Protein AF-A0A8H3DAM3-F1 (afdb_monomer_lite)

Organism: NCBI:txid456999

Radius of gyration: 29.68 Å; chains: 1; bounding box: 65×58×96 Å

pLDDT: mean 76.08, std 23.78, range [23.67, 98.62]

Structure (mmCIF, N/CA/C/O backbone):
data_AF-A0A8H3DAM3-F1
#
_entry.id   AF-A0A8H3DAM3-F1
#
loop_
_atom_site.group_PDB
_atom_site.id
_atom_site.type_symbol
_atom_site.label_atom_id
_atom_site.label_alt_id
_atom_site.label_comp_id
_atom_site.label_asym_id
_atom_site.label_entity_id
_atom_site.label_seq_id
_atom_site.pdbx_PDB_ins_code
_atom_site.Cartn_x
_atom_site.Cartn_y
_atom_site.Cartn_z
_atom_site.occupancy
_atom_site.B_iso_or_equiv
_atom_site.auth_seq_id
_atom_site.auth_comp_id
_atom_site.auth_asym_id
_atom_site.auth_atom_id
_atom_site.pdbx_PDB_model_num
ATOM 1 N N . MET A 1 1 ? -28.964 3.432 -34.031 1.00 30.61 1 MET A N 1
ATOM 2 C CA . MET A 1 1 ? -28.139 4.509 -34.616 1.00 30.61 1 MET A CA 1
ATOM 3 C C . MET A 1 1 ? -26.680 4.147 -34.397 1.00 30.61 1 MET A C 1
ATOM 5 O O . MET A 1 1 ? -26.175 4.277 -33.292 1.00 30.61 1 MET A O 1
ATOM 9 N N . THR A 1 2 ? -26.053 3.556 -35.408 1.00 24.34 2 THR A N 1
ATOM 10 C CA . THR A 1 2 ? -24.646 3.135 -35.416 1.00 24.34 2 THR A CA 1
ATOM 11 C C . THR A 1 2 ? -23.786 4.299 -35.895 1.00 24.34 2 THR A C 1
ATOM 13 O O . THR A 1 2 ? -23.887 4.688 -37.055 1.00 24.34 2 THR A O 1
ATOM 16 N N . TYR A 1 3 ? -22.959 4.861 -35.015 1.00 24.84 3 TYR A N 1
ATOM 17 C CA . TYR A 1 3 ? -21.917 5.807 -35.412 1.00 24.84 3 TYR A CA 1
ATOM 18 C C . TYR A 1 3 ? -20.716 5.031 -35.977 1.00 24.84 3 TYR A C 1
ATOM 20 O O . TYR A 1 3 ? -20.215 4.133 -35.295 1.00 24.84 3 TYR A O 1
ATOM 28 N N . PRO A 1 4 ? -20.231 5.337 -37.191 1.00 28.31 4 PRO A N 1
ATOM 29 C CA . PRO A 1 4 ? -18.981 4.783 -37.686 1.00 28.31 4 PRO A CA 1
ATOM 30 C C . PRO A 1 4 ? -17.797 5.496 -37.015 1.00 28.31 4 PRO A C 1
ATOM 32 O O . PRO A 1 4 ? -17.678 6.718 -37.071 1.00 28.31 4 PRO A O 1
ATOM 35 N N . LEU A 1 5 ? -16.892 4.726 -36.405 1.00 28.72 5 LEU A N 1
ATOM 36 C CA . LEU A 1 5 ? -15.555 5.188 -36.023 1.00 28.72 5 LEU A CA 1
ATOM 37 C C . LEU A 1 5 ? -14.713 5.349 -37.299 1.00 28.72 5 LEU A C 1
ATOM 39 O O . LEU A 1 5 ? -13.942 4.470 -37.675 1.00 28.72 5 LEU A O 1
ATOM 43 N N . GLN A 1 6 ? -14.892 6.466 -38.000 1.00 26.92 6 GLN A N 1
ATOM 44 C CA . GLN A 1 6 ? -13.980 6.903 -39.052 1.00 26.92 6 GLN A CA 1
ATOM 45 C C . GLN A 1 6 ? -12.809 7.635 -38.390 1.00 26.92 6 GLN A C 1
ATOM 47 O O . GLN A 1 6 ? -12.919 8.796 -38.012 1.00 26.92 6 GLN A O 1
ATOM 52 N N . ASN A 1 7 ? -11.685 6.937 -38.225 1.00 33.59 7 ASN A N 1
ATOM 53 C CA . ASN A 1 7 ? -10.411 7.565 -37.891 1.00 33.59 7 ASN A CA 1
ATOM 54 C C . ASN A 1 7 ? -9.733 8.015 -39.207 1.00 33.59 7 ASN A C 1
ATOM 56 O O . ASN A 1 7 ? -9.394 7.152 -40.023 1.00 33.59 7 ASN A O 1
ATOM 60 N N . PRO A 1 8 ? -9.516 9.323 -39.452 1.00 27.72 8 PRO A N 1
ATOM 61 C CA . PRO A 1 8 ? -9.019 9.825 -40.739 1.00 27.72 8 PRO A CA 1
ATOM 62 C C . PRO A 1 8 ? -7.595 9.373 -41.111 1.00 27.72 8 PRO A C 1
ATOM 64 O O . PRO A 1 8 ? -7.182 9.554 -42.257 1.00 27.72 8 PRO A O 1
ATOM 67 N N . ARG A 1 9 ? -6.838 8.755 -40.190 1.00 38.03 9 ARG A N 1
ATOM 68 C CA . ARG A 1 9 ? -5.484 8.229 -40.462 1.00 38.03 9 ARG A CA 1
ATOM 69 C C . ARG A 1 9 ? -5.444 6.801 -41.024 1.00 38.03 9 ARG A C 1
ATOM 71 O O . ARG A 1 9 ? -4.395 6.389 -41.504 1.00 38.03 9 ARG A O 1
ATOM 78 N N . ALA A 1 10 ? -6.559 6.064 -41.024 1.00 32.34 10 ALA A N 1
ATOM 79 C CA . ALA A 1 10 ? -6.625 4.711 -41.600 1.00 32.34 10 ALA A CA 1
ATOM 80 C C . ALA A 1 10 ? -6.854 4.700 -43.128 1.00 32.34 10 ALA A C 1
ATOM 82 O O . ALA A 1 10 ? -6.723 3.663 -43.775 1.00 32.34 10 ALA A O 1
ATOM 83 N N . SER A 1 11 ? -7.198 5.847 -43.719 1.00 28.98 11 SER A N 1
ATOM 84 C CA . SER A 1 11 ? -7.715 5.951 -45.092 1.00 28.98 11 SER A CA 1
ATOM 85 C C . SER A 1 11 ? -6.672 6.204 -46.192 1.00 28.98 11 SER A C 1
ATOM 87 O O . SER A 1 11 ? -7.057 6.341 -47.348 1.00 28.98 11 SER A O 1
ATOM 89 N N . SER A 1 12 ? -5.368 6.246 -45.899 1.00 30.91 12 SER A N 1
ATOM 90 C CA . SER A 1 12 ? -4.342 6.631 -46.891 1.00 30.91 12 SER A CA 1
ATOM 91 C C . SER A 1 12 ? -3.363 5.526 -47.322 1.00 30.91 12 SER A C 1
ATOM 93 O O . SER A 1 12 ? -2.372 5.831 -47.980 1.00 30.91 12 SER A O 1
ATOM 95 N N . ILE A 1 13 ? -3.616 4.244 -47.017 1.00 35.56 13 ILE A N 1
ATOM 96 C CA . ILE A 1 13 ? -2.661 3.142 -47.310 1.00 35.56 13 ILE A CA 1
ATOM 97 C C . ILE A 1 13 ? -3.298 1.977 -48.099 1.00 35.56 13 ILE A C 1
ATOM 99 O O . ILE A 1 13 ? -2.767 0.872 -48.141 1.00 35.56 13 ILE A O 1
ATOM 103 N N . PHE A 1 14 ? -4.427 2.190 -48.776 1.00 31.73 14 PHE A N 1
ATOM 104 C CA . PHE A 1 14 ? -5.031 1.156 -49.628 1.00 31.73 14 PHE A CA 1
ATOM 105 C C . PHE A 1 14 ? -4.869 1.490 -51.111 1.00 31.73 14 PHE A C 1
ATOM 107 O O . PHE A 1 14 ? -5.815 1.861 -51.797 1.00 31.73 14 PHE A O 1
ATOM 114 N N . GLY A 1 15 ? -3.639 1.330 -51.602 1.00 25.48 15 GLY A N 1
ATOM 115 C CA . GLY A 1 15 ? -3.379 1.085 -53.017 1.00 25.48 15 GLY A CA 1
ATOM 116 C C . GLY A 1 15 ? -3.400 -0.420 -53.264 1.00 25.48 15 GLY A C 1
ATOM 117 O O . GLY A 1 15 ? -2.481 -1.126 -52.856 1.00 25.48 15 GLY A O 1
ATOM 118 N N . ALA A 1 16 ? -4.465 -0.918 -53.889 1.00 33.28 16 ALA A N 1
ATOM 119 C CA . ALA A 1 16 ? -4.549 -2.300 -54.340 1.00 33.28 16 ALA A CA 1
ATOM 120 C C . ALA A 1 16 ? -3.563 -2.521 -55.496 1.00 33.28 16 ALA A C 1
ATOM 122 O O . ALA A 1 16 ? -3.750 -1.970 -56.578 1.00 33.28 16 ALA A O 1
ATOM 123 N N . GLN A 1 17 ? -2.530 -3.337 -55.281 1.00 28.03 17 GLN A N 1
ATOM 124 C CA . GLN A 1 17 ? -1.801 -3.975 -56.373 1.00 28.03 17 GLN A CA 1
ATOM 125 C C . GLN A 1 17 ? -1.661 -5.470 -56.098 1.00 28.03 17 GLN A C 1
ATOM 127 O O . GLN A 1 17 ? -1.230 -5.909 -55.032 1.00 28.03 17 GLN A O 1
ATOM 132 N N . SER A 1 18 ? -2.138 -6.216 -57.085 1.00 28.50 18 SER A N 1
ATOM 133 C CA . SER A 1 18 ? -2.292 -7.657 -57.150 1.00 28.50 18 SER A CA 1
ATOM 134 C C . SER A 1 18 ? -0.961 -8.389 -56.996 1.00 28.50 18 SER A C 1
ATOM 136 O O . SER A 1 18 ? 0.051 -7.997 -57.569 1.00 28.50 18 SER A O 1
ATOM 138 N N . ALA A 1 19 ? -0.987 -9.480 -56.234 1.00 29.92 19 ALA A N 1
ATOM 139 C CA . ALA A 1 19 ? 0.110 -10.424 -56.137 1.00 29.92 19 ALA A CA 1
ATOM 140 C C . ALA A 1 19 ? 0.086 -11.376 -57.341 1.00 29.92 19 ALA A C 1
ATOM 142 O O . ALA A 1 19 ? -0.858 -12.150 -57.495 1.00 29.92 19 ALA A O 1
ATOM 143 N N . SER A 1 20 ? 1.142 -11.360 -58.147 1.00 29.22 20 SER A N 1
ATOM 144 C CA . SER A 1 20 ? 1.513 -12.477 -59.012 1.00 29.22 20 SER A CA 1
ATOM 145 C C . SER A 1 20 ? 3.035 -12.542 -59.132 1.00 29.22 20 SER A C 1
ATOM 147 O O . SER A 1 20 ? 3.692 -11.521 -59.305 1.00 29.22 20 SER A O 1
ATOM 149 N N . ASP A 1 21 ? 3.539 -13.771 -59.030 1.00 29.92 21 ASP A N 1
ATOM 150 C CA . ASP A 1 21 ? 4.886 -14.245 -59.367 1.00 29.92 21 ASP A CA 1
ATOM 151 C C . ASP A 1 21 ? 6.010 -14.079 -58.336 1.00 29.92 21 ASP A C 1
ATOM 153 O O . ASP A 1 21 ? 6.732 -13.089 -58.307 1.00 29.92 21 ASP A O 1
ATOM 157 N N . LEU A 1 22 ? 6.250 -15.158 -57.578 1.00 28.88 22 LEU A N 1
ATOM 158 C CA . LEU A 1 22 ? 7.585 -15.519 -57.091 1.00 28.88 22 LEU A CA 1
ATOM 159 C C . LEU A 1 22 ? 7.782 -17.042 -57.196 1.00 28.88 22 LEU A C 1
ATOM 161 O O . LEU A 1 22 ? 7.302 -17.818 -56.370 1.00 28.88 22 LEU A O 1
ATOM 165 N N . GLN A 1 23 ? 8.503 -17.450 -58.242 1.00 28.48 23 GLN A N 1
ATOM 166 C CA . GLN A 1 23 ? 9.110 -18.773 -58.392 1.00 28.48 23 GLN A CA 1
ATOM 167 C C . GLN A 1 23 ? 10.303 -18.936 -57.438 1.00 28.48 23 GLN A C 1
ATOM 169 O O . GLN A 1 23 ? 11.095 -18.019 -57.227 1.00 28.48 23 GLN A O 1
ATOM 174 N N . SER A 1 24 ? 10.423 -20.133 -56.871 1.00 32.75 24 SER A N 1
ATOM 175 C CA . SER A 1 24 ? 11.527 -20.583 -56.017 1.00 32.75 24 SER A CA 1
ATOM 176 C C . SER A 1 24 ? 12.762 -20.967 -56.845 1.00 32.75 24 SER A C 1
ATOM 178 O O . SER A 1 24 ? 12.599 -21.465 -57.960 1.00 32.75 24 SER A O 1
ATOM 180 N N . PRO A 1 25 ? 13.973 -20.910 -56.261 1.00 31.31 25 PRO A N 1
ATOM 181 C CA . PRO A 1 25 ? 15.007 -21.868 -56.639 1.00 31.31 25 PRO A CA 1
ATOM 182 C C . PRO A 1 25 ? 15.569 -22.679 -55.461 1.00 31.31 25 PRO A C 1
ATOM 184 O O . PRO A 1 25 ? 15.689 -22.217 -54.327 1.00 31.31 25 PRO A O 1
ATOM 187 N N . SER A 1 26 ? 15.895 -23.926 -55.806 1.00 28.86 26 SER A N 1
ATOM 188 C CA . SER A 1 26 ? 16.397 -25.026 -54.984 1.00 28.86 26 SER A CA 1
ATOM 189 C C . SER A 1 26 ? 17.808 -24.848 -54.412 1.00 28.86 26 SER A C 1
ATOM 191 O O . SER A 1 26 ? 18.705 -24.319 -55.056 1.00 28.86 26 SER A O 1
ATOM 193 N N . ALA A 1 27 ? 17.945 -25.430 -53.217 1.00 31.53 27 ALA A N 1
ATOM 194 C CA . ALA A 1 27 ? 19.072 -26.089 -52.547 1.00 31.53 27 ALA A CA 1
ATOM 195 C C . ALA A 1 27 ? 20.507 -26.030 -53.119 1.00 31.53 27 ALA A C 1
ATOM 197 O O . ALA A 1 27 ? 20.772 -26.448 -54.243 1.00 31.53 27 ALA A O 1
ATOM 198 N N . ALA A 1 28 ? 21.457 -25.783 -52.206 1.00 29.19 28 ALA A N 1
ATOM 199 C CA . ALA A 1 28 ? 22.739 -26.488 -52.157 1.00 29.19 28 ALA A CA 1
ATOM 200 C C . ALA A 1 28 ? 23.191 -26.697 -50.696 1.00 29.19 28 ALA A C 1
ATOM 202 O O . ALA A 1 28 ? 23.035 -25.835 -49.835 1.00 29.19 28 ALA A O 1
ATOM 203 N N . THR A 1 29 ? 23.701 -27.897 -50.445 1.00 32.00 29 THR A N 1
ATOM 204 C CA . THR A 1 29 ? 24.011 -28.530 -49.160 1.00 32.00 29 THR A CA 1
ATOM 205 C C . THR A 1 29 ? 25.417 -28.181 -48.670 1.00 32.00 29 THR A C 1
ATOM 207 O O . THR A 1 29 ? 26.357 -28.317 -49.443 1.00 32.00 29 THR A O 1
ATOM 210 N N . THR A 1 30 ? 25.596 -27.917 -47.371 1.00 29.70 30 THR A N 1
ATOM 211 C CA . THR A 1 30 ? 26.826 -28.296 -46.644 1.00 29.70 30 THR A CA 1
ATOM 212 C C . THR A 1 30 ? 26.553 -28.450 -45.150 1.00 29.70 30 THR A C 1
ATOM 214 O O . THR A 1 30 ? 25.919 -27.628 -44.498 1.00 29.70 30 THR A O 1
ATOM 217 N N . SER A 1 31 ? 26.999 -29.586 -44.629 1.00 31.80 31 SER A N 1
ATOM 218 C CA . SER A 1 31 ? 26.744 -30.107 -43.294 1.00 31.80 31 SER A CA 1
ATOM 219 C C . SER A 1 31 ? 27.696 -29.554 -42.233 1.00 31.80 31 SER A C 1
ATOM 221 O O . SER A 1 31 ? 28.910 -29.649 -42.395 1.00 31.80 31 SER A O 1
ATOM 223 N N . SER A 1 32 ? 27.158 -29.183 -41.073 1.00 29.11 32 SER A N 1
ATOM 224 C CA . SER A 1 32 ? 27.850 -29.289 -39.784 1.00 29.11 32 SER A CA 1
ATOM 225 C C . SER A 1 32 ? 26.855 -29.813 -38.742 1.00 29.11 32 SER A C 1
ATOM 227 O O . SER A 1 32 ? 25.960 -29.119 -38.266 1.00 29.11 32 SER A O 1
ATOM 229 N N . ARG A 1 33 ? 26.953 -31.117 -38.456 1.00 27.78 33 ARG A N 1
ATOM 230 C CA . ARG A 1 33 ? 26.153 -31.796 -37.430 1.00 27.78 33 ARG A CA 1
ATOM 231 C C . ARG A 1 33 ? 26.648 -31.362 -36.051 1.00 27.78 33 ARG A C 1
ATOM 233 O O . ARG A 1 33 ? 27.793 -31.639 -35.712 1.00 27.78 33 ARG A O 1
ATOM 240 N N . PHE A 1 34 ? 25.765 -30.780 -35.246 1.00 28.38 34 PHE A N 1
ATOM 241 C CA . PHE A 1 34 ? 25.914 -30.729 -33.793 1.00 28.38 34 PHE A CA 1
ATOM 242 C C . PHE A 1 34 ? 24.874 -31.660 -33.167 1.00 28.38 34 PHE A C 1
ATOM 244 O O . PHE A 1 34 ? 23.678 -31.561 -33.442 1.00 28.38 34 PHE A O 1
ATOM 251 N N . SER A 1 35 ? 25.359 -32.616 -32.380 1.00 31.11 35 SER A N 1
ATOM 252 C CA . SER A 1 35 ? 24.572 -33.643 -31.701 1.00 31.11 35 SER A CA 1
ATOM 253 C C . SER A 1 35 ? 23.636 -33.021 -30.664 1.00 31.11 35 SER A C 1
ATOM 255 O O . SER A 1 35 ? 24.092 -32.323 -29.761 1.00 31.11 35 SER A O 1
ATOM 257 N N . VAL A 1 36 ? 22.336 -33.308 -30.763 1.00 32.34 36 VAL A N 1
ATOM 258 C CA . VAL A 1 36 ? 21.332 -32.938 -29.755 1.00 32.34 36 VAL A CA 1
ATOM 259 C C . VAL A 1 36 ? 20.930 -34.199 -28.991 1.00 32.34 36 VAL A C 1
ATOM 261 O O . VAL A 1 36 ? 20.607 -35.223 -29.593 1.00 32.34 36 VAL A O 1
ATOM 264 N N . ALA A 1 37 ? 20.996 -34.123 -27.662 1.00 30.31 37 ALA A N 1
ATOM 265 C CA . ALA A 1 37 ? 20.597 -35.175 -26.730 1.00 30.31 37 ALA A CA 1
ATOM 266 C C . ALA A 1 37 ? 19.121 -35.599 -26.928 1.00 30.31 37 ALA A C 1
ATOM 268 O O . ALA A 1 37 ? 18.302 -34.788 -27.373 1.00 30.31 37 ALA A O 1
ATOM 269 N N . PRO A 1 38 ? 18.748 -36.848 -26.587 1.00 34.91 38 PRO A N 1
ATOM 270 C CA . PRO A 1 38 ? 17.409 -37.358 -26.851 1.00 34.91 38 PRO A CA 1
ATOM 271 C C . PRO A 1 38 ? 16.383 -36.657 -25.955 1.00 34.91 38 PRO A C 1
ATOM 273 O O . PRO A 1 38 ? 16.401 -36.790 -24.734 1.00 34.91 38 PRO A O 1
ATOM 276 N N . THR A 1 39 ? 15.460 -35.920 -26.570 1.00 34.69 39 THR A N 1
ATOM 277 C CA . THR A 1 39 ? 14.253 -35.418 -25.907 1.00 34.69 39 THR A CA 1
ATOM 278 C C . THR A 1 39 ? 13.227 -36.543 -25.879 1.00 34.69 39 THR A C 1
ATOM 280 O O . THR A 1 39 ? 12.579 -36.862 -26.876 1.00 34.69 39 THR A O 1
ATOM 283 N N . THR A 1 40 ? 13.091 -37.188 -24.728 1.00 37.47 40 THR A N 1
ATOM 284 C CA . THR A 1 40 ? 12.048 -38.179 -24.480 1.00 37.47 40 THR A CA 1
ATOM 285 C C . THR A 1 40 ? 10.679 -37.485 -24.433 1.00 37.47 40 THR A C 1
ATOM 287 O O . THR A 1 40 ? 10.496 -36.502 -23.719 1.00 37.47 40 THR A O 1
ATOM 290 N N . SER A 1 41 ? 9.710 -38.055 -25.163 1.00 38.94 41 SER A N 1
ATOM 291 C CA . SER A 1 41 ? 8.262 -37.753 -25.204 1.00 38.94 41 SER A CA 1
ATOM 292 C C . SER A 1 41 ? 7.739 -36.642 -26.141 1.00 38.94 41 SER A C 1
ATOM 294 O O . SER A 1 41 ? 6.939 -35.798 -25.748 1.00 38.94 41 SER A O 1
ATOM 296 N N . GLN A 1 42 ? 8.040 -36.720 -27.443 1.00 40.44 42 GLN A N 1
ATOM 297 C CA . GLN A 1 42 ? 7.086 -36.225 -28.448 1.00 40.44 42 GLN A CA 1
ATOM 298 C C . GLN A 1 42 ? 5.957 -37.255 -28.618 1.00 40.44 42 GLN A C 1
ATOM 300 O O . GLN A 1 42 ? 6.143 -38.307 -29.231 1.00 40.44 42 GLN A O 1
ATOM 305 N N . GLN A 1 43 ? 4.773 -36.969 -28.068 1.00 40.38 43 GLN A N 1
ATOM 306 C CA . GLN A 1 43 ? 3.550 -37.637 -28.515 1.00 40.38 43 GLN A CA 1
ATOM 307 C C . GLN A 1 43 ? 3.391 -37.362 -30.014 1.00 40.38 43 GLN A C 1
ATOM 309 O O . GLN A 1 43 ? 3.315 -36.206 -30.429 1.00 40.38 43 GLN A O 1
ATOM 314 N N . ARG A 1 44 ? 3.371 -38.429 -30.823 1.00 40.53 44 ARG A N 1
ATOM 315 C CA . ARG A 1 44 ? 3.095 -38.360 -32.261 1.00 40.53 44 ARG A CA 1
ATOM 316 C C . ARG A 1 44 ? 1.768 -37.627 -32.471 1.00 40.53 44 ARG A C 1
ATOM 318 O O . ARG A 1 44 ? 0.710 -38.173 -32.171 1.00 40.53 44 ARG A O 1
ATOM 325 N N . ILE A 1 45 ? 1.828 -36.401 -32.987 1.00 48.22 45 ILE A N 1
ATOM 326 C CA . ILE A 1 45 ? 0.665 -35.748 -33.587 1.00 48.22 45 ILE A CA 1
ATOM 327 C C . ILE A 1 45 ? 0.313 -36.602 -34.806 1.00 48.22 45 ILE A C 1
ATOM 329 O O . ILE A 1 45 ? 1.164 -36.816 -35.669 1.00 48.22 45 ILE A O 1
ATOM 333 N N . GLY A 1 46 ? -0.900 -37.158 -34.831 1.00 45.03 46 GLY A N 1
ATOM 334 C CA . GLY A 1 46 ? -1.381 -37.952 -35.958 1.00 45.03 46 GLY A CA 1
ATOM 335 C C . GLY A 1 46 ? -1.202 -37.180 -37.265 1.00 45.03 46 GLY A C 1
ATOM 336 O O . GLY A 1 46 ? -1.522 -35.991 -37.335 1.00 45.03 46 GLY A O 1
ATOM 337 N N . ALA A 1 47 ? -0.647 -37.848 -38.276 1.00 48.66 47 ALA A N 1
ATOM 338 C CA . ALA A 1 47 ? -0.500 -37.307 -39.619 1.00 48.66 47 ALA A CA 1
ATOM 339 C C . ALA A 1 47 ? -1.895 -36.935 -40.155 1.00 48.66 47 ALA A C 1
ATOM 341 O O . ALA A 1 47 ? -2.670 -37.814 -40.515 1.00 48.66 47 ALA A O 1
ATOM 342 N N . GLY A 1 48 ? -2.241 -35.645 -40.115 1.00 54.12 48 GLY A N 1
ATOM 343 C CA . GLY A 1 48 ? -3.541 -35.142 -40.568 1.00 54.12 48 GLY A CA 1
ATOM 344 C C . GLY A 1 48 ? -4.045 -33.870 -39.880 1.00 54.12 48 GLY A C 1
ATOM 345 O O . GLY A 1 48 ? -4.881 -33.187 -40.454 1.00 54.12 48 GLY A O 1
ATOM 346 N N . ALA A 1 49 ? -3.541 -33.505 -38.695 1.00 58.16 49 ALA A N 1
ATOM 347 C CA . ALA A 1 49 ? -3.987 -32.283 -38.015 1.00 58.16 49 ALA A CA 1
ATOM 348 C C . ALA A 1 49 ? -3.272 -31.037 -38.571 1.00 58.16 49 ALA A C 1
ATOM 350 O O . ALA A 1 49 ? -2.065 -30.853 -38.375 1.00 58.16 49 ALA A O 1
ATOM 351 N N . THR A 1 50 ? -4.019 -30.170 -39.252 1.00 68.56 50 THR A N 1
ATOM 352 C CA . THR A 1 50 ? -3.529 -28.878 -39.745 1.00 68.56 50 THR A CA 1
ATOM 353 C C . THR A 1 50 ? -3.378 -27.879 -38.592 1.00 68.56 50 THR A C 1
ATOM 355 O O . THR A 1 50 ? -3.831 -28.107 -37.468 1.00 68.56 50 THR A O 1
ATOM 358 N N . ILE A 1 51 ? -2.725 -26.735 -38.833 1.00 63.72 51 ILE A N 1
ATOM 359 C CA . ILE A 1 51 ? -2.633 -25.666 -37.822 1.00 63.72 51 ILE A CA 1
ATOM 360 C C . ILE A 1 51 ? -4.016 -25.117 -37.426 1.00 63.72 51 ILE A C 1
ATOM 362 O O . ILE A 1 51 ? -4.175 -24.647 -36.302 1.00 63.72 51 ILE A O 1
ATOM 366 N N . TYR A 1 52 ? -5.011 -25.233 -38.311 1.00 65.81 52 TYR A N 1
ATOM 367 C CA . TYR A 1 52 ? -6.383 -24.778 -38.083 1.00 65.81 52 TYR A CA 1
ATOM 368 C C . TYR A 1 52 ? -7.150 -25.656 -37.088 1.00 65.81 52 TYR A C 1
ATOM 370 O O . TYR A 1 52 ? -8.054 -25.167 -36.419 1.00 65.81 52 TYR A O 1
ATOM 378 N N . ASP A 1 53 ? -6.735 -26.912 -36.912 1.00 67.19 53 ASP A N 1
ATOM 379 C CA . ASP A 1 53 ? -7.345 -27.847 -35.957 1.00 67.19 53 ASP A CA 1
ATOM 380 C C . ASP A 1 53 ? -6.834 -27.632 -34.516 1.00 67.19 53 ASP A C 1
ATOM 382 O O . ASP A 1 53 ? -7.253 -28.306 -33.570 1.00 67.19 53 ASP A O 1
ATOM 386 N N . ARG A 1 54 ? -5.895 -26.694 -34.318 1.00 67.06 54 ARG A N 1
ATOM 387 C CA . ARG A 1 54 ? -5.279 -26.410 -33.017 1.00 67.06 54 ARG A CA 1
ATOM 388 C C . ARG A 1 54 ? -6.090 -25.378 -32.237 1.00 67.06 54 ARG A C 1
ATOM 390 O O . ARG A 1 54 ? -6.434 -24.310 -32.731 1.00 67.06 54 ARG A O 1
ATOM 397 N N . SER A 1 55 ? -6.324 -25.656 -30.954 1.00 67.81 55 SER A N 1
ATOM 398 C CA . SER A 1 55 ? -6.992 -24.707 -30.057 1.00 67.81 55 SER A CA 1
ATOM 399 C C . SER A 1 55 ? -6.159 -23.436 -29.849 1.00 67.81 55 SER A C 1
ATOM 401 O O . SER A 1 55 ? -5.046 -23.503 -29.325 1.00 67.81 55 SER A O 1
ATOM 403 N N . LEU A 1 56 ? -6.750 -22.269 -30.127 1.00 65.62 56 LEU A N 1
ATOM 404 C CA . LEU A 1 56 ? -6.168 -20.939 -29.864 1.00 65.62 56 LEU A CA 1
ATOM 405 C C . LEU A 1 56 ? -5.817 -20.693 -28.378 1.00 65.62 56 LEU A C 1
ATOM 407 O O . LEU A 1 56 ? -5.015 -19.805 -28.058 1.00 65.62 56 LEU A O 1
ATOM 411 N N . ASN A 1 57 ? -6.381 -21.504 -27.473 1.00 65.00 57 ASN A N 1
ATOM 412 C CA . ASN A 1 57 ? -6.197 -21.422 -26.023 1.00 65.00 57 ASN A CA 1
ATOM 413 C C . ASN A 1 57 ? -5.046 -22.304 -25.493 1.00 65.00 57 ASN A C 1
ATOM 415 O O . ASN A 1 57 ? -4.649 -22.150 -24.339 1.00 65.00 57 ASN A O 1
ATOM 419 N N . LYS A 1 58 ? -4.477 -23.212 -26.305 1.00 57.59 58 LYS A N 1
ATOM 420 C CA . LYS A 1 58 ? -3.360 -24.094 -25.908 1.00 57.59 58 LYS A CA 1
ATOM 421 C C . LYS A 1 58 ? -2.079 -23.739 -26.671 1.00 57.59 58 LYS A C 1
ATOM 423 O O . LYS A 1 58 ? -1.760 -24.356 -27.677 1.00 57.59 58 LYS A O 1
ATOM 428 N N . ALA A 1 59 ? -1.305 -22.787 -26.147 1.00 57.81 59 ALA A N 1
ATOM 429 C CA . ALA A 1 59 ? -0.011 -22.389 -26.725 1.00 57.81 59 ALA A CA 1
ATOM 430 C C . ALA A 1 59 ? 1.175 -23.294 -26.317 1.00 57.81 59 ALA A C 1
ATOM 432 O O . ALA A 1 59 ? 2.245 -23.226 -26.911 1.00 57.81 59 ALA A O 1
ATOM 433 N N . ARG A 1 60 ? 1.002 -24.157 -25.305 1.00 51.94 60 ARG A N 1
ATOM 434 C CA . ARG A 1 60 ? 2.106 -24.848 -24.604 1.00 51.94 60 ARG A CA 1
ATOM 435 C C . ARG A 1 60 ? 2.805 -25.971 -25.392 1.00 51.94 60 ARG A C 1
ATOM 437 O O . ARG A 1 60 ? 3.700 -26.600 -24.852 1.00 51.94 60 ARG A O 1
ATOM 444 N N . LEU A 1 61 ? 2.361 -26.271 -26.613 1.00 52.94 61 LEU A N 1
ATOM 445 C CA . LEU A 1 61 ? 2.861 -27.392 -27.427 1.00 52.94 61 LEU A CA 1
ATOM 446 C C . LEU A 1 61 ? 3.545 -26.942 -28.731 1.00 52.94 61 LEU A C 1
ATOM 448 O O . LEU A 1 61 ? 3.877 -27.784 -29.560 1.00 52.94 61 LEU A O 1
ATOM 452 N N . SER A 1 62 ? 3.743 -25.638 -28.944 1.00 58.53 62 SER A N 1
ATOM 453 C CA . SER A 1 62 ? 4.327 -25.104 -30.183 1.00 58.53 62 SER A CA 1
ATOM 454 C C . SER A 1 62 ? 5.295 -23.953 -29.911 1.00 58.53 62 SER A C 1
ATOM 456 O O . SER A 1 62 ? 5.118 -22.847 -30.421 1.00 58.53 62 SER A O 1
ATOM 458 N N . GLU A 1 63 ? 6.293 -24.197 -29.067 1.00 69.19 63 GLU A N 1
ATOM 459 C CA . GLU A 1 63 ? 7.407 -23.265 -28.886 1.00 69.19 63 GLU A CA 1
ATOM 460 C C . GLU A 1 63 ? 8.349 -23.361 -30.096 1.00 69.19 63 GLU A C 1
ATOM 462 O O . GLU A 1 63 ? 8.691 -24.453 -30.553 1.00 69.19 63 GLU A O 1
ATOM 467 N N . VAL A 1 64 ? 8.732 -22.209 -30.646 1.00 79.50 64 VAL A N 1
ATOM 468 C CA . VAL A 1 64 ? 9.688 -22.096 -31.755 1.00 79.50 64 VAL A CA 1
ATOM 469 C C . VAL A 1 64 ? 11.025 -21.634 -31.178 1.00 79.50 64 VAL A C 1
ATOM 471 O O . VAL A 1 64 ? 11.053 -20.831 -30.248 1.00 79.50 64 VAL A O 1
ATOM 474 N N . SER A 1 65 ? 12.139 -22.136 -31.719 1.00 84.69 65 SER A N 1
ATOM 475 C CA . SER A 1 65 ? 13.477 -21.724 -31.277 1.00 84.69 65 SER A CA 1
ATOM 476 C C . SER A 1 65 ? 13.670 -20.209 -31.410 1.00 84.69 65 SER A C 1
ATOM 478 O O . SER A 1 65 ? 13.379 -19.632 -32.459 1.00 84.69 65 SER A O 1
ATOM 480 N N . ALA A 1 66 ? 14.242 -19.581 -30.379 1.00 80.56 66 ALA A N 1
ATOM 481 C CA . ALA A 1 66 ? 14.601 -18.162 -30.396 1.00 80.56 66 ALA A CA 1
ATOM 482 C C . ALA A 1 66 ? 15.528 -17.808 -31.574 1.00 80.56 66 ALA A C 1
ATOM 484 O O . ALA A 1 66 ? 15.400 -16.736 -32.162 1.00 80.56 66 ALA A O 1
ATOM 485 N N . SER A 1 67 ? 16.406 -18.732 -31.980 1.00 85.50 67 SER A N 1
ATOM 486 C CA . SER A 1 67 ? 17.283 -18.547 -33.141 1.00 85.50 67 SER A CA 1
ATOM 487 C C . SER A 1 67 ? 16.500 -18.423 -34.449 1.00 85.50 67 SER A C 1
ATOM 489 O O . SER A 1 67 ? 16.882 -17.639 -35.310 1.00 85.50 67 SER A O 1
ATOM 491 N N . ALA A 1 68 ? 15.389 -19.152 -34.602 1.00 88.25 68 ALA A N 1
ATOM 492 C CA . ALA A 1 68 ? 14.563 -19.059 -35.806 1.00 88.25 68 ALA A CA 1
ATOM 493 C C . ALA A 1 68 ? 13.921 -17.669 -35.929 1.00 88.25 68 ALA A C 1
ATOM 495 O O . ALA A 1 68 ? 13.906 -17.090 -37.013 1.00 88.25 68 ALA A O 1
ATOM 496 N N . PHE A 1 69 ? 13.461 -17.104 -34.807 1.00 86.75 69 PHE A N 1
ATOM 497 C CA . PHE A 1 69 ? 12.991 -15.722 -34.769 1.00 86.75 69 PHE A CA 1
ATOM 498 C C . PHE A 1 69 ? 14.122 -14.727 -35.058 1.00 86.75 69 PHE A C 1
ATOM 500 O O . PHE A 1 69 ? 13.924 -13.821 -35.859 1.00 86.75 69 PHE A O 1
ATOM 507 N N . ALA A 1 70 ? 15.308 -14.910 -34.470 1.00 87.19 70 ALA A N 1
ATOM 508 C CA . ALA A 1 70 ? 16.449 -14.020 -34.690 1.00 87.19 70 ALA A CA 1
ATOM 509 C C . ALA A 1 70 ? 16.882 -13.968 -36.167 1.00 87.19 70 ALA A C 1
ATOM 511 O O . ALA A 1 70 ? 17.073 -12.879 -36.705 1.00 87.19 70 ALA A O 1
ATOM 512 N N . PHE A 1 71 ? 16.973 -15.119 -36.845 1.00 88.94 71 PHE A N 1
ATOM 513 C CA . PHE A 1 71 ? 17.288 -15.168 -38.277 1.00 88.94 71 PHE A CA 1
ATOM 514 C C . PHE A 1 71 ? 16.201 -14.514 -39.130 1.00 88.94 71 PHE A C 1
ATOM 516 O O . PHE A 1 71 ? 16.513 -13.711 -40.007 1.00 88.94 71 PHE A O 1
ATOM 523 N N . LEU A 1 72 ? 14.927 -14.806 -38.845 1.00 91.12 72 LEU A N 1
ATOM 524 C CA . LEU A 1 72 ? 13.810 -14.183 -39.551 1.00 91.12 72 LEU A CA 1
ATOM 525 C C . LEU A 1 72 ? 13.815 -12.661 -39.371 1.00 91.12 72 LEU A C 1
ATOM 527 O O . LEU A 1 72 ? 13.660 -11.921 -40.337 1.00 91.12 72 LEU A O 1
ATOM 531 N N . PHE A 1 73 ? 13.999 -12.190 -38.140 1.00 90.62 73 PHE A N 1
ATOM 532 C CA . PHE A 1 73 ? 14.000 -10.767 -37.839 1.00 90.62 73 PHE A CA 1
ATOM 533 C C . PHE A 1 73 ? 15.201 -10.051 -38.463 1.00 90.62 73 PHE A C 1
ATOM 535 O O . PHE A 1 73 ? 15.031 -8.978 -39.036 1.00 90.62 73 PHE A O 1
ATOM 542 N N . SER A 1 74 ? 16.389 -10.663 -38.434 1.00 88.94 74 SER A N 1
ATOM 543 C CA . SER A 1 74 ? 17.568 -10.137 -39.128 1.00 88.94 74 SER A CA 1
ATOM 544 C C . SER A 1 74 ? 17.305 -9.946 -40.625 1.00 88.94 74 SER A C 1
ATOM 546 O O . SER A 1 74 ? 17.596 -8.877 -41.163 1.00 88.94 74 SER A O 1
ATOM 548 N N . GLU A 1 75 ? 16.680 -10.926 -41.285 1.00 91.44 75 GLU A N 1
ATOM 549 C CA . GLU A 1 75 ? 16.332 -10.810 -42.705 1.00 91.44 75 GLU A CA 1
ATOM 550 C C . GLU A 1 75 ? 15.242 -9.757 -42.948 1.00 91.44 75 GLU A C 1
ATOM 552 O O . GLU A 1 75 ? 15.330 -9.004 -43.913 1.00 91.44 75 GLU A O 1
ATOM 557 N N . ILE A 1 76 ? 14.251 -9.621 -42.057 1.00 91.75 76 ILE A N 1
ATOM 558 C CA . ILE A 1 76 ? 13.248 -8.543 -42.135 1.00 91.75 76 ILE A CA 1
ATOM 559 C C . ILE A 1 76 ? 13.925 -7.168 -42.090 1.00 91.75 76 ILE A C 1
ATOM 561 O O . ILE A 1 76 ? 13.583 -6.292 -42.891 1.00 91.75 76 ILE A O 1
ATOM 565 N N . VAL A 1 77 ? 14.887 -6.969 -41.185 1.00 89.62 77 VAL A N 1
ATOM 566 C CA . VAL A 1 77 ? 15.635 -5.709 -41.072 1.00 89.62 77 VAL A CA 1
ATOM 567 C C . VAL A 1 77 ? 16.422 -5.444 -42.357 1.00 89.62 77 VAL A C 1
ATOM 569 O O . VAL A 1 77 ? 16.249 -4.382 -42.954 1.00 89.62 77 VAL A O 1
ATOM 572 N N . GLN A 1 78 ? 17.198 -6.416 -42.847 1.00 88.62 78 GLN A N 1
ATOM 573 C CA . GLN A 1 78 ? 17.979 -6.285 -44.087 1.00 88.62 78 GLN A CA 1
ATOM 574 C C . GLN A 1 78 ? 17.094 -6.043 -45.321 1.00 88.62 78 GLN A C 1
ATOM 576 O O . GLN A 1 78 ? 17.380 -5.178 -46.154 1.00 88.62 78 GLN A O 1
ATOM 581 N N . TYR A 1 79 ? 15.986 -6.777 -45.441 1.00 92.62 79 TYR A N 1
ATOM 582 C CA . TYR A 1 79 ? 15.004 -6.620 -46.512 1.00 92.62 79 TYR A CA 1
ATOM 583 C C . TYR A 1 79 ? 14.402 -5.212 -46.524 1.00 92.62 79 TYR A C 1
ATOM 585 O O . TYR A 1 79 ? 14.201 -4.627 -47.596 1.00 92.62 79 TYR A O 1
ATOM 593 N N . THR A 1 80 ? 14.104 -4.677 -45.339 1.00 90.94 80 THR A N 1
ATOM 594 C CA . THR A 1 80 ? 13.502 -3.352 -45.174 1.00 90.94 80 THR A CA 1
ATOM 595 C C . THR A 1 80 ? 14.520 -2.254 -45.455 1.00 90.94 80 THR A C 1
ATOM 597 O O . THR A 1 80 ? 14.204 -1.329 -46.198 1.00 90.94 80 THR A O 1
ATOM 600 N N . GLN A 1 81 ? 15.749 -2.396 -44.951 1.00 88.62 81 GLN A N 1
ATOM 601 C CA . GLN A 1 81 ? 16.862 -1.467 -45.167 1.00 88.62 81 GLN A CA 1
ATOM 602 C C . GLN A 1 81 ? 17.140 -1.243 -46.662 1.00 88.62 81 GLN A C 1
ATOM 604 O O . GLN A 1 81 ? 17.294 -0.107 -47.094 1.00 88.62 81 GLN A O 1
ATOM 609 N N . LYS A 1 82 ? 17.100 -2.302 -47.485 1.00 90.81 82 LYS A N 1
ATOM 610 C CA . LYS A 1 82 ? 17.286 -2.216 -48.950 1.00 90.81 82 LYS A CA 1
ATOM 611 C C . LYS A 1 82 ? 16.196 -1.416 -49.688 1.00 90.81 82 LYS A C 1
ATOM 613 O O . LYS A 1 82 ? 16.325 -1.186 -50.885 1.00 90.81 82 LYS A O 1
ATOM 618 N N . ARG A 1 83 ? 15.092 -1.053 -49.022 1.00 92.38 83 ARG A N 1
ATOM 619 C CA . ARG A 1 83 ? 13.890 -0.436 -49.623 1.00 92.38 83 ARG A CA 1
ATOM 620 C C . ARG A 1 83 ? 13.522 0.911 -49.003 1.00 92.38 83 ARG A C 1
ATOM 622 O O . ARG A 1 83 ? 12.401 1.390 -49.193 1.00 92.38 83 ARG A O 1
ATOM 629 N N . VAL A 1 84 ? 14.432 1.496 -48.235 1.00 91.69 84 VAL A N 1
ATOM 630 C CA . VAL A 1 84 ? 14.245 2.784 -47.568 1.00 91.69 84 VAL A CA 1
ATOM 631 C C . VAL A 1 84 ? 15.460 3.670 -47.771 1.00 91.69 84 VAL A C 1
ATOM 633 O O . VAL A 1 84 ? 16.575 3.188 -47.935 1.00 91.69 84 VAL A O 1
ATOM 636 N N . SER A 1 85 ? 15.218 4.976 -47.766 1.00 85.94 85 SER A N 1
ATOM 637 C CA . SER A 1 85 ? 16.225 6.013 -47.991 1.00 85.94 85 SER A CA 1
ATOM 638 C C . SER A 1 85 ? 17.025 6.377 -46.740 1.00 85.94 85 SER A C 1
ATOM 640 O O . SER A 1 85 ? 18.118 6.920 -46.866 1.00 85.94 85 SER A O 1
ATOM 642 N N . GLY A 1 86 ? 16.510 6.096 -45.538 1.00 86.62 86 GLY A N 1
ATOM 643 C CA . GLY A 1 86 ? 17.174 6.478 -44.293 1.00 86.62 86 GLY A CA 1
ATOM 644 C C . GLY A 1 86 ? 16.650 5.765 -43.047 1.00 86.62 86 GLY A C 1
ATOM 645 O O . GLY A 1 86 ? 15.670 5.019 -43.095 1.00 86.62 86 GLY A O 1
ATOM 646 N N . ILE A 1 87 ? 17.317 6.026 -41.917 1.00 87.69 87 ILE A N 1
ATOM 647 C CA . ILE A 1 87 ? 17.053 5.393 -40.613 1.00 87.69 87 ILE A CA 1
ATOM 648 C C . ILE A 1 87 ? 15.607 5.629 -40.159 1.00 87.69 87 ILE A C 1
ATOM 650 O O . ILE A 1 87 ? 14.923 4.679 -39.795 1.00 87.69 87 ILE A O 1
ATOM 654 N N . GLY A 1 88 ? 15.095 6.859 -40.266 1.00 88.00 88 GLY A N 1
ATOM 655 C CA . GLY A 1 88 ? 13.713 7.159 -39.871 1.00 88.00 88 GLY A CA 1
ATOM 656 C C . GLY A 1 88 ? 12.660 6.396 -40.690 1.00 88.00 88 GLY A C 1
ATOM 657 O O . GLY A 1 88 ? 11.659 5.931 -40.143 1.00 88.00 88 GLY A O 1
ATOM 658 N N . ASP A 1 89 ? 12.895 6.198 -41.991 1.00 89.38 89 ASP A N 1
ATOM 659 C CA . ASP A 1 89 ? 12.009 5.399 -42.848 1.00 89.38 89 ASP A CA 1
ATOM 660 C C . ASP A 1 89 ? 12.083 3.905 -42.499 1.00 89.38 89 ASP A C 1
ATOM 662 O O . ASP A 1 89 ? 11.064 3.206 -42.531 1.00 89.38 89 ASP A O 1
ATOM 666 N N . LEU A 1 90 ? 13.277 3.415 -42.143 1.00 90.75 90 LEU A N 1
ATOM 667 C CA . LEU A 1 90 ? 13.490 2.053 -41.655 1.00 90.75 90 LEU A CA 1
ATOM 668 C C . LEU A 1 90 ? 12.709 1.811 -40.359 1.00 90.75 90 LEU A C 1
ATOM 670 O O . LEU A 1 90 ? 11.914 0.873 -40.292 1.00 90.75 90 LEU A O 1
ATOM 674 N N . GLU A 1 91 ? 12.877 2.681 -39.362 1.00 92.31 91 GLU A N 1
ATOM 675 C CA . GLU A 1 91 ? 12.171 2.606 -38.081 1.00 92.31 91 GLU A CA 1
ATOM 676 C C . GLU A 1 91 ? 10.658 2.673 -38.268 1.00 92.31 91 GLU A C 1
ATOM 678 O O . GLU A 1 91 ? 9.936 1.846 -37.717 1.00 92.31 91 GLU A O 1
ATOM 683 N N . ARG A 1 92 ? 10.163 3.582 -39.117 1.00 91.31 92 ARG A N 1
ATOM 684 C CA . ARG A 1 92 ? 8.732 3.676 -39.435 1.00 91.31 92 ARG A CA 1
ATOM 685 C C . ARG A 1 92 ? 8.189 2.380 -40.044 1.00 91.31 92 ARG A C 1
ATOM 687 O O . ARG A 1 92 ? 7.096 1.938 -39.676 1.00 91.31 92 ARG A O 1
ATOM 694 N N . ARG A 1 93 ? 8.920 1.747 -40.971 1.00 94.56 93 ARG A N 1
ATOM 695 C CA . ARG A 1 93 ? 8.498 0.466 -41.568 1.00 94.56 93 ARG A CA 1
ATOM 696 C C . ARG A 1 93 ? 8.531 -0.678 -40.556 1.00 94.56 93 ARG A C 1
ATOM 698 O O . ARG A 1 93 ? 7.581 -1.460 -40.519 1.00 94.56 93 ARG A O 1
ATOM 705 N N . LEU A 1 94 ? 9.564 -0.757 -39.715 1.00 94.31 94 LEU A N 1
ATOM 706 C CA . LEU A 1 94 ? 9.632 -1.734 -38.622 1.00 94.31 94 LEU A CA 1
ATOM 707 C C . LEU A 1 94 ? 8.495 -1.518 -37.613 1.00 94.31 94 LEU A C 1
ATOM 709 O O . LEU A 1 94 ? 7.824 -2.478 -37.242 1.00 94.31 94 LEU A O 1
ATOM 713 N N . GLY A 1 95 ? 8.204 -0.269 -37.251 1.00 96.00 95 GLY A N 1
ATOM 714 C CA . GLY A 1 95 ? 7.062 0.100 -36.416 1.00 96.00 95 GLY A CA 1
ATOM 715 C C . GLY A 1 95 ? 5.729 -0.316 -37.032 1.00 96.00 95 GLY A C 1
ATOM 716 O O . GLY A 1 95 ? 4.897 -0.897 -36.347 1.00 96.00 95 GLY A O 1
ATOM 717 N N . THR A 1 96 ? 5.551 -0.156 -38.346 1.00 95.62 96 THR A N 1
ATOM 718 C CA . THR A 1 96 ? 4.338 -0.614 -39.053 1.00 95.62 96 THR A CA 1
ATOM 719 C C . THR A 1 96 ? 4.162 -2.137 -38.972 1.00 95.62 96 THR A C 1
ATOM 721 O O . THR A 1 96 ? 3.050 -2.635 -38.790 1.00 95.62 96 THR A O 1
ATOM 724 N N . LEU A 1 97 ? 5.252 -2.904 -39.089 1.00 96.44 97 LEU A N 1
ATOM 725 C CA . LEU A 1 97 ? 5.217 -4.357 -38.888 1.00 96.44 97 LEU A CA 1
ATOM 726 C C . LEU A 1 97 ? 4.874 -4.706 -37.435 1.00 96.44 97 LEU A C 1
ATOM 728 O O . LEU A 1 97 ? 4.017 -5.559 -37.198 1.00 96.44 97 LEU A O 1
ATOM 732 N N . GLY A 1 98 ? 5.490 -4.005 -36.483 1.00 96.81 98 GLY A N 1
ATOM 733 C CA . GLY A 1 98 ? 5.189 -4.102 -35.060 1.00 96.81 98 GLY A CA 1
ATOM 734 C C . GLY A 1 98 ? 3.722 -3.840 -34.745 1.00 96.81 98 GLY A C 1
ATOM 735 O O . GLY A 1 98 ? 3.099 -4.623 -34.036 1.00 96.81 98 GLY A O 1
ATOM 736 N N . TYR A 1 99 ? 3.138 -2.809 -35.351 1.00 97.81 99 TYR A N 1
ATOM 737 C CA . TYR A 1 99 ? 1.737 -2.444 -35.173 1.00 97.81 99 TYR A CA 1
ATOM 738 C C . TYR A 1 99 ? 0.804 -3.598 -35.549 1.00 97.81 99 TYR A C 1
ATOM 740 O O . TYR A 1 99 ? -0.049 -4.008 -34.764 1.00 97.81 99 TYR A O 1
ATOM 748 N N . ARG A 1 100 ? 1.033 -4.220 -36.713 1.00 96.88 100 ARG A N 1
ATOM 749 C CA . ARG A 1 100 ? 0.251 -5.386 -37.165 1.00 96.88 100 ARG A CA 1
ATOM 750 C C . ARG A 1 100 ? 0.364 -6.571 -36.205 1.00 96.88 100 ARG A C 1
ATOM 752 O O . ARG A 1 100 ? -0.618 -7.287 -36.009 1.00 96.88 100 ARG A O 1
ATOM 759 N N . ILE A 1 101 ? 1.546 -6.788 -35.624 1.00 96.06 101 ILE A N 1
ATOM 760 C CA . ILE A 1 101 ? 1.763 -7.820 -34.603 1.00 96.06 101 ILE A CA 1
ATOM 761 C C . ILE A 1 101 ? 0.974 -7.462 -33.338 1.00 96.06 101 ILE A C 1
ATOM 763 O O . ILE A 1 101 ? 0.218 -8.296 -32.843 1.00 96.06 101 ILE A O 1
ATOM 767 N N . GLY A 1 102 ? 1.093 -6.225 -32.853 1.00 96.94 102 GLY A N 1
ATOM 768 C CA . GLY A 1 102 ? 0.420 -5.743 -31.647 1.00 96.94 102 GLY A CA 1
ATOM 769 C C . GLY A 1 102 ? -1.102 -5.854 -31.715 1.00 96.94 102 GLY A C 1
ATOM 770 O O . GLY A 1 102 ? -1.709 -6.331 -30.757 1.00 96.94 102 GLY A O 1
ATOM 771 N N . THR A 1 103 ? -1.717 -5.551 -32.865 1.00 96.31 103 THR A N 1
ATOM 772 C CA . THR A 1 103 ? -3.163 -5.750 -33.073 1.00 96.31 103 THR A CA 1
ATOM 773 C C . THR A 1 103 ? -3.572 -7.204 -32.818 1.00 96.31 103 THR A C 1
ATOM 775 O O . THR A 1 103 ? -4.512 -7.467 -32.070 1.00 96.31 103 THR A O 1
ATOM 778 N N . ARG A 1 104 ? -2.834 -8.172 -33.380 1.00 94.88 104 ARG A N 1
ATOM 779 C CA . ARG A 1 104 ? -3.128 -9.606 -33.201 1.00 94.88 104 ARG A CA 1
ATOM 780 C C . ARG A 1 104 ? -2.819 -10.099 -31.794 1.00 94.88 104 ARG A C 1
ATOM 782 O O . ARG A 1 104 ? -3.533 -10.960 -31.281 1.00 94.88 104 ARG A O 1
ATOM 789 N N . VAL A 1 105 ? -1.779 -9.561 -31.159 1.00 93.50 105 VAL A N 1
ATOM 790 C CA . VAL A 1 105 ? -1.456 -9.863 -29.760 1.00 93.50 105 VAL A CA 1
ATOM 791 C C . VAL A 1 105 ? -2.607 -9.433 -28.852 1.00 93.50 105 VAL A C 1
ATOM 793 O O . VAL A 1 105 ? -3.070 -10.252 -28.057 1.00 93.50 105 VAL A O 1
ATOM 796 N N . LEU A 1 106 ? -3.117 -8.207 -29.008 1.00 94.00 106 LEU A N 1
ATOM 797 C CA . LEU A 1 106 ? -4.244 -7.707 -28.221 1.00 94.00 106 LEU A CA 1
ATOM 798 C C . LEU A 1 106 ? -5.500 -8.567 -28.414 1.00 94.00 106 LEU A C 1
ATOM 800 O O . LEU A 1 106 ? -6.072 -9.023 -27.426 1.00 94.00 106 LEU A O 1
ATOM 804 N N . GLU A 1 107 ? -5.893 -8.842 -29.661 1.00 91.06 107 GLU A N 1
ATOM 805 C CA . GLU A 1 107 ? -7.060 -9.682 -29.976 1.00 91.06 107 GLU A CA 1
ATOM 806 C C . GLU A 1 107 ? -6.975 -11.059 -29.301 1.00 91.06 107 GLU A C 1
ATOM 808 O O . GLU A 1 107 ? -7.911 -11.491 -28.624 1.00 91.06 107 GLU A O 1
ATOM 813 N N . LEU A 1 108 ? -5.833 -11.743 -29.436 1.00 87.94 108 LEU A N 1
ATOM 814 C CA . LEU A 1 108 ? -5.627 -13.067 -28.848 1.00 87.94 108 LEU A CA 1
ATOM 815 C C . LEU A 1 108 ? -5.612 -13.027 -27.319 1.00 87.94 108 LEU A C 1
ATOM 817 O O . LEU A 1 108 ? -6.088 -13.965 -26.676 1.00 87.94 108 LEU A O 1
ATOM 821 N N . MET A 1 109 ? -5.040 -11.980 -26.725 1.00 86.75 109 MET A N 1
ATOM 822 C CA . MET A 1 109 ? -5.000 -11.820 -25.273 1.00 86.75 109 MET A CA 1
ATOM 823 C C . MET A 1 109 ? -6.391 -11.573 -24.698 1.00 86.75 109 MET A C 1
ATOM 825 O O . MET A 1 109 ? -6.755 -12.238 -23.728 1.00 86.75 109 MET A O 1
ATOM 829 N N . VAL A 1 110 ? -7.176 -10.688 -25.320 1.00 86.44 110 VAL A N 1
ATOM 830 C CA . VAL A 1 110 ? -8.569 -10.437 -24.934 1.00 86.44 110 VAL A CA 1
ATOM 831 C C . VAL A 1 110 ? -9.369 -11.728 -25.056 1.00 86.44 110 VAL A C 1
ATOM 833 O O . VAL A 1 110 ? -9.912 -12.180 -24.054 1.00 86.44 110 VAL A O 1
ATOM 836 N N . TRP A 1 111 ? -9.323 -12.405 -26.209 1.00 85.31 111 TRP A N 1
ATOM 837 C CA . TRP A 1 111 ? -10.024 -13.676 -26.437 1.00 85.31 111 TRP A CA 1
ATOM 838 C C . TRP A 1 111 ? -9.701 -14.746 -25.383 1.00 85.31 111 TRP A C 1
ATOM 840 O O . TRP A 1 111 ? -10.587 -15.392 -24.819 1.00 85.31 111 TRP A O 1
ATOM 850 N N . ARG A 1 112 ? -8.412 -14.927 -25.065 1.00 82.75 112 ARG A N 1
ATOM 851 C CA . ARG A 1 112 ? -7.971 -15.875 -24.029 1.00 82.75 112 ARG A CA 1
ATOM 852 C C . ARG A 1 112 ? -8.421 -15.457 -22.631 1.00 82.75 112 ARG A C 1
ATOM 854 O O . ARG A 1 112 ? -8.603 -16.329 -21.780 1.00 82.75 112 ARG A O 1
ATOM 861 N N . ALA A 1 113 ? -8.571 -14.161 -22.367 1.00 79.31 113 ALA A N 1
ATOM 862 C CA . ALA A 1 113 ? -9.114 -13.668 -21.110 1.00 79.31 113 ALA A CA 1
ATOM 863 C C . ALA A 1 113 ? -10.621 -13.952 -21.007 1.00 79.31 113 ALA A C 1
ATOM 865 O O . ALA A 1 113 ? -11.053 -14.462 -19.972 1.00 79.31 113 ALA A O 1
ATOM 866 N N . GLU A 1 114 ? -11.398 -13.732 -22.075 1.00 79.00 114 GLU A N 1
ATOM 867 C CA . GLU A 1 114 ? -12.840 -14.040 -22.102 1.00 79.00 114 GLU A CA 1
ATOM 868 C C . GLU A 1 114 ? -13.100 -15.541 -21.918 1.00 79.00 114 GLU A C 1
ATOM 870 O O . GLU A 1 114 ? -13.961 -15.944 -21.140 1.00 79.00 114 GLU A O 1
ATOM 875 N N . GLY A 1 115 ? -12.295 -16.396 -22.559 1.00 70.88 115 GLY A N 1
ATOM 876 C CA . GLY A 1 115 ? -12.415 -17.851 -22.420 1.00 70.88 115 GLY A CA 1
ATOM 877 C C . GLY A 1 115 ? -12.089 -18.385 -21.017 1.00 70.88 115 GLY A C 1
ATOM 878 O O . GLY A 1 115 ? -12.480 -19.503 -20.680 1.00 70.88 115 GLY A O 1
ATOM 879 N N . ASN A 1 116 ? -11.381 -17.607 -20.190 1.00 68.69 116 ASN A N 1
ATOM 880 C CA . ASN A 1 116 ? -10.946 -18.006 -18.849 1.00 68.69 116 ASN A CA 1
ATOM 881 C C . ASN A 1 116 ? -11.723 -17.316 -17.711 1.00 68.69 116 ASN A C 1
ATOM 883 O O . ASN A 1 116 ? -11.634 -17.770 -16.567 1.00 68.69 116 ASN A O 1
ATOM 887 N N . ALA A 1 117 ? -12.471 -16.242 -17.989 1.00 70.44 117 ALA A N 1
ATOM 888 C CA . ALA A 1 117 ? -13.169 -15.441 -16.985 1.00 70.44 117 ALA A CA 1
ATOM 889 C C . ALA A 1 117 ? -14.587 -15.064 -17.438 1.00 70.44 117 ALA A C 1
ATOM 891 O O . ALA A 1 117 ? -14.788 -14.588 -18.545 1.00 70.44 117 ALA A O 1
ATOM 892 N N . LYS A 1 118 ? -15.575 -15.198 -16.539 1.00 64.62 118 LYS A N 1
ATOM 893 C CA . LYS A 1 118 ? -16.986 -14.851 -16.820 1.00 64.62 118 LYS A CA 1
ATOM 894 C C . LYS A 1 118 ? -17.225 -13.353 -17.089 1.00 64.62 118 LYS A C 1
ATOM 896 O O . LYS A 1 118 ? -18.268 -13.008 -17.625 1.00 64.62 118 LYS A O 1
ATOM 901 N N . ALA A 1 119 ? -16.290 -12.488 -16.691 1.00 67.75 119 ALA A N 1
ATOM 902 C CA . ALA A 1 119 ? -16.321 -11.043 -16.914 1.00 67.75 119 ALA A CA 1
ATOM 903 C C . ALA A 1 119 ? -14.879 -10.539 -17.139 1.00 67.75 119 ALA A C 1
ATOM 905 O O . ALA A 1 119 ? -14.203 -10.164 -16.177 1.00 67.75 119 ALA A O 1
ATOM 906 N N . PRO A 1 120 ? -14.350 -10.615 -18.372 1.00 70.69 120 PRO A N 1
ATOM 907 C CA . PRO A 1 120 ? -13.003 -10.147 -18.680 1.00 70.69 120 PRO A CA 1
ATOM 908 C C . PRO A 1 120 ? -12.907 -8.636 -18.428 1.00 70.69 120 PRO A C 1
ATOM 910 O O . PRO A 1 120 ? -13.691 -7.842 -18.946 1.00 70.69 120 PRO A O 1
ATOM 913 N N . LYS A 1 121 ? -11.950 -8.232 -17.589 1.00 73.81 121 LYS A N 1
ATOM 914 C CA . LYS A 1 121 ? -11.733 -6.825 -17.246 1.00 73.81 121 LYS A CA 1
ATOM 915 C C . LYS A 1 121 ? -11.060 -6.116 -18.422 1.00 73.81 121 LYS A C 1
ATOM 917 O O . LYS A 1 121 ? -9.945 -6.471 -18.794 1.00 73.81 121 LYS A O 1
ATOM 922 N N . ARG A 1 122 ? -11.717 -5.092 -18.971 1.00 82.50 122 ARG A N 1
ATOM 923 C CA . ARG A 1 122 ? -11.118 -4.171 -19.946 1.00 82.50 122 ARG A CA 1
ATOM 924 C C . ARG A 1 122 ? -10.533 -2.971 -19.216 1.00 82.50 122 ARG A C 1
ATOM 926 O O . ARG A 1 122 ? -11.238 -2.319 -18.447 1.00 82.50 122 ARG A O 1
ATOM 933 N N . GLU A 1 123 ? -9.265 -2.671 -19.466 1.00 86.62 123 GLU A N 1
ATOM 934 C CA . GLU A 1 123 ? -8.629 -1.502 -18.864 1.00 86.62 123 GLU A CA 1
ATOM 935 C C . GLU A 1 123 ? -9.156 -0.214 -19.507 1.00 86.62 123 GLU A C 1
ATOM 937 O O . GLU A 1 123 ? -9.125 -0.053 -20.723 1.00 86.62 123 GLU A O 1
ATOM 942 N N . ILE A 1 124 ? -9.674 0.686 -18.667 1.00 88.44 124 ILE A N 1
ATOM 943 C CA . ILE A 1 124 ? -10.247 1.985 -19.066 1.00 88.44 124 ILE A CA 1
ATOM 944 C C . ILE A 1 124 ? -9.428 3.175 -18.554 1.00 88.44 124 ILE A C 1
ATOM 946 O O . ILE A 1 124 ? -9.727 4.315 -18.894 1.00 88.44 124 ILE A O 1
ATOM 950 N N . ARG A 1 125 ? -8.405 2.908 -17.733 1.00 91.31 125 ARG A N 1
ATOM 951 C CA . ARG A 1 125 ? -7.459 3.898 -17.210 1.00 91.31 125 ARG A CA 1
ATOM 952 C C . ARG A 1 125 ? -6.075 3.652 -17.792 1.00 91.31 125 ARG A C 1
ATOM 954 O O . ARG A 1 125 ? -5.670 2.495 -17.927 1.00 91.31 125 ARG A O 1
ATOM 961 N N . PHE A 1 126 ? -5.344 4.727 -18.072 1.00 89.88 126 PHE A N 1
ATOM 962 C CA . PHE A 1 126 ? -4.051 4.638 -18.749 1.00 89.88 126 PHE A CA 1
ATOM 963 C C . PHE A 1 126 ? -3.004 3.860 -17.943 1.00 89.88 126 PHE A C 1
ATOM 965 O O . PHE A 1 126 ? -2.389 2.945 -18.476 1.00 89.88 126 PHE A O 1
ATOM 972 N N . LEU A 1 127 ? -2.823 4.155 -16.649 1.00 87.44 127 LEU A N 1
ATOM 973 C CA . LEU A 1 127 ? -1.788 3.492 -15.839 1.00 87.44 127 LEU A CA 1
ATOM 974 C C . LEU A 1 127 ? -1.983 1.962 -15.732 1.00 87.44 127 LEU A C 1
ATOM 976 O O . LEU A 1 127 ? -1.014 1.230 -15.943 1.00 87.44 127 LEU A O 1
ATOM 980 N N . PRO A 1 128 ? -3.198 1.434 -15.469 1.00 90.25 128 PRO A N 1
ATOM 981 C CA . PRO A 1 128 ? -3.459 -0.002 -15.569 1.00 90.25 128 PRO A CA 1
ATOM 982 C C . PRO A 1 128 ? -3.196 -0.592 -16.959 1.00 90.25 128 PRO A C 1
ATOM 984 O O . PRO A 1 128 ? -2.627 -1.680 -17.047 1.00 90.25 128 PRO A O 1
ATOM 987 N N . ALA A 1 129 ? -3.560 0.114 -18.036 1.00 91.12 129 ALA A N 1
ATOM 988 C CA . ALA A 1 129 ? -3.276 -0.327 -19.402 1.00 91.12 129 ALA A CA 1
ATOM 989 C C . ALA A 1 129 ? -1.762 -0.393 -19.673 1.00 91.12 129 ALA A C 1
ATOM 991 O O . ALA A 1 129 ? -1.264 -1.401 -20.174 1.00 91.12 129 ALA A O 1
ATOM 992 N N . LEU A 1 130 ? -1.010 0.627 -19.252 1.00 93.00 130 LEU A N 1
ATOM 993 C CA . LEU A 1 130 ? 0.447 0.672 -19.354 1.00 93.00 130 LEU A CA 1
ATOM 994 C C . LEU A 1 130 ? 1.106 -0.469 -18.562 1.00 93.00 130 LEU A C 1
ATOM 996 O O . LEU A 1 130 ? 2.014 -1.136 -19.058 1.00 93.00 130 LEU A O 1
ATOM 1000 N N . MET A 1 131 ? 0.597 -0.766 -17.363 1.00 87.81 131 MET A N 1
ATOM 1001 C CA . MET A 1 131 ? 1.068 -1.894 -16.556 1.00 87.81 131 MET A CA 1
ATOM 1002 C C . MET A 1 131 ? 0.740 -3.252 -17.199 1.00 87.81 131 MET A C 1
ATOM 1004 O O . MET A 1 131 ? 1.546 -4.187 -17.133 1.00 87.81 131 MET A O 1
ATOM 1008 N N . ALA A 1 132 ? -0.416 -3.381 -17.858 1.00 90.81 132 ALA A N 1
ATOM 1009 C CA . ALA A 1 132 ? -0.771 -4.576 -18.621 1.00 90.81 132 ALA A CA 1
ATOM 1010 C C . ALA A 1 132 ? 0.167 -4.780 -19.822 1.00 90.81 132 ALA A C 1
ATOM 1012 O O . ALA A 1 132 ? 0.568 -5.914 -20.094 1.00 90.81 132 ALA A O 1
ATOM 1013 N N . ILE A 1 133 ? 0.591 -3.701 -20.486 1.00 95.00 133 ILE A N 1
ATOM 1014 C CA . ILE A 1 133 ? 1.588 -3.759 -21.561 1.00 95.00 133 ILE A CA 1
ATOM 1015 C C . ILE A 1 133 ? 2.941 -4.235 -21.021 1.00 95.00 133 ILE A C 1
ATOM 1017 O O . ILE A 1 133 ? 3.494 -5.217 -21.515 1.00 95.00 133 ILE A O 1
ATOM 1021 N N . HIS A 1 134 ? 3.435 -3.598 -19.959 1.00 92.56 134 HIS A N 1
ATOM 1022 C CA . HIS A 1 134 ? 4.707 -3.940 -19.318 1.00 92.56 134 HIS A CA 1
ATOM 1023 C C . HIS A 1 134 ? 4.786 -5.401 -18.850 1.00 92.56 134 HIS A C 1
ATOM 1025 O O . HIS A 1 134 ? 5.832 -6.041 -18.947 1.00 92.56 134 HIS A O 1
ATOM 1031 N N . SER A 1 135 ? 3.691 -5.946 -18.318 1.00 86.56 135 SER A N 1
ATOM 1032 C CA . SER A 1 135 ? 3.697 -7.275 -17.698 1.00 86.56 135 SER A CA 1
ATOM 1033 C C . SER A 1 135 ? 3.177 -8.378 -18.618 1.00 86.56 135 SER A C 1
ATOM 1035 O O . SER A 1 135 ? 3.835 -9.404 -18.793 1.00 86.56 135 SER A O 1
ATOM 1037 N N . GLN A 1 136 ? 1.991 -8.198 -19.196 1.00 90.50 136 GLN A N 1
ATOM 1038 C CA . GLN A 1 136 ? 1.274 -9.257 -19.902 1.00 90.50 136 GLN A CA 1
ATOM 1039 C C . GLN A 1 136 ? 1.649 -9.290 -21.380 1.00 90.50 136 GLN A C 1
ATOM 1041 O O . GLN A 1 136 ? 2.004 -10.353 -21.887 1.00 90.50 136 GLN A O 1
ATOM 1046 N N . VAL A 1 137 ? 1.617 -8.134 -22.053 1.00 93.25 137 VAL A N 1
ATOM 1047 C CA . VAL A 1 137 ? 1.990 -8.034 -23.475 1.00 93.25 137 VAL A CA 1
ATOM 1048 C C . VAL A 1 137 ? 3.473 -8.338 -23.639 1.00 93.25 137 VAL A C 1
ATOM 1050 O O . VAL A 1 137 ? 3.833 -9.163 -24.474 1.00 93.25 137 VAL A O 1
ATOM 1053 N N . TRP A 1 138 ? 4.328 -7.766 -22.785 1.00 93.44 138 TRP A N 1
ATOM 1054 C CA . TRP A 1 138 ? 5.767 -8.036 -22.827 1.00 93.44 138 TRP A CA 1
ATOM 1055 C C . TRP A 1 138 ? 6.073 -9.521 -22.665 1.00 93.44 138 TRP A C 1
ATOM 1057 O O . TRP A 1 138 ? 6.803 -10.097 -23.466 1.00 93.44 138 TRP A O 1
ATOM 1067 N N . LYS A 1 139 ? 5.430 -10.189 -21.701 1.00 88.31 139 LYS A N 1
ATOM 1068 C CA . LYS A 1 139 ? 5.600 -11.631 -21.507 1.00 88.31 139 LYS A CA 1
ATOM 1069 C C . LYS A 1 139 ? 5.071 -12.447 -22.685 1.00 88.31 139 LYS A C 1
ATOM 1071 O O . LYS A 1 139 ? 5.680 -13.456 -23.028 1.00 88.31 139 LYS A O 1
ATOM 1076 N N . ALA A 1 140 ? 3.963 -12.033 -23.298 1.00 88.00 140 ALA A N 1
ATOM 1077 C CA . ALA A 1 140 ? 3.408 -12.705 -24.470 1.00 88.00 140 ALA A CA 1
ATOM 1078 C C . ALA A 1 140 ? 4.332 -12.600 -25.695 1.00 88.00 140 ALA A C 1
ATOM 1080 O O . ALA A 1 140 ? 4.451 -13.569 -26.441 1.00 88.00 140 ALA A O 1
ATOM 1081 N N . CYS A 1 141 ? 4.997 -11.458 -25.878 1.00 89.81 141 CYS A N 1
ATOM 1082 C CA . CYS A 1 141 ? 5.890 -11.210 -27.010 1.00 89.81 141 CYS A CA 1
ATOM 1083 C C . CYS A 1 141 ? 7.322 -11.716 -26.777 1.00 89.81 141 CYS A C 1
ATOM 1085 O O . CYS A 1 141 ? 7.955 -12.217 -27.702 1.00 89.81 141 CYS A O 1
ATOM 1087 N N . PHE A 1 142 ? 7.838 -11.586 -25.553 1.00 87.75 142 PHE A N 1
ATOM 1088 C CA . PHE A 1 142 ? 9.269 -11.701 -25.247 1.00 87.75 142 PHE A CA 1
ATOM 1089 C C . PHE A 1 142 ? 9.592 -12.706 -24.134 1.00 87.75 142 PHE A C 1
ATOM 1091 O O . PHE A 1 142 ? 10.756 -12.891 -23.785 1.00 87.75 142 PHE A O 1
ATOM 1098 N N . GLY A 1 143 ? 8.584 -13.352 -23.542 1.00 85.44 143 GLY A N 1
ATOM 1099 C CA . GLY A 1 143 ? 8.763 -14.373 -22.503 1.00 85.44 143 GLY A CA 1
ATOM 1100 C C . GLY A 1 143 ? 9.107 -13.836 -21.107 1.00 85.44 143 GLY A C 1
ATOM 1101 O O . GLY A 1 143 ? 9.084 -14.605 -20.145 1.00 85.44 143 GLY A O 1
ATOM 1102 N N . LYS A 1 144 ? 9.355 -12.528 -20.964 1.00 85.62 144 LYS A N 1
ATOM 1103 C CA . LYS A 1 144 ? 9.614 -11.828 -19.694 1.00 85.62 144 LYS A CA 1
ATOM 1104 C C . LYS A 1 144 ? 8.781 -10.539 -19.594 1.00 85.62 144 LYS A C 1
ATOM 1106 O O . LYS A 1 144 ? 8.427 -9.991 -20.637 1.00 85.62 144 LYS A O 1
ATOM 1111 N N . PRO A 1 145 ? 8.449 -10.051 -18.383 1.00 88.94 145 PRO A N 1
ATOM 1112 C CA . PRO A 1 145 ? 8.002 -8.667 -18.226 1.00 88.94 145 PRO A CA 1
ATOM 1113 C C . PRO A 1 145 ? 9.115 -7.694 -18.653 1.00 88.94 145 PRO A C 1
ATOM 1115 O O . PRO A 1 145 ? 10.287 -8.081 -18.705 1.00 88.94 145 PRO A O 1
ATOM 1118 N N . ALA A 1 146 ? 8.749 -6.449 -18.948 1.00 87.06 146 ALA A N 1
ATOM 1119 C CA . ALA A 1 146 ? 9.724 -5.370 -19.084 1.00 87.06 146 ALA A CA 1
ATOM 1120 C C . ALA A 1 146 ? 10.443 -5.107 -17.744 1.00 87.06 146 ALA A C 1
ATOM 1122 O O . ALA A 1 146 ? 10.033 -5.598 -16.689 1.00 87.06 146 ALA A O 1
ATOM 1123 N N . ASP A 1 147 ? 11.556 -4.378 -17.803 1.00 88.44 147 ASP A N 1
ATOM 1124 C CA . ASP A 1 147 ? 12.411 -4.124 -16.643 1.00 88.44 147 ASP A CA 1
ATOM 1125 C C . ASP A 1 147 ? 11.903 -2.958 -15.779 1.00 88.44 147 ASP A C 1
ATOM 1127 O O . ASP A 1 147 ? 12.200 -2.900 -14.585 1.00 88.44 147 ASP A O 1
ATOM 1131 N N . GLY A 1 148 ? 11.129 -2.036 -16.359 1.00 80.12 148 GLY A N 1
ATOM 1132 C CA . GLY A 1 148 ? 10.526 -0.937 -15.610 1.00 80.12 148 GLY A CA 1
ATOM 1133 C C . GLY A 1 148 ? 9.609 -0.034 -16.429 1.00 80.12 148 GLY A C 1
ATOM 1134 O O . GLY A 1 148 ? 9.507 -0.153 -17.651 1.00 80.12 148 GLY A O 1
ATOM 1135 N N . ILE A 1 149 ? 8.947 0.885 -15.724 1.00 85.00 149 ILE A N 1
ATOM 1136 C CA . ILE A 1 149 ? 8.151 1.981 -16.284 1.00 85.00 149 ILE A CA 1
ATOM 1137 C C . ILE A 1 149 ? 8.567 3.270 -15.573 1.00 85.00 149 ILE A C 1
ATOM 1139 O O . ILE A 1 149 ? 8.640 3.294 -14.346 1.00 85.00 149 ILE A O 1
ATOM 1143 N N . GLU A 1 150 ? 8.773 4.346 -16.323 1.00 77.94 150 GLU A N 1
ATOM 1144 C CA . GLU A 1 150 ? 9.057 5.684 -15.801 1.00 77.94 150 GLU A CA 1
ATOM 1145 C C . GLU A 1 150 ? 8.089 6.711 -16.407 1.00 77.94 150 GLU A C 1
ATOM 1147 O O . GLU A 1 150 ? 7.676 6.588 -17.560 1.00 77.94 150 GLU A O 1
ATOM 1152 N N . LYS A 1 151 ? 7.709 7.733 -15.634 1.00 84.50 151 LYS A N 1
ATOM 1153 C CA . LYS A 1 151 ? 7.013 8.924 -16.147 1.00 84.50 151 LYS A CA 1
ATOM 1154 C C . LYS A 1 151 ? 8.048 10.027 -16.351 1.00 84.50 151 LYS A C 1
ATOM 1156 O O . LYS A 1 151 ? 8.913 10.204 -15.494 1.00 84.50 151 LYS A O 1
ATOM 1161 N N . SER A 1 152 ? 7.952 10.771 -17.450 1.00 74.19 152 SER A N 1
ATOM 1162 C CA . SER A 1 152 ? 8.804 11.941 -17.664 1.00 74.19 152 SER A CA 1
ATOM 1163 C C . SER A 1 152 ? 8.561 12.998 -16.580 1.00 74.19 152 SER A C 1
ATOM 1165 O O . SER A 1 152 ? 7.428 13.246 -16.163 1.00 74.19 152 SER A O 1
ATOM 1167 N N . VAL A 1 153 ? 9.647 13.613 -16.107 1.00 68.00 153 VAL A N 1
ATOM 1168 C CA . VAL A 1 153 ? 9.605 14.701 -15.114 1.00 68.00 153 VAL A CA 1
ATOM 1169 C C . VAL A 1 153 ? 9.314 16.044 -15.789 1.00 68.00 153 VAL A C 1
ATOM 1171 O O . VAL A 1 153 ? 8.750 16.939 -15.169 1.00 68.00 153 VAL A O 1
ATOM 1174 N N . GLU A 1 154 ? 9.679 16.178 -17.064 1.00 71.88 154 GLU A N 1
ATOM 1175 C CA . GLU A 1 154 ? 9.550 17.426 -17.821 1.00 71.88 154 GLU A CA 1
ATOM 1176 C C . GLU A 1 154 ? 8.192 17.554 -18.514 1.00 71.88 154 GLU A C 1
ATOM 1178 O O . GLU A 1 154 ? 7.727 18.663 -18.767 1.00 71.88 154 GLU A O 1
ATOM 1183 N N . LYS A 1 155 ? 7.565 16.422 -18.851 1.00 75.00 155 LYS A N 1
ATOM 1184 C CA . LYS A 1 155 ? 6.388 16.377 -19.719 1.00 75.00 155 LYS A CA 1
ATOM 1185 C C . LYS A 1 155 ? 5.363 15.370 -19.226 1.00 75.00 155 LYS A C 1
ATOM 1187 O O . LYS A 1 155 ? 5.641 14.181 -19.094 1.00 75.00 155 LYS A O 1
ATOM 1192 N N . GLU A 1 156 ? 4.152 15.844 -18.958 1.00 81.69 156 GLU A N 1
ATOM 1193 C CA . GLU A 1 156 ? 3.095 15.015 -18.373 1.00 81.69 156 GLU A CA 1
ATOM 1194 C C . GLU A 1 156 ? 2.501 13.987 -19.347 1.00 81.69 156 GLU A C 1
ATOM 1196 O O . GLU A 1 156 ? 1.950 12.977 -18.897 1.00 81.69 156 GLU A O 1
ATOM 1201 N N . ASP A 1 157 ? 2.636 14.230 -20.654 1.00 90.06 157 ASP A N 1
ATOM 1202 C CA . ASP A 1 157 ? 2.214 13.358 -21.753 1.00 90.06 157 ASP A CA 1
ATOM 1203 C C . ASP A 1 157 ? 3.213 12.232 -22.060 1.00 90.06 157 ASP A C 1
ATOM 1205 O O . ASP A 1 157 ? 2.909 11.367 -22.879 1.00 90.06 157 ASP A O 1
ATOM 1209 N N . GLU A 1 158 ? 4.383 12.202 -21.414 1.00 89.88 158 GLU A N 1
ATOM 1210 C CA . GLU A 1 158 ? 5.457 11.263 -21.745 1.00 89.88 158 GLU A CA 1
ATOM 1211 C C . GLU A 1 158 ? 5.688 10.193 -20.660 1.00 89.88 158 GLU A C 1
ATOM 1213 O O . GLU A 1 158 ? 5.912 10.475 -19.480 1.00 89.88 158 GLU A O 1
ATOM 1218 N N . TYR A 1 159 ? 5.685 8.932 -21.094 1.00 92.00 159 TYR A N 1
ATOM 1219 C CA . TYR A 1 159 ? 5.972 7.739 -20.296 1.00 92.00 159 TYR A CA 1
ATOM 1220 C C . TYR A 1 159 ? 7.003 6.869 -21.011 1.00 92.00 159 TYR A C 1
ATOM 1222 O O . TYR A 1 159 ? 7.141 6.927 -22.227 1.00 92.00 159 TYR A O 1
ATOM 1230 N N . MET A 1 160 ? 7.734 6.044 -20.273 1.00 90.88 160 MET A N 1
ATOM 1231 C CA . MET A 1 160 ? 8.813 5.216 -20.802 1.00 90.88 160 MET A CA 1
ATOM 1232 C C . MET A 1 160 ? 8.693 3.797 -20.262 1.00 90.88 160 MET A C 1
ATOM 1234 O O . MET A 1 160 ? 8.555 3.609 -19.058 1.00 90.88 160 MET A O 1
ATOM 1238 N N . ILE A 1 161 ? 8.776 2.797 -21.138 1.00 92.19 161 ILE A N 1
ATOM 1239 C CA . ILE A 1 161 ? 9.006 1.401 -20.742 1.00 92.19 161 ILE A CA 1
ATOM 1240 C C . ILE A 1 161 ? 10.493 1.101 -20.928 1.00 92.19 161 ILE A C 1
ATOM 1242 O O . ILE A 1 161 ? 11.060 1.396 -21.980 1.00 92.19 161 ILE A O 1
ATOM 1246 N N . ILE A 1 162 ? 11.120 0.511 -19.914 1.00 90.44 162 ILE A N 1
ATOM 1247 C CA . ILE A 1 162 ? 12.542 0.166 -19.914 1.00 90.44 162 ILE A CA 1
ATOM 1248 C C . ILE A 1 162 ? 12.693 -1.314 -20.253 1.00 90.44 162 ILE A C 1
ATOM 1250 O O . ILE A 1 162 ? 12.097 -2.165 -19.592 1.00 90.44 162 ILE A O 1
ATOM 1254 N N . ASP A 1 163 ? 13.532 -1.621 -21.240 1.00 90.75 163 ASP A N 1
ATOM 1255 C CA . ASP A 1 163 ? 14.035 -2.972 -21.488 1.00 90.75 163 ASP A CA 1
ATOM 1256 C C . ASP A 1 163 ? 15.564 -2.931 -21.497 1.00 90.75 163 ASP A C 1
ATOM 1258 O O . ASP A 1 163 ? 16.197 -2.318 -22.357 1.00 90.75 163 ASP A O 1
ATOM 1262 N N . ASN A 1 164 ? 16.165 -3.539 -20.482 1.00 90.81 164 ASN A N 1
ATOM 1263 C CA . ASN A 1 164 ? 17.604 -3.493 -20.248 1.00 90.81 164 ASN A CA 1
ATOM 1264 C C . ASN A 1 164 ? 18.382 -4.369 -21.237 1.00 90.81 164 ASN A C 1
ATOM 1266 O O . ASN A 1 164 ? 19.564 -4.124 -21.481 1.00 90.81 164 ASN A O 1
ATOM 1270 N N . ASP A 1 165 ? 17.723 -5.389 -21.787 1.00 87.75 165 ASP A N 1
ATOM 1271 C CA . ASP A 1 165 ? 18.314 -6.348 -22.716 1.00 87.75 165 ASP A CA 1
ATOM 1272 C C . ASP A 1 165 ? 17.205 -6.945 -23.606 1.00 87.75 165 ASP A C 1
ATOM 1274 O O . ASP A 1 165 ? 16.671 -8.026 -23.299 1.00 87.75 165 ASP A O 1
ATOM 1278 N N . PRO A 1 166 ? 16.795 -6.211 -24.663 1.00 87.50 166 PRO A N 1
ATOM 1279 C CA . PRO A 1 166 ? 15.665 -6.585 -25.501 1.00 87.50 166 PRO A CA 1
ATOM 1280 C C . PRO A 1 166 ? 15.964 -7.865 -26.299 1.00 87.50 166 PRO A C 1
ATOM 1282 O O . PRO A 1 166 ? 16.887 -7.886 -27.120 1.00 87.50 166 PRO A O 1
ATOM 1285 N N . PRO A 1 167 ? 15.157 -8.939 -26.164 1.00 84.31 167 PRO A N 1
ATOM 1286 C CA . PRO A 1 167 ? 15.432 -10.211 -26.842 1.00 84.31 167 PRO A CA 1
ATOM 1287 C C . PRO A 1 167 ? 15.462 -10.114 -28.371 1.00 84.31 167 PRO A C 1
ATOM 1289 O O . PRO A 1 167 ? 16.140 -10.899 -29.030 1.00 84.31 167 PRO A O 1
ATOM 1292 N N . ILE A 1 168 ? 14.733 -9.145 -28.930 1.00 83.81 168 ILE A N 1
ATOM 1293 C CA . ILE A 1 168 ? 14.654 -8.902 -30.371 1.00 83.81 168 ILE A CA 1
ATOM 1294 C C . ILE A 1 168 ? 15.938 -8.299 -30.951 1.00 83.81 168 ILE A C 1
ATOM 1296 O O . ILE A 1 168 ? 16.260 -8.555 -32.110 1.00 83.81 168 ILE A O 1
ATOM 1300 N N . THR A 1 169 ? 16.687 -7.532 -30.154 1.00 84.06 169 THR A N 1
ATOM 1301 C CA . THR A 1 169 ? 17.927 -6.882 -30.595 1.00 84.06 169 THR A CA 1
ATOM 1302 C C . THR A 1 169 ? 19.190 -7.558 -30.071 1.00 84.06 169 THR A C 1
ATOM 1304 O O . THR A 1 169 ? 20.273 -7.293 -30.580 1.00 84.06 169 THR A O 1
ATOM 1307 N N . ARG A 1 170 ? 19.079 -8.497 -29.124 1.00 81.94 170 ARG A N 1
ATOM 1308 C CA . ARG A 1 170 ? 20.233 -9.192 -28.532 1.00 81.94 170 ARG A CA 1
ATOM 1309 C C . ARG A 1 170 ? 21.154 -9.880 -29.552 1.00 81.94 170 ARG A C 1
ATOM 1311 O O . ARG A 1 170 ? 22.360 -9.936 -29.343 1.00 81.94 170 ARG A O 1
ATOM 1318 N N . TYR A 1 171 ? 20.598 -10.423 -30.637 1.00 76.62 171 TYR A N 1
ATOM 1319 C CA . TYR A 1 171 ? 21.353 -11.191 -31.643 1.00 76.62 171 TYR A CA 1
ATOM 1320 C C . TYR A 1 171 ? 21.503 -10.476 -32.988 1.00 76.62 171 TYR A C 1
ATOM 1322 O O . TYR A 1 171 ? 21.951 -11.089 -33.956 1.00 76.62 171 TYR A O 1
ATOM 1330 N N . ILE A 1 172 ? 21.119 -9.202 -33.069 1.00 74.00 172 ILE A N 1
ATOM 1331 C CA . ILE A 1 172 ? 21.317 -8.402 -34.277 1.00 74.00 172 ILE A CA 1
ATOM 1332 C C . ILE A 1 172 ? 22.477 -7.437 -34.040 1.00 74.00 172 ILE A C 1
ATOM 1334 O O . ILE A 1 172 ? 22.590 -6.819 -32.985 1.00 74.00 172 ILE A O 1
ATOM 1338 N N . SER A 1 173 ? 23.350 -7.304 -35.030 1.00 70.31 173 SER A N 1
ATOM 1339 C CA . SER A 1 173 ? 24.426 -6.316 -35.013 1.00 70.31 173 SER A CA 1
ATOM 1340 C C . SER A 1 173 ? 24.072 -5.207 -35.987 1.00 70.31 173 SER A C 1
ATOM 1342 O O . SER A 1 173 ? 23.870 -5.464 -37.173 1.00 70.31 173 SER A O 1
ATOM 1344 N N . VAL A 1 174 ? 23.967 -3.984 -35.479 1.00 69.00 174 VAL A N 1
ATOM 1345 C CA . VAL A 1 174 ? 23.723 -2.806 -36.308 1.00 69.00 174 VAL A CA 1
ATOM 1346 C C . VAL A 1 174 ? 25.074 -2.300 -36.839 1.00 69.00 174 VAL A C 1
ATOM 1348 O O . VAL A 1 174 ? 26.016 -2.176 -36.050 1.00 69.00 174 VAL A O 1
ATOM 1351 N N . PRO A 1 175 ? 25.214 -2.054 -38.154 1.00 68.06 175 PRO A N 1
ATOM 1352 C CA . PRO A 1 175 ? 26.413 -1.448 -38.729 1.00 68.06 175 PRO A CA 1
ATOM 1353 C C . PRO A 1 175 ? 26.762 -0.100 -38.077 1.00 68.06 175 PRO A C 1
ATOM 1355 O O . PRO A 1 175 ? 25.878 0.634 -37.641 1.00 68.06 175 PRO A O 1
ATOM 1358 N N . LYS A 1 176 ? 28.058 0.238 -38.006 1.00 68.31 176 LYS A N 1
ATOM 1359 C CA . LYS A 1 176 ? 28.541 1.451 -37.310 1.00 68.31 176 LYS A CA 1
ATOM 1360 C C . LYS A 1 176 ? 28.033 2.760 -37.927 1.00 68.31 176 LYS A C 1
ATOM 1362 O O . LYS A 1 176 ? 27.960 3.761 -37.232 1.00 68.31 176 LYS A O 1
ATOM 1367 N N . ASP A 1 177 ? 27.699 2.747 -39.211 1.00 72.31 177 ASP A N 1
ATOM 1368 C CA . ASP A 1 177 ? 27.097 3.849 -39.967 1.00 72.31 177 ASP A CA 1
ATOM 1369 C C . ASP A 1 177 ? 25.607 4.076 -39.644 1.00 72.31 177 ASP A C 1
ATOM 1371 O O . ASP A 1 177 ? 25.012 5.037 -40.125 1.00 72.31 177 ASP A O 1
ATOM 1375 N N . MET A 1 178 ? 25.006 3.214 -38.816 1.00 71.44 178 MET A N 1
ATOM 1376 C CA . MET A 1 178 ? 23.605 3.277 -38.391 1.00 71.44 178 MET A CA 1
ATOM 1377 C C . MET A 1 178 ? 23.458 3.188 -36.867 1.00 71.44 178 MET A C 1
ATOM 1379 O O . MET A 1 178 ? 22.496 2.616 -36.364 1.00 71.44 178 MET A O 1
ATOM 1383 N N . ASP A 1 179 ? 24.401 3.750 -36.116 1.00 68.56 179 ASP A N 1
ATOM 1384 C CA . ASP A 1 179 ? 24.422 3.721 -34.646 1.00 68.56 179 ASP A CA 1
ATOM 1385 C C . ASP A 1 179 ? 23.158 4.303 -33.978 1.00 68.56 179 ASP A C 1
ATOM 1387 O O . ASP A 1 179 ? 22.767 3.857 -32.899 1.00 68.56 179 ASP A O 1
ATOM 1391 N N . GLN A 1 180 ? 22.489 5.253 -34.637 1.00 71.06 180 GLN A N 1
ATOM 1392 C CA . GLN A 1 180 ? 21.236 5.863 -34.183 1.00 71.06 180 GLN A CA 1
ATOM 1393 C C . GLN A 1 180 ? 19.990 4.991 -34.406 1.00 71.06 180 GLN A C 1
ATOM 1395 O O . GLN A 1 180 ? 18.940 5.298 -33.846 1.00 71.06 180 GLN A O 1
ATOM 1400 N N . LEU A 1 181 ? 20.076 3.921 -35.206 1.00 78.00 181 LEU A N 1
ATOM 1401 C CA . LEU A 1 181 ? 18.936 3.056 -35.512 1.00 78.00 181 LEU A CA 1
ATOM 1402 C C . LEU A 1 181 ? 18.506 2.251 -34.283 1.00 78.00 181 LEU A C 1
ATOM 1404 O O . LEU A 1 181 ? 19.268 1.441 -33.749 1.00 78.00 181 LEU A O 1
ATOM 1408 N N . SER A 1 182 ? 17.230 2.356 -33.916 1.00 84.94 182 SER A N 1
ATOM 1409 C CA . SER A 1 182 ? 16.608 1.435 -32.973 1.00 84.94 182 SER A CA 1
ATOM 1410 C C . SER A 1 182 ? 15.752 0.395 -33.695 1.00 84.94 182 SER A C 1
ATOM 1412 O O . SER A 1 182 ? 14.597 0.624 -34.051 1.00 84.94 182 SER A O 1
ATOM 1414 N N . CYS A 1 183 ? 16.268 -0.828 -33.836 1.00 87.81 183 CYS A N 1
ATOM 1415 C CA . CYS A 1 183 ? 15.471 -1.964 -34.327 1.00 87.81 183 CYS A CA 1
ATOM 1416 C C . CYS A 1 183 ? 14.300 -2.324 -33.391 1.00 87.81 183 CYS A C 1
ATOM 1418 O O . CYS A 1 183 ? 13.339 -2.974 -33.810 1.00 87.81 183 CYS A O 1
ATOM 1420 N N . SER A 1 184 ? 14.338 -1.846 -32.143 1.00 93.19 184 SER A N 1
ATOM 1421 C CA . SER A 1 184 ? 13.214 -1.894 -31.206 1.00 93.19 184 SER A CA 1
ATOM 1422 C C . SER A 1 184 ? 12.036 -1.006 -31.630 1.00 93.19 184 SER A C 1
ATOM 1424 O O . SER A 1 184 ? 10.998 -1.039 -30.974 1.00 93.19 184 SER A O 1
ATOM 1426 N N . ALA A 1 185 ? 12.127 -0.284 -32.754 1.00 94.44 185 ALA A N 1
ATOM 1427 C CA . ALA A 1 185 ? 10.979 0.326 -33.420 1.00 94.44 185 ALA A CA 1
ATOM 1428 C C . ALA A 1 185 ? 9.857 -0.693 -33.703 1.00 94.44 185 ALA A C 1
ATOM 1430 O O . ALA A 1 185 ? 8.682 -0.348 -33.605 1.00 94.44 185 ALA A O 1
ATOM 1431 N N . LEU A 1 186 ? 10.189 -1.970 -33.958 1.00 95.25 186 LEU A N 1
ATOM 1432 C CA . LEU A 1 186 ? 9.177 -3.031 -34.034 1.00 95.25 186 LEU A CA 1
ATOM 1433 C C . LEU A 1 186 ? 8.422 -3.188 -32.699 1.00 95.25 186 LEU A C 1
ATOM 1435 O O . LEU A 1 186 ? 7.196 -3.272 -32.683 1.00 95.25 186 LEU A O 1
ATOM 1439 N N . THR A 1 187 ? 9.132 -3.185 -31.570 1.00 96.44 187 THR A N 1
ATOM 1440 C CA . THR A 1 187 ? 8.522 -3.233 -30.232 1.00 96.44 187 THR A CA 1
ATOM 1441 C C . THR A 1 187 ? 7.684 -1.988 -29.949 1.00 96.44 187 THR A C 1
ATOM 1443 O O . THR A 1 187 ? 6.573 -2.118 -29.437 1.00 96.44 187 THR A O 1
ATOM 1446 N N . ALA A 1 188 ? 8.165 -0.800 -30.327 1.00 97.38 188 ALA A N 1
ATOM 1447 C CA . ALA A 1 188 ? 7.396 0.440 -30.217 1.00 97.38 188 ALA A CA 1
ATOM 1448 C C . ALA A 1 188 ? 6.058 0.338 -30.969 1.00 97.38 188 ALA A C 1
ATOM 1450 O O . ALA A 1 188 ? 5.015 0.629 -30.392 1.00 97.38 188 ALA A O 1
ATOM 1451 N N . GLY A 1 189 ? 6.068 -0.198 -32.194 1.00 97.88 189 GLY A N 1
ATOM 1452 C CA . GLY A 1 189 ? 4.848 -0.441 -32.965 1.00 97.88 189 GLY A CA 1
ATOM 1453 C C . GLY A 1 189 ? 3.874 -1.415 -32.293 1.00 97.88 189 GLY A C 1
ATOM 1454 O O . GLY A 1 189 ? 2.668 -1.187 -32.317 1.00 97.88 189 GLY A O 1
ATOM 1455 N N . ILE A 1 190 ? 4.373 -2.481 -31.651 1.00 98.25 190 ILE A N 1
ATOM 1456 C CA . ILE A 1 190 ? 3.526 -3.411 -30.877 1.00 98.25 190 ILE A CA 1
ATOM 1457 C C . ILE A 1 190 ? 2.808 -2.662 -29.750 1.00 98.25 190 ILE A C 1
ATOM 1459 O O . ILE A 1 190 ? 1.603 -2.831 -29.570 1.00 98.25 190 ILE A O 1
ATOM 1463 N N . VAL A 1 191 ? 3.546 -1.845 -28.996 1.00 98.31 191 VAL A N 1
ATOM 1464 C CA . VAL A 1 191 ? 3.006 -1.052 -27.884 1.00 98.31 191 VAL A CA 1
ATOM 1465 C C . VAL A 1 191 ? 1.980 -0.037 -28.385 1.00 98.31 191 VAL A C 1
ATOM 1467 O O . VAL A 1 191 ? 0.901 0.054 -27.805 1.00 98.31 191 VAL A O 1
ATOM 1470 N N . GLU A 1 192 ? 2.282 0.663 -29.480 1.00 98.38 192 GLU A N 1
ATOM 1471 C CA . GLU A 1 192 ? 1.385 1.629 -30.123 1.00 98.38 192 GLU A CA 1
ATOM 1472 C C . GLU A 1 192 ? 0.043 0.991 -30.497 1.00 98.38 192 GLU A C 1
ATOM 1474 O O . GLU A 1 192 ? -1.006 1.470 -30.077 1.00 98.38 192 GLU A O 1
ATOM 1479 N N . ALA A 1 193 ? 0.064 -0.159 -31.177 1.00 98.19 193 ALA A N 1
ATOM 1480 C CA . ALA A 1 193 ? -1.160 -0.863 -31.562 1.00 98.19 193 ALA A CA 1
ATOM 1481 C C . ALA A 1 193 ? -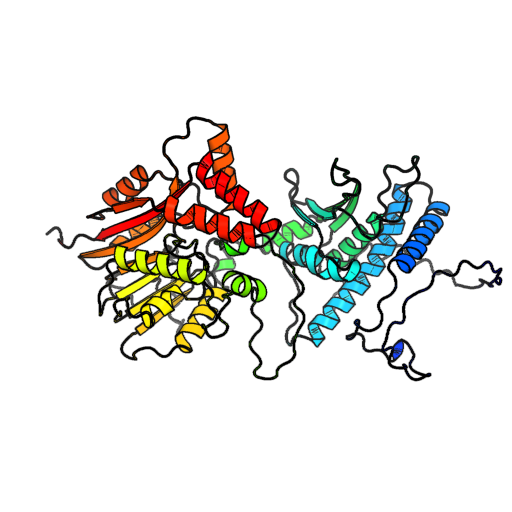2.003 -1.324 -30.369 1.00 98.19 193 ALA A C 1
ATOM 1483 O O . ALA A 1 193 ? -3.234 -1.325 -30.438 1.00 98.19 193 ALA A O 1
ATOM 1484 N N . VAL A 1 194 ? -1.359 -1.746 -29.277 1.00 97.88 194 VAL A N 1
ATOM 1485 C CA . VAL A 1 194 ? -2.082 -2.158 -28.069 1.00 97.88 194 VAL A CA 1
ATOM 1486 C C . VAL A 1 194 ? -2.724 -0.951 -27.390 1.00 97.88 194 VAL A C 1
ATOM 1488 O O . VAL A 1 194 ? -3.888 -1.030 -27.000 1.00 97.88 194 VAL A O 1
ATOM 1491 N N . LEU A 1 195 ? -1.994 0.157 -27.258 1.00 97.62 195 LEU A N 1
ATOM 1492 C CA . LEU A 1 195 ? -2.516 1.396 -26.686 1.00 97.62 195 LEU A CA 1
ATOM 1493 C C . LEU A 1 195 ? -3.699 1.925 -27.502 1.00 97.62 195 LEU A C 1
ATOM 1495 O O . LEU A 1 195 ? -4.762 2.173 -26.930 1.00 97.62 195 LEU A O 1
ATOM 1499 N N . ASP A 1 196 ? -3.567 1.979 -28.826 1.00 96.25 196 ASP A N 1
ATOM 1500 C CA . ASP A 1 196 ? -4.649 2.342 -29.744 1.00 96.25 196 ASP A CA 1
ATOM 1501 C C . ASP A 1 196 ? -5.873 1.436 -29.575 1.00 96.25 196 ASP A C 1
ATOM 1503 O O . ASP A 1 196 ? -6.995 1.922 -29.415 1.00 96.25 196 ASP A O 1
ATOM 1507 N N . GLY A 1 197 ? -5.674 0.114 -29.558 1.00 95.00 197 GLY A N 1
ATOM 1508 C CA . GLY A 1 197 ? -6.760 -0.857 -29.416 1.00 95.00 197 GLY A CA 1
ATOM 1509 C C . GLY A 1 197 ? -7.466 -0.804 -28.056 1.00 95.00 197 GLY A C 1
ATOM 1510 O O . GLY A 1 197 ? -8.642 -1.152 -27.951 1.00 95.00 197 GLY A O 1
ATOM 1511 N N . LEU A 1 198 ? -6.777 -0.323 -27.019 1.00 94.25 198 LEU A N 1
ATOM 1512 C CA . LEU A 1 198 ? -7.350 -0.036 -25.702 1.00 94.25 198 LEU A CA 1
ATOM 1513 C C . LEU A 1 198 ? -7.948 1.381 -25.603 1.00 94.25 198 LEU A C 1
ATOM 1515 O O . LEU A 1 198 ? -8.526 1.738 -24.577 1.00 94.25 198 LEU A O 1
ATOM 1519 N N . GLY A 1 199 ? -7.854 2.183 -26.666 1.00 95.25 199 GLY A N 1
ATOM 1520 C CA . GLY A 1 199 ? -8.388 3.539 -26.731 1.00 95.25 199 GLY A CA 1
ATOM 1521 C C . GLY A 1 199 ? -7.511 4.583 -26.042 1.00 95.25 199 GLY A C 1
ATOM 1522 O O . GLY A 1 199 ? -8.047 5.561 -25.524 1.00 95.25 199 GLY A O 1
ATOM 1523 N N . PHE A 1 200 ? -6.196 4.388 -25.991 1.00 96.88 200 PHE A N 1
ATOM 1524 C CA . PHE A 1 200 ? -5.202 5.347 -25.499 1.00 96.88 200 PHE A CA 1
ATOM 1525 C C . PHE A 1 200 ? -4.280 5.772 -26.651 1.00 96.88 200 PHE A C 1
ATOM 1527 O O . PHE A 1 200 ? -3.124 5.359 -26.658 1.00 96.88 200 PHE A O 1
ATOM 1534 N N . PRO A 1 201 ? -4.762 6.554 -27.636 1.00 95.75 201 PRO A N 1
ATOM 1535 C CA . PRO A 1 201 ? -3.927 6.970 -28.755 1.00 95.75 201 PRO A CA 1
ATOM 1536 C C . PRO A 1 201 ? -2.641 7.644 -28.271 1.00 95.75 201 PRO A C 1
ATOM 1538 O O . PRO A 1 201 ? -2.660 8.521 -27.400 1.00 95.75 201 PRO A O 1
ATOM 1541 N N . ALA A 1 202 ? -1.516 7.180 -28.804 1.00 96.25 202 ALA A N 1
ATOM 1542 C CA . ALA A 1 202 ? -0.191 7.628 -28.413 1.00 96.25 202 ALA A CA 1
ATOM 1543 C C . ALA A 1 202 ? 0.786 7.458 -29.573 1.00 96.25 202 ALA A C 1
ATOM 1545 O O . ALA A 1 202 ? 0.667 6.535 -30.372 1.00 96.25 202 ALA A O 1
ATOM 1546 N N . ARG A 1 203 ? 1.807 8.309 -29.627 1.00 96.25 203 ARG A N 1
ATOM 1547 C CA . ARG A 1 203 ? 2.968 8.106 -30.492 1.00 96.25 203 ARG A CA 1
ATOM 1548 C C . ARG A 1 203 ? 4.042 7.364 -29.714 1.00 96.25 203 ARG A C 1
ATOM 1550 O O . ARG A 1 203 ? 4.479 7.861 -28.674 1.00 96.25 203 ARG A O 1
ATOM 1557 N N . VAL A 1 204 ? 4.503 6.228 -30.231 1.00 98.00 204 VAL A N 1
ATOM 1558 C CA . VAL A 1 204 ? 5.494 5.399 -29.539 1.00 98.00 204 VAL A CA 1
ATOM 1559 C C . VAL A 1 204 ? 6.783 5.299 -30.350 1.00 98.00 204 VAL A C 1
ATOM 1561 O O . VAL A 1 204 ? 6.768 4.995 -31.539 1.00 98.00 204 VAL A O 1
ATOM 1564 N N . THR A 1 205 ? 7.923 5.554 -29.713 1.00 94.94 205 THR A N 1
ATOM 1565 C CA . THR A 1 205 ? 9.254 5.483 -30.336 1.00 94.94 205 THR A CA 1
ATOM 1566 C C . THR A 1 205 ? 10.216 4.674 -29.476 1.00 94.94 205 THR A C 1
ATOM 1568 O O . THR A 1 205 ? 10.005 4.505 -28.277 1.00 94.94 205 THR A O 1
ATOM 1571 N N . ALA A 1 206 ? 11.275 4.141 -30.083 1.00 94.44 206 ALA A N 1
ATOM 1572 C CA . ALA A 1 206 ? 12.307 3.387 -29.381 1.00 94.44 206 ALA A CA 1
ATOM 1573 C C . ALA A 1 206 ? 13.634 4.153 -29.395 1.00 94.44 206 ALA A C 1
ATOM 1575 O O . ALA A 1 206 ? 14.032 4.680 -30.429 1.00 94.44 206 ALA A O 1
ATOM 1576 N N . HIS A 1 207 ? 14.322 4.192 -28.255 1.00 89.12 207 HIS A N 1
ATOM 1577 C CA . HIS A 1 207 ? 15.585 4.906 -28.086 1.00 89.12 207 HIS A CA 1
ATOM 1578 C C . HIS A 1 207 ? 16.607 4.023 -27.375 1.00 89.12 207 HIS A C 1
ATOM 1580 O O . HIS A 1 207 ? 16.358 3.534 -26.272 1.00 89.12 207 HIS A O 1
ATOM 1586 N N . SER A 1 208 ? 17.767 3.825 -27.994 1.00 87.44 208 SER A N 1
ATOM 1587 C CA . SER A 1 208 ? 18.887 3.106 -27.383 1.00 87.44 208 SER A CA 1
ATOM 1588 C C . SER A 1 208 ? 19.590 4.017 -26.373 1.00 87.44 208 SER A C 1
ATOM 1590 O O . SER A 1 208 ? 20.055 5.096 -26.732 1.00 87.44 208 SER A O 1
ATOM 1592 N N . VAL A 1 209 ? 19.667 3.593 -25.110 1.00 86.12 209 VAL A N 1
ATOM 1593 C CA . VAL A 1 209 ? 20.274 4.356 -24.004 1.00 86.12 209 VAL A CA 1
ATOM 1594 C C . VAL A 1 209 ? 21.274 3.461 -23.263 1.00 86.12 209 VAL A C 1
ATOM 1596 O O . VAL A 1 209 ? 20.998 3.009 -22.146 1.00 86.12 209 VAL A O 1
ATOM 1599 N N . PRO A 1 210 ? 22.423 3.144 -23.892 1.00 82.31 210 PRO A N 1
ATOM 1600 C CA . PRO A 1 210 ? 23.417 2.251 -23.312 1.00 82.31 210 PRO A CA 1
ATOM 1601 C C . PRO A 1 210 ? 23.980 2.821 -22.004 1.00 82.31 210 PRO A C 1
ATOM 1603 O O . PRO A 1 210 ? 24.289 4.006 -21.900 1.00 82.31 210 PRO A O 1
ATOM 1606 N N . MET A 1 211 ? 24.146 1.957 -21.003 1.00 79.50 211 MET A N 1
ATOM 1607 C CA . MET A 1 211 ? 24.831 2.269 -19.743 1.00 79.50 211 MET A CA 1
ATOM 1608 C C . MET A 1 211 ? 26.021 1.322 -19.541 1.00 79.50 211 MET A C 1
ATOM 1610 O O . MET A 1 211 ? 26.004 0.227 -20.104 1.00 79.50 211 MET A O 1
ATOM 1614 N N . PRO A 1 212 ? 27.022 1.666 -18.703 1.00 72.62 212 PRO A N 1
ATOM 1615 C CA . PRO A 1 212 ? 28.227 0.846 -18.520 1.00 72.62 212 PRO A CA 1
ATOM 1616 C C . PRO A 1 212 ? 27.959 -0.632 -18.193 1.00 72.62 212 PRO A C 1
ATOM 1618 O O . PRO A 1 212 ? 28.687 -1.503 -18.653 1.00 72.62 212 PRO A O 1
ATOM 1621 N N . ASN A 1 213 ? 26.880 -0.919 -17.456 1.00 82.38 213 ASN A N 1
ATOM 1622 C CA . ASN A 1 213 ? 26.479 -2.283 -17.090 1.00 82.38 213 ASN A CA 1
ATOM 1623 C C . ASN A 1 213 ? 25.358 -2.860 -17.976 1.00 82.38 213 ASN A C 1
ATOM 1625 O O . ASN A 1 213 ? 25.004 -4.023 -17.818 1.00 82.38 213 ASN A O 1
ATOM 1629 N N . LEU A 1 214 ? 24.770 -2.052 -18.864 1.00 83.75 214 LEU A N 1
ATOM 1630 C CA . LEU A 1 214 ? 23.607 -2.393 -19.689 1.00 83.75 214 LEU A CA 1
ATOM 1631 C C . LEU A 1 214 ? 23.786 -1.820 -21.108 1.00 83.75 214 LEU A C 1
ATOM 1633 O O . LEU A 1 214 ? 23.167 -0.809 -21.455 1.00 83.75 214 LEU A O 1
ATOM 1637 N N . PRO A 1 215 ? 24.647 -2.437 -21.938 1.00 83.12 215 PRO A N 1
ATOM 1638 C CA . PRO A 1 215 ? 25.010 -1.906 -23.255 1.00 83.12 215 PRO A CA 1
ATOM 1639 C C . PRO A 1 215 ? 23.861 -1.949 -24.273 1.00 83.12 215 PRO A C 1
ATOM 1641 O O . PRO A 1 215 ? 23.908 -1.245 -25.275 1.00 83.12 215 PRO A O 1
ATOM 1644 N N . HIS A 1 216 ? 22.825 -2.751 -24.019 1.00 84.06 216 HIS A N 1
ATOM 1645 C CA . HIS A 1 216 ? 21.674 -2.922 -24.912 1.00 84.06 216 HIS A CA 1
ATOM 1646 C C . HIS A 1 216 ? 20.393 -2.261 -24.389 1.00 84.06 216 HIS A C 1
ATOM 1648 O O . HIS A 1 216 ? 19.319 -2.462 -24.963 1.00 84.06 216 HIS A O 1
ATOM 1654 N N . ARG A 1 217 ? 20.487 -1.465 -23.314 1.00 87.94 217 ARG A N 1
ATOM 1655 C CA . ARG A 1 217 ? 19.320 -0.817 -22.711 1.00 87.94 217 ARG A CA 1
ATOM 1656 C C . ARG A 1 217 ? 18.592 0.043 -23.738 1.00 87.94 217 ARG A C 1
ATOM 1658 O O . ARG A 1 217 ? 19.183 0.899 -24.392 1.00 87.94 217 ARG A O 1
ATOM 1665 N N . THR A 1 218 ? 17.290 -0.183 -23.842 1.00 90.19 218 THR A N 1
ATOM 1666 C CA . THR A 1 218 ? 16.383 0.517 -24.745 1.00 90.19 218 THR A CA 1
ATOM 1667 C C . THR A 1 218 ? 15.199 1.071 -23.961 1.00 90.19 218 THR A C 1
ATOM 1669 O O . THR A 1 218 ? 14.653 0.405 -23.080 1.00 90.19 218 THR A O 1
ATOM 1672 N N . LEU A 1 219 ? 14.788 2.289 -24.301 1.00 93.19 219 LEU A N 1
ATOM 1673 C CA . LEU A 1 219 ? 13.581 2.931 -23.800 1.00 93.19 219 LEU A CA 1
ATOM 1674 C C . LEU A 1 219 ? 12.525 2.957 -24.900 1.00 93.19 219 LEU A C 1
ATOM 1676 O O . LEU A 1 219 ? 12.795 3.418 -26.008 1.00 93.19 219 LEU A O 1
ATOM 1680 N N . ILE A 1 220 ? 11.318 2.495 -24.590 1.00 97.06 220 ILE A N 1
ATOM 1681 C CA . ILE A 1 220 ? 10.141 2.712 -25.428 1.00 97.06 220 ILE A CA 1
ATOM 1682 C C . ILE A 1 220 ? 9.416 3.942 -24.889 1.00 97.06 220 ILE A C 1
ATOM 1684 O O . ILE A 1 220 ? 8.744 3.867 -23.861 1.00 97.06 220 ILE A O 1
ATOM 1688 N N . LEU A 1 221 ? 9.608 5.074 -25.561 1.00 95.81 221 LEU A N 1
ATOM 1689 C CA . LEU A 1 221 ? 8.991 6.352 -25.232 1.00 95.81 221 LEU A CA 1
ATOM 1690 C C . LEU A 1 221 ? 7.564 6.378 -25.777 1.00 95.81 221 LEU A C 1
ATOM 1692 O O . LEU A 1 221 ? 7.340 6.175 -26.965 1.00 95.81 221 LEU A O 1
ATOM 1696 N N . ILE A 1 222 ? 6.608 6.652 -24.903 1.00 97.88 222 ILE A N 1
ATOM 1697 C CA . ILE A 1 222 ? 5.181 6.747 -25.181 1.00 97.88 222 ILE A CA 1
ATOM 1698 C C . ILE A 1 222 ? 4.788 8.198 -24.955 1.00 97.88 222 ILE A C 1
ATOM 1700 O O . ILE A 1 222 ? 4.832 8.682 -23.825 1.00 97.88 222 ILE A O 1
ATOM 1704 N N . LYS A 1 223 ? 4.387 8.880 -26.023 1.00 96.69 223 LYS A N 1
ATOM 1705 C CA . LYS A 1 223 ? 3.847 10.234 -25.970 1.00 96.69 223 LYS A CA 1
ATOM 1706 C C . LYS A 1 223 ? 2.343 10.186 -26.210 1.00 96.69 223 LYS A C 1
ATOM 1708 O O . LYS A 1 223 ? 1.916 9.885 -27.322 1.00 96.69 223 LYS A O 1
ATOM 1713 N N . LEU A 1 224 ? 1.559 10.444 -25.174 1.00 95.31 224 LEU A N 1
ATOM 1714 C CA . LEU A 1 224 ? 0.101 10.401 -25.219 1.00 95.31 224 LEU A CA 1
ATOM 1715 C C . LEU A 1 224 ? -0.478 11.530 -26.070 1.00 95.31 224 LEU A C 1
ATOM 1717 O O . LEU A 1 224 ? 0.022 12.654 -26.054 1.00 95.31 224 LEU A O 1
ATOM 1721 N N . ASP A 1 225 ? -1.579 11.244 -26.762 1.00 96.06 225 ASP A N 1
ATOM 1722 C CA . ASP A 1 225 ? -2.389 12.302 -27.354 1.00 96.06 225 ASP A CA 1
ATOM 1723 C C . ASP A 1 225 ? -3.080 13.120 -26.254 1.00 96.06 225 ASP A C 1
ATOM 1725 O O . ASP A 1 225 ? -3.515 12.594 -25.226 1.00 96.06 225 ASP A O 1
ATOM 1729 N N . GLN A 1 226 ? -3.247 14.419 -26.507 1.00 93.44 226 GLN A N 1
ATOM 1730 C CA . GLN A 1 226 ? -3.881 15.352 -25.571 1.00 93.44 226 GLN A CA 1
ATOM 1731 C C . GLN A 1 226 ? -5.281 14.888 -25.129 1.00 93.44 226 GLN A C 1
ATOM 1733 O O . GLN A 1 226 ? -5.641 15.019 -23.962 1.00 93.44 226 GLN A O 1
ATOM 1738 N N . SER A 1 227 ? -6.038 14.260 -26.032 1.00 94.12 227 SER A N 1
ATOM 1739 C CA . SER A 1 227 ? -7.365 13.701 -25.745 1.00 94.12 227 SER A CA 1
ATOM 1740 C C . SER A 1 227 ? -7.341 12.615 -24.663 1.00 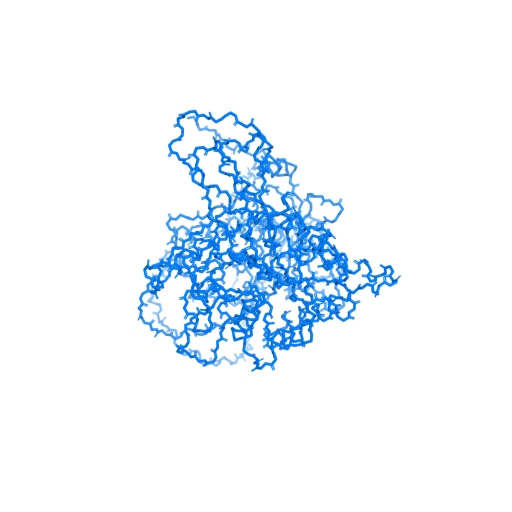94.12 227 SER A C 1
ATOM 1742 O O . SER A 1 227 ? -8.314 12.448 -23.925 1.00 94.12 227 SER A O 1
ATOM 1744 N N . VAL A 1 228 ? -6.233 11.879 -24.529 1.00 92.94 228 VAL A N 1
ATOM 1745 C CA . VAL A 1 228 ? -6.050 10.881 -23.469 1.00 92.94 228 VAL A CA 1
ATOM 1746 C C . VAL A 1 228 ? -5.857 11.564 -22.128 1.00 92.94 228 VAL A C 1
ATOM 1748 O O . VAL A 1 228 ? -6.463 11.129 -21.153 1.00 92.94 228 VAL A O 1
ATOM 1751 N N . LEU A 1 229 ? -5.057 12.632 -22.079 1.00 89.94 229 LEU A N 1
ATOM 1752 C CA . LEU A 1 229 ? -4.850 13.412 -20.860 1.00 89.94 229 LEU A CA 1
ATOM 1753 C C . LEU A 1 229 ? -6.150 14.063 -20.393 1.00 89.94 229 LEU A C 1
ATOM 1755 O O . LEU A 1 229 ? -6.519 13.920 -19.232 1.00 89.94 229 LEU A O 1
ATOM 1759 N N . GLU A 1 230 ? -6.878 14.699 -21.309 1.00 90.25 230 GLU A N 1
ATOM 1760 C CA . GLU A 1 230 ? -8.183 15.306 -21.037 1.00 90.25 230 GLU A CA 1
ATOM 1761 C C . GLU A 1 230 ? -9.194 14.273 -20.541 1.00 90.25 230 GLU A C 1
ATOM 1763 O O . GLU A 1 230 ? -9.901 14.512 -19.564 1.00 90.25 230 GLU A O 1
ATOM 1768 N N . ARG A 1 231 ? -9.241 13.089 -21.165 1.00 90.88 231 ARG A N 1
ATOM 1769 C CA . ARG A 1 231 ? -10.107 12.000 -20.706 1.00 90.88 231 ARG A CA 1
ATOM 1770 C C . ARG A 1 231 ? -9.677 11.479 -19.341 1.00 90.88 231 ARG A C 1
ATOM 1772 O O . ARG A 1 231 ? -10.533 11.225 -18.502 1.00 90.88 231 ARG A O 1
ATOM 1779 N N . GLU A 1 232 ? -8.383 11.278 -19.111 1.00 86.31 232 GLU A N 1
ATOM 1780 C CA . GLU A 1 232 ? -7.879 10.829 -17.812 1.00 86.31 232 GLU A CA 1
ATOM 1781 C C . GLU A 1 232 ? -8.211 11.838 -16.715 1.00 86.31 232 GLU A C 1
ATOM 1783 O O . GLU A 1 232 ? -8.605 11.399 -15.637 1.00 86.31 232 GLU A O 1
ATOM 1788 N N . GLU A 1 233 ? -8.118 13.141 -17.006 1.00 85.00 233 GLU A N 1
ATOM 1789 C CA . GLU A 1 233 ? -8.524 14.252 -16.139 1.00 85.00 233 GLU A CA 1
ATOM 1790 C C . GLU A 1 233 ? -10.036 14.267 -15.896 1.00 85.00 233 GLU A C 1
ATOM 1792 O O . GLU A 1 233 ? -10.468 14.332 -14.754 1.00 85.00 233 GLU A O 1
ATOM 1797 N N . ALA A 1 234 ? -10.858 14.117 -16.935 1.00 81.19 234 ALA A N 1
ATOM 1798 C CA . ALA A 1 234 ? -12.315 14.058 -16.804 1.00 81.19 234 ALA A CA 1
ATOM 1799 C C . ALA A 1 234 ? -12.789 12.811 -16.037 1.00 81.19 234 ALA A C 1
ATOM 1801 O O . ALA A 1 234 ? -13.803 12.839 -15.343 1.00 81.19 234 ALA A O 1
ATOM 1802 N N . LEU A 1 235 ? -12.046 11.708 -16.152 1.00 77.44 235 LEU A N 1
ATOM 1803 C CA . LEU A 1 235 ? -12.244 10.497 -15.360 1.00 77.44 235 LEU A CA 1
ATOM 1804 C C . LEU A 1 235 ? -11.610 10.608 -13.966 1.00 77.44 235 LEU A C 1
ATOM 1806 O O . LEU A 1 235 ? -11.803 9.702 -13.147 1.00 77.44 235 LEU A O 1
ATOM 1810 N N . LYS A 1 236 ? -10.833 11.660 -13.657 1.00 71.00 236 LYS A N 1
ATOM 1811 C CA . LYS A 1 236 ? -10.537 11.983 -12.257 1.00 71.00 236 LYS A CA 1
ATOM 1812 C C . LYS A 1 236 ? -11.851 12.446 -11.627 1.00 71.00 236 LYS A C 1
ATOM 1814 O O . LYS A 1 236 ? -12.593 13.205 -12.246 1.00 71.00 236 LYS A O 1
ATOM 1819 N N . PRO A 1 237 ? -12.180 11.997 -10.410 1.00 50.91 237 PRO A N 1
ATOM 1820 C CA . PRO A 1 237 ? -13.425 12.400 -9.773 1.00 50.91 237 PRO A CA 1
ATOM 1821 C C . PRO A 1 237 ? -13.451 13.925 -9.573 1.00 50.91 237 PRO A C 1
ATOM 1823 O O . PRO A 1 237 ? -12.767 14.448 -8.694 1.00 50.91 237 PRO A O 1
ATOM 1826 N N . THR A 1 238 ? -14.227 14.652 -10.382 1.00 39.59 238 THR A N 1
ATOM 1827 C CA . THR A 1 238 ? -14.495 16.082 -10.170 1.00 39.59 238 THR A CA 1
ATOM 1828 C C . THR A 1 238 ? -15.444 16.243 -8.983 1.00 39.59 238 THR A C 1
ATOM 1830 O O . THR A 1 238 ? -16.304 15.393 -8.743 1.00 39.59 238 THR A O 1
ATOM 1833 N N . ALA A 1 239 ? -15.307 17.338 -8.230 1.00 37.75 239 ALA A N 1
ATOM 1834 C CA . ALA A 1 239 ? -16.023 17.565 -6.970 1.00 37.75 239 ALA A CA 1
ATOM 1835 C C . ALA A 1 239 ? -17.563 17.446 -7.067 1.00 37.75 239 ALA A C 1
ATOM 1837 O O . ALA A 1 239 ? -18.196 17.099 -6.075 1.00 37.75 239 ALA A O 1
ATOM 1838 N N . GLN A 1 240 ? -18.161 17.669 -8.244 1.00 31.00 240 GLN A N 1
ATOM 1839 C CA . GLN A 1 240 ? -19.611 17.566 -8.474 1.00 31.00 240 GLN A CA 1
ATOM 1840 C C . GLN A 1 240 ? -20.101 16.139 -8.788 1.00 31.00 240 GLN A C 1
ATOM 1842 O O . GLN A 1 240 ? -21.234 15.795 -8.470 1.00 31.00 240 GLN A O 1
ATOM 1847 N N . SER A 1 241 ? -19.249 15.264 -9.327 1.00 29.41 241 SER A N 1
ATOM 1848 C CA . SER A 1 241 ? -19.602 13.870 -9.657 1.00 29.41 241 SER A CA 1
ATOM 1849 C C . SER A 1 241 ? -19.565 12.936 -8.437 1.00 29.41 241 SER A C 1
ATOM 1851 O O . SER A 1 241 ? -19.947 11.771 -8.531 1.00 29.41 241 SER A O 1
ATOM 1853 N N . ARG A 1 242 ? -19.127 13.451 -7.278 1.00 31.91 242 ARG A N 1
ATOM 1854 C CA . ARG A 1 242 ? -19.079 12.745 -5.984 1.00 31.91 242 ARG A CA 1
ATOM 1855 C C . ARG A 1 242 ? -20.457 12.456 -5.377 1.00 31.91 242 ARG A C 1
ATOM 1857 O O . ARG A 1 242 ? -20.530 11.711 -4.412 1.00 31.91 242 ARG A O 1
ATOM 1864 N N . GLN A 1 243 ? -21.536 13.031 -5.912 1.00 29.06 243 GLN A N 1
ATOM 1865 C CA . GLN A 1 243 ? -22.879 12.866 -5.343 1.00 29.06 243 GLN A CA 1
ATOM 1866 C C . GLN A 1 243 ? -23.657 11.649 -5.868 1.00 29.06 243 GLN A C 1
ATOM 1868 O O . GLN A 1 243 ? -24.677 11.311 -5.279 1.00 29.06 243 GLN A O 1
ATOM 1873 N N . ILE A 1 244 ? -23.213 10.977 -6.942 1.00 29.08 244 ILE A N 1
ATOM 1874 C CA . ILE A 1 244 ? -23.984 9.870 -7.557 1.00 29.08 244 ILE A CA 1
ATOM 1875 C C . ILE A 1 244 ? -23.207 8.537 -7.608 1.00 29.08 244 ILE A C 1
ATOM 1877 O O . ILE A 1 244 ? -23.806 7.490 -7.841 1.00 29.08 244 ILE A O 1
ATOM 1881 N N . LEU A 1 245 ? -21.908 8.513 -7.289 1.00 26.75 245 LEU A N 1
ATOM 1882 C CA . LEU A 1 245 ? -21.189 7.263 -7.012 1.00 26.75 245 LEU A CA 1
ATOM 1883 C C . LEU A 1 245 ? -20.491 7.314 -5.647 1.00 26.75 245 LEU A C 1
ATOM 1885 O O . LEU A 1 245 ? -19.619 8.147 -5.426 1.00 26.75 245 LEU A O 1
ATOM 1889 N N . ASP A 1 246 ? -20.928 6.385 -4.795 1.00 26.66 246 ASP A N 1
ATOM 1890 C CA . ASP A 1 246 ? -20.388 5.857 -3.532 1.00 26.66 246 ASP A CA 1
ATOM 1891 C C . ASP A 1 246 ? -19.152 6.562 -2.900 1.00 26.66 246 ASP A C 1
ATOM 1893 O O . ASP A 1 246 ? -18.081 6.628 -3.514 1.00 26.66 246 ASP A O 1
ATOM 1897 N N . PRO A 1 247 ? -19.223 7.008 -1.628 1.00 25.44 247 PRO A N 1
ATOM 1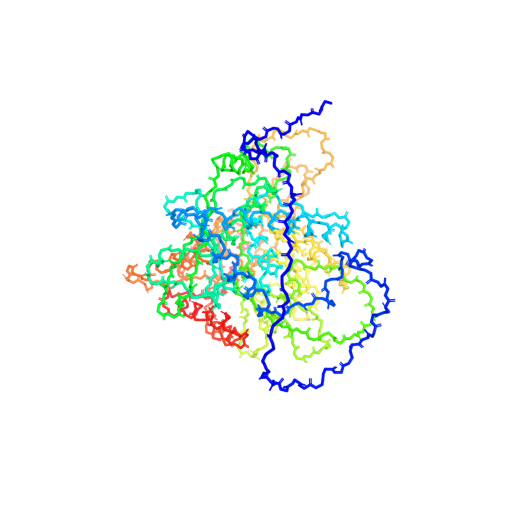898 C CA . PRO A 1 247 ? -18.270 7.936 -1.003 1.00 25.44 247 PRO A CA 1
ATOM 1899 C C . PRO A 1 247 ? -16.953 7.302 -0.493 1.00 25.44 247 PRO A C 1
ATOM 1901 O O . PRO A 1 247 ? -16.486 7.637 0.589 1.00 25.44 247 PRO A O 1
ATOM 1904 N N . THR A 1 248 ? -16.297 6.407 -1.243 1.00 29.17 248 THR A N 1
ATOM 1905 C CA . THR A 1 248 ? -15.145 5.615 -0.730 1.00 29.17 248 THR A CA 1
ATOM 1906 C C . THR A 1 248 ? -13.759 5.934 -1.311 1.00 29.17 248 THR A C 1
ATOM 1908 O O . THR A 1 248 ? -12.829 5.156 -1.117 1.00 29.17 248 THR A O 1
ATOM 1911 N N . THR A 1 249 ? -13.531 7.075 -1.975 1.00 29.19 249 THR A N 1
ATOM 1912 C CA . THR A 1 249 ? -12.153 7.433 -2.404 1.00 29.19 249 THR A CA 1
ATOM 1913 C C . THR A 1 249 ? -11.445 8.310 -1.373 1.00 29.19 249 THR A C 1
ATOM 1915 O O . THR A 1 249 ? -11.223 9.502 -1.577 1.00 29.19 249 THR A O 1
ATOM 1918 N N . THR A 1 250 ? -11.095 7.676 -0.260 1.00 30.06 250 THR A N 1
ATOM 1919 C CA . THR A 1 250 ? -10.083 8.131 0.692 1.00 30.06 250 THR A CA 1
ATOM 1920 C C . THR A 1 250 ? -8.683 8.071 0.067 1.00 30.06 250 THR A C 1
ATOM 1922 O O . THR A 1 250 ? -8.422 7.239 -0.805 1.00 30.06 250 THR A O 1
ATOM 1925 N N . SER A 1 251 ? -7.785 8.952 0.523 1.00 28.95 251 SER A N 1
ATOM 1926 C CA . SER A 1 251 ? -6.347 8.942 0.236 1.00 28.95 251 SER A CA 1
ATOM 1927 C C . SER A 1 251 ? -5.778 7.516 0.189 1.00 28.95 251 SER A C 1
ATOM 1929 O O . SER A 1 251 ? -5.930 6.721 1.118 1.00 28.95 251 SER A O 1
ATOM 1931 N N . ARG A 1 252 ? -5.167 7.161 -0.942 1.00 33.22 252 ARG A N 1
ATOM 1932 C CA . ARG A 1 252 ? -4.677 5.808 -1.214 1.00 33.22 252 ARG A CA 1
ATOM 1933 C C . ARG A 1 252 ? -3.443 5.531 -0.346 1.00 33.22 252 ARG A C 1
ATOM 1935 O O . ARG A 1 252 ? -2.334 5.867 -0.748 1.00 33.22 252 ARG A O 1
ATOM 1942 N N . MET A 1 253 ? -3.634 4.898 0.815 1.00 30.53 253 MET A N 1
ATOM 1943 C CA . MET A 1 253 ? -2.559 4.212 1.545 1.00 30.53 253 MET A CA 1
ATOM 1944 C C . MET A 1 253 ? -1.939 3.166 0.611 1.00 30.53 253 MET A C 1
ATOM 1946 O O . MET A 1 253 ? -2.591 2.172 0.282 1.00 30.53 253 MET A O 1
ATOM 1950 N N . MET A 1 254 ? -0.692 3.374 0.180 1.00 30.56 254 MET A N 1
ATOM 1951 C CA . MET A 1 254 ? 0.102 2.269 -0.354 1.00 30.56 254 MET A CA 1
ATOM 1952 C C . MET A 1 254 ? 0.490 1.384 0.826 1.00 30.56 254 MET A C 1
ATOM 1954 O O . MET A 1 254 ? 1.232 1.807 1.708 1.00 30.56 254 MET A O 1
ATOM 1958 N N . SER A 1 255 ? -0.038 0.162 0.870 1.00 36.09 255 SER A N 1
ATOM 1959 C CA . SER A 1 255 ? 0.416 -0.836 1.842 1.00 36.09 255 SER A CA 1
ATOM 1960 C C . SER A 1 255 ? 1.894 -1.146 1.592 1.00 36.09 255 SER A C 1
ATOM 1962 O O . SER A 1 255 ? 2.334 -1.161 0.444 1.00 36.09 255 SER A O 1
ATOM 1964 N N . PHE A 1 256 ? 2.652 -1.473 2.643 1.00 36.91 256 PHE A N 1
ATOM 1965 C CA . PHE A 1 256 ? 4.044 -1.934 2.558 1.00 36.91 256 PHE A CA 1
ATOM 1966 C C . PHE A 1 256 ? 4.245 -3.041 1.494 1.00 36.91 256 PHE A C 1
ATOM 1968 O O . PHE A 1 256 ? 5.292 -3.109 0.855 1.00 36.91 256 PHE A O 1
ATOM 1975 N N . GLY A 1 257 ? 3.216 -3.858 1.219 1.00 35.94 257 GLY A N 1
ATOM 1976 C CA . GLY A 1 257 ? 3.214 -4.863 0.147 1.00 35.94 257 GLY A CA 1
ATOM 1977 C C . GLY A 1 257 ? 3.256 -4.315 -1.290 1.00 35.94 257 GLY A C 1
ATOM 1978 O O . GLY A 1 257 ? 3.672 -5.037 -2.193 1.00 35.94 257 GLY A O 1
ATOM 1979 N N . GLU A 1 258 ? 2.865 -3.059 -1.521 1.00 37.38 258 GLU A N 1
ATOM 1980 C CA . GLU A 1 258 ? 2.923 -2.386 -2.831 1.00 37.38 258 GLU A CA 1
ATOM 1981 C C . GLU A 1 258 ? 4.310 -1.780 -3.126 1.00 37.38 258 GLU A C 1
ATOM 1983 O O . GLU A 1 258 ? 4.630 -1.513 -4.283 1.00 37.38 258 GLU A O 1
ATOM 1988 N N . LEU A 1 259 ? 5.155 -1.619 -2.099 1.00 35.16 259 LEU A N 1
ATOM 1989 C CA . LEU A 1 259 ? 6.497 -1.019 -2.176 1.00 35.16 259 LEU A CA 1
ATOM 1990 C C . LEU A 1 259 ? 7.636 -2.028 -2.356 1.00 35.16 259 LEU A C 1
ATOM 1992 O O . LEU A 1 259 ? 8.810 -1.657 -2.418 1.00 35.16 259 LEU A O 1
ATOM 1996 N N . LEU A 1 260 ? 7.298 -3.312 -2.429 1.00 41.12 260 LEU A N 1
ATOM 1997 C CA . LEU A 1 260 ? 8.253 -4.405 -2.368 1.00 41.12 260 LEU A CA 1
ATOM 1998 C C . LEU A 1 260 ? 8.495 -5.026 -3.756 1.00 41.12 260 LEU A C 1
ATOM 2000 O O . LEU A 1 260 ? 7.546 -5.313 -4.490 1.00 41.12 260 LEU A O 1
ATOM 2004 N N . PRO A 1 261 ? 9.761 -5.272 -4.142 1.00 31.98 261 PRO A N 1
ATOM 2005 C CA . PRO A 1 261 ? 10.085 -5.835 -5.446 1.00 31.98 261 PRO A CA 1
ATOM 2006 C C . PRO A 1 261 ? 9.540 -7.264 -5.561 1.00 31.98 261 PRO A C 1
ATOM 2008 O O . PRO A 1 261 ? 9.841 -8.131 -4.742 1.00 31.98 261 PRO A O 1
ATOM 2011 N N . SER A 1 262 ? 8.737 -7.518 -6.594 1.00 31.78 262 SER A N 1
ATOM 2012 C CA . SER A 1 262 ? 8.135 -8.830 -6.856 1.00 31.78 262 SER A CA 1
ATOM 2013 C C . SER A 1 262 ? 9.202 -9.874 -7.230 1.00 31.78 262 SER A C 1
ATOM 2015 O O . SER A 1 262 ? 9.845 -9.716 -8.270 1.00 31.78 262 SER A O 1
ATOM 2017 N N . PRO A 1 263 ? 9.384 -10.980 -6.476 1.00 30.67 263 PRO A N 1
ATOM 2018 C CA . PRO A 1 263 ? 10.229 -12.083 -6.915 1.00 30.67 263 PRO A CA 1
ATOM 2019 C C . PRO A 1 263 ? 9.391 -13.069 -7.748 1.00 30.67 263 PRO A C 1
ATOM 2021 O O . PRO A 1 263 ? 8.537 -13.779 -7.221 1.00 30.67 263 PRO A O 1
ATOM 2024 N N . GLN A 1 264 ? 9.620 -13.148 -9.061 1.00 28.22 264 GLN A N 1
ATOM 2025 C CA . GLN A 1 264 ? 9.124 -14.278 -9.855 1.00 28.22 264 GLN A CA 1
ATOM 2026 C C . GLN A 1 264 ? 10.143 -15.424 -9.771 1.00 28.22 264 GLN A C 1
ATOM 2028 O O . GLN A 1 264 ? 11.167 -15.389 -10.445 1.00 28.22 264 GLN A O 1
ATOM 2033 N N . LEU A 1 265 ? 9.864 -16.446 -8.956 1.00 25.25 265 LEU A N 1
ATOM 2034 C CA . LEU A 1 265 ? 10.534 -17.752 -9.026 1.00 25.25 265 LEU A CA 1
ATOM 2035 C C . LEU A 1 265 ? 9.514 -18.828 -9.450 1.00 25.25 265 LEU A C 1
ATOM 2037 O O . LEU A 1 265 ? 8.373 -18.802 -8.979 1.00 25.25 265 LEU A O 1
ATOM 2041 N N . PRO A 1 266 ? 9.878 -19.764 -10.348 1.00 25.81 266 PRO A N 1
ATOM 2042 C CA . PRO A 1 266 ? 8.964 -20.769 -10.874 1.00 25.81 266 PRO A CA 1
ATOM 2043 C C . PRO A 1 266 ? 8.844 -21.948 -9.898 1.00 25.81 266 PRO A C 1
ATOM 2045 O O . PRO A 1 266 ? 9.804 -22.681 -9.683 1.00 25.81 266 PRO A O 1
ATOM 2048 N N . LEU A 1 267 ? 7.659 -22.160 -9.320 1.00 25.05 267 LEU A N 1
ATOM 2049 C CA . LEU A 1 267 ? 7.367 -23.349 -8.512 1.00 25.05 267 LEU A CA 1
ATOM 2050 C C . LEU A 1 267 ? 6.750 -24.451 -9.385 1.00 25.05 267 LEU A C 1
ATOM 2052 O O . LEU A 1 267 ? 5.708 -24.274 -10.020 1.00 25.05 267 LEU A O 1
ATOM 2056 N N . ILE A 1 268 ? 7.438 -25.592 -9.410 1.00 25.36 268 ILE A N 1
ATOM 2057 C CA . ILE A 1 268 ? 7.022 -26.856 -10.020 1.00 25.36 268 ILE A CA 1
ATOM 2058 C C . ILE A 1 268 ? 5.767 -27.353 -9.289 1.00 25.36 268 ILE A C 1
ATOM 2060 O O . ILE A 1 268 ? 5.774 -27.540 -8.076 1.00 25.36 268 ILE A O 1
ATOM 2064 N N . ALA A 1 269 ? 4.676 -27.549 -10.030 1.00 26.27 269 ALA A N 1
ATOM 2065 C CA . ALA A 1 269 ? 3.405 -28.009 -9.488 1.00 26.27 269 ALA A CA 1
ATOM 2066 C C . ALA A 1 269 ? 3.396 -29.538 -9.330 1.00 26.27 269 ALA A C 1
ATOM 2068 O O . ALA A 1 269 ? 3.321 -30.264 -10.323 1.00 26.27 269 ALA A O 1
ATOM 2069 N N . THR A 1 270 ? 3.400 -30.029 -8.091 1.00 23.67 270 THR A N 1
ATOM 2070 C CA . THR A 1 270 ? 2.901 -31.370 -7.772 1.00 23.67 270 THR A CA 1
ATOM 2071 C C . THR A 1 270 ? 1.383 -31.315 -7.606 1.00 23.67 270 THR A C 1
ATOM 2073 O O . THR A 1 270 ? 0.803 -30.419 -6.995 1.00 23.67 270 THR A O 1
ATOM 2076 N N . ARG A 1 271 ? 0.720 -32.255 -8.275 1.00 28.38 271 ARG A N 1
ATOM 2077 C CA . ARG A 1 271 ? -0.727 -32.336 -8.463 1.00 28.38 271 ARG A CA 1
ATOM 2078 C C . ARG A 1 271 ? -1.353 -33.020 -7.249 1.00 28.38 271 ARG A C 1
ATOM 2080 O O . ARG A 1 271 ? -1.097 -34.199 -7.047 1.00 28.38 271 ARG A O 1
ATOM 2087 N N . ASN A 1 272 ? -2.217 -32.325 -6.509 1.00 24.39 272 ASN A N 1
ATOM 2088 C CA . ASN A 1 272 ? -3.231 -32.987 -5.689 1.00 24.39 272 ASN A CA 1
ATOM 2089 C C . ASN A 1 272 ? -4.559 -32.218 -5.689 1.00 24.39 272 ASN A C 1
ATOM 2091 O O . ASN A 1 272 ? -4.609 -30.991 -5.733 1.00 24.39 272 ASN A O 1
ATOM 2095 N N . SER A 1 273 ? -5.635 -32.991 -5.763 1.00 30.92 273 SER A N 1
ATOM 2096 C CA . SER A 1 273 ? -7.017 -32.601 -6.029 1.00 30.92 273 SER A CA 1
ATOM 2097 C C . SER A 1 273 ? -7.770 -32.148 -4.777 1.00 30.92 273 SER A C 1
ATOM 2099 O O . SER A 1 273 ? -7.757 -32.861 -3.780 1.00 30.92 273 SER A O 1
ATOM 2101 N N . GLY A 1 274 ? -8.536 -31.053 -4.871 1.00 26.61 274 GLY A N 1
ATOM 2102 C CA . GLY A 1 274 ? -9.633 -30.756 -3.937 1.00 26.61 274 GLY A CA 1
ATOM 2103 C C . GLY A 1 274 ? -9.844 -29.267 -3.633 1.00 26.61 274 GLY A C 1
ATOM 2104 O O . GLY A 1 274 ? -8.940 -28.602 -3.152 1.00 26.61 274 GLY A O 1
ATOM 2105 N N . ARG A 1 275 ? -11.076 -28.783 -3.868 1.00 25.31 275 ARG A N 1
ATOM 2106 C CA . ARG A 1 275 ? -11.655 -27.453 -3.545 1.00 25.31 275 ARG A CA 1
ATOM 2107 C C . ARG A 1 275 ? -11.079 -26.218 -4.270 1.00 25.31 275 ARG A C 1
ATOM 2109 O O . ARG A 1 275 ? -9.971 -25.750 -4.039 1.00 25.31 275 ARG A O 1
ATOM 2116 N N . ARG A 1 276 ? -11.926 -25.629 -5.127 1.00 29.17 276 ARG A N 1
ATOM 2117 C CA . ARG A 1 276 ? -11.724 -24.337 -5.807 1.00 29.17 276 ARG A CA 1
ATOM 2118 C C . ARG A 1 276 ? -11.672 -23.191 -4.776 1.00 29.17 276 ARG A C 1
ATOM 2120 O O . ARG A 1 276 ? -12.721 -22.723 -4.348 1.00 29.17 276 ARG A O 1
ATOM 2127 N N . LYS A 1 277 ? -10.470 -22.732 -4.399 1.00 28.27 277 LYS A N 1
ATOM 2128 C CA . LYS A 1 277 ? -10.247 -21.446 -3.702 1.00 28.27 277 LYS A CA 1
ATOM 2129 C C . LYS A 1 277 ? -10.306 -20.288 -4.715 1.00 28.27 277 LYS A C 1
ATOM 2131 O O . LYS A 1 277 ? -9.741 -20.391 -5.806 1.00 28.27 277 LYS A O 1
ATOM 2136 N N . ALA A 1 278 ? -10.994 -19.202 -4.356 1.00 28.16 278 ALA A N 1
ATOM 2137 C CA . ALA A 1 278 ? -11.017 -17.945 -5.105 1.00 28.16 278 ALA A CA 1
ATOM 2138 C C . ALA A 1 278 ? -9.584 -17.415 -5.316 1.00 28.16 278 ALA A C 1
ATOM 2140 O O . ALA A 1 278 ? -8.759 -17.480 -4.405 1.00 28.16 278 ALA A O 1
ATOM 2141 N N . ARG A 1 279 ? -9.261 -16.945 -6.529 1.00 30.77 279 ARG A N 1
ATOM 2142 C CA . ARG A 1 279 ? -7.927 -16.420 -6.859 1.00 30.77 279 ARG A CA 1
ATOM 2143 C C . ARG A 1 279 ? -7.793 -14.986 -6.351 1.00 30.77 279 ARG A C 1
ATOM 2145 O O . ARG A 1 279 ? -8.509 -14.100 -6.799 1.00 30.77 279 ARG A O 1
ATOM 2152 N N . GLU A 1 280 ? -6.872 -14.808 -5.415 1.00 37.00 280 GLU A N 1
ATOM 2153 C CA . GLU A 1 280 ? -6.579 -13.563 -4.710 1.00 37.00 280 GLU A CA 1
ATOM 2154 C C . GLU A 1 280 ? -5.678 -12.628 -5.550 1.00 37.00 280 GLU A C 1
ATOM 2156 O O . GLU A 1 280 ? -4.709 -13.117 -6.141 1.00 37.00 280 GLU A O 1
ATOM 2161 N N . PRO A 1 281 ? -5.937 -11.304 -5.595 1.00 32.00 281 PRO A N 1
ATOM 2162 C CA . PRO A 1 281 ? -5.202 -10.349 -6.443 1.00 32.00 281 PRO A CA 1
ATOM 2163 C C . PRO A 1 281 ? -3.698 -10.231 -6.136 1.00 32.00 281 PRO A C 1
ATOM 2165 O O . PRO A 1 281 ? -2.933 -9.814 -6.999 1.00 32.00 281 PRO A O 1
ATOM 2168 N N . TYR A 1 282 ? -3.272 -10.652 -4.939 1.00 37.56 282 TYR A N 1
ATOM 2169 C CA . TYR A 1 282 ? -1.879 -10.629 -4.468 1.00 37.56 282 TYR A CA 1
ATOM 2170 C C . TYR A 1 282 ? -1.353 -12.031 -4.078 1.00 37.56 282 TYR A C 1
ATOM 2172 O O . TYR A 1 282 ? -0.277 -12.162 -3.492 1.00 37.56 282 TYR A O 1
ATOM 2180 N N . GLY A 1 283 ? -2.099 -13.096 -4.404 1.00 36.03 283 GLY A N 1
ATOM 2181 C CA . GLY A 1 283 ? -2.060 -14.408 -3.729 1.00 36.03 283 GLY A CA 1
ATOM 2182 C C . GLY A 1 283 ? -0.773 -15.244 -3.809 1.00 36.03 283 GLY A C 1
ATOM 2183 O O . GLY A 1 283 ? -0.706 -16.318 -3.215 1.00 36.03 283 GLY A O 1
ATOM 2184 N N . GLY A 1 284 ? 0.259 -14.800 -4.532 1.00 41.53 284 GLY A N 1
ATOM 2185 C CA . GLY A 1 284 ? 1.593 -15.415 -4.461 1.00 41.53 284 GLY A CA 1
ATOM 2186 C C . GLY A 1 284 ? 2.497 -14.762 -3.415 1.00 41.53 284 GLY A C 1
ATOM 2187 O O . GLY A 1 284 ? 3.329 -15.420 -2.799 1.00 41.53 284 GLY A O 1
ATOM 2188 N N . TYR A 1 285 ? 2.318 -13.462 -3.201 1.00 50.38 285 TYR A N 1
ATOM 2189 C CA . TYR A 1 285 ? 3.279 -12.613 -2.521 1.00 50.38 285 TYR A CA 1
ATOM 2190 C C . TYR A 1 285 ? 3.088 -12.604 -0.999 1.00 50.38 285 TYR A C 1
ATOM 2192 O O . TYR A 1 285 ? 4.038 -12.927 -0.282 1.00 50.38 285 TYR A O 1
ATOM 2200 N N . LEU A 1 286 ? 1.862 -12.348 -0.510 1.00 52.38 286 LEU A N 1
ATOM 2201 C CA . LEU A 1 286 ? 1.539 -12.466 0.924 1.00 52.38 286 LEU A CA 1
ATOM 2202 C C . LEU A 1 286 ? 1.839 -13.877 1.428 1.00 52.38 286 LEU A C 1
ATOM 2204 O O . LEU A 1 286 ? 2.469 -14.043 2.470 1.00 52.38 286 LEU A O 1
ATOM 2208 N N . ARG A 1 287 ? 1.474 -14.881 0.622 1.00 57.00 287 ARG A N 1
ATOM 2209 C CA . ARG A 1 287 ? 1.794 -16.284 0.878 1.00 57.00 287 ARG A CA 1
ATOM 2210 C C . ARG A 1 287 ? 3.301 -16.519 0.950 1.00 57.00 287 ARG A C 1
ATOM 2212 O O . ARG A 1 287 ? 3.753 -17.226 1.838 1.00 57.00 287 ARG A O 1
ATOM 2219 N N . SER A 1 288 ? 4.098 -15.915 0.062 1.00 59.84 288 SER A N 1
ATOM 2220 C CA . SER A 1 288 ? 5.556 -16.048 0.138 1.00 59.84 288 SER A CA 1
ATOM 2221 C C . SER A 1 288 ? 6.130 -15.410 1.405 1.00 59.84 288 SER A C 1
ATOM 2223 O O . SER A 1 288 ? 7.030 -15.990 2.009 1.00 59.84 288 SER A O 1
ATOM 2225 N N . LEU A 1 289 ? 5.635 -14.238 1.825 1.00 63.94 289 LEU A N 1
ATOM 2226 C CA . LEU A 1 289 ? 6.083 -13.542 3.038 1.00 63.94 289 LEU A CA 1
ATOM 2227 C C . LEU A 1 289 ? 5.782 -14.349 4.301 1.00 63.94 289 LEU A C 1
ATOM 2229 O O . LEU A 1 289 ? 6.650 -14.502 5.156 1.00 63.94 289 LEU A O 1
ATOM 2233 N N . ASN A 1 290 ? 4.588 -14.926 4.351 1.00 72.00 290 ASN A N 1
ATOM 2234 C CA . ASN A 1 290 ? 4.079 -15.682 5.486 1.00 72.00 290 ASN A CA 1
ATOM 2235 C C . ASN A 1 290 ? 4.408 -17.185 5.434 1.00 72.00 290 ASN A C 1
ATOM 2237 O O . ASN A 1 290 ? 4.015 -17.929 6.329 1.00 72.00 290 ASN A O 1
ATOM 2241 N N . ALA A 1 291 ? 5.132 -17.653 4.412 1.00 65.69 291 ALA A N 1
ATOM 2242 C CA . ALA A 1 291 ? 5.521 -19.054 4.305 1.00 65.69 291 ALA A CA 1
ATOM 2243 C C . ALA A 1 291 ? 6.405 -19.460 5.495 1.00 65.69 291 ALA A C 1
ATOM 2245 O O . ALA A 1 291 ? 7.491 -18.910 5.694 1.00 65.69 291 ALA A O 1
ATOM 2246 N N . THR A 1 292 ? 5.947 -20.450 6.258 1.00 59.97 292 THR A N 1
ATOM 2247 C CA . THR A 1 292 ? 6.740 -21.119 7.293 1.00 59.97 292 THR A CA 1
ATOM 2248 C C . THR A 1 292 ? 7.175 -22.498 6.795 1.00 59.97 292 THR A C 1
ATOM 2250 O O . THR A 1 292 ? 6.572 -23.061 5.882 1.00 59.97 292 THR A O 1
ATOM 2253 N N . ALA A 1 293 ? 8.240 -23.057 7.377 1.00 49.28 293 ALA A N 1
ATOM 2254 C CA . ALA A 1 293 ? 8.689 -24.416 7.058 1.00 49.28 293 ALA A CA 1
ATOM 2255 C C . ALA A 1 293 ? 7.712 -25.503 7.554 1.00 49.28 293 ALA A C 1
ATOM 2257 O O . ALA A 1 293 ? 7.874 -26.673 7.215 1.00 49.28 293 ALA A O 1
ATOM 2258 N N . ASN A 1 294 ? 6.715 -25.120 8.358 1.00 48.34 294 ASN A N 1
ATOM 2259 C CA . ASN A 1 294 ? 5.792 -26.029 9.011 1.00 48.34 294 ASN A CA 1
ATOM 2260 C C . ASN A 1 294 ? 4.433 -25.995 8.294 1.00 48.34 294 ASN A C 1
ATOM 2262 O O . ASN A 1 294 ? 3.676 -25.035 8.418 1.00 48.34 294 ASN A O 1
ATOM 2266 N N . ILE A 1 295 ? 4.153 -27.038 7.509 1.00 47.06 295 ILE A N 1
ATOM 2267 C CA . ILE A 1 295 ? 2.996 -27.134 6.598 1.00 47.06 295 ILE A CA 1
ATOM 2268 C C . ILE A 1 295 ? 1.653 -27.159 7.363 1.00 47.06 295 ILE A C 1
ATOM 2270 O O . ILE A 1 295 ? 0.616 -26.843 6.781 1.00 47.06 295 ILE A O 1
ATOM 2274 N N . ASP A 1 296 ? 1.678 -27.455 8.667 1.00 43.69 296 ASP A N 1
ATOM 2275 C CA . ASP A 1 296 ? 0.485 -27.626 9.506 1.00 43.69 296 ASP A CA 1
ATOM 2276 C C . ASP A 1 296 ? -0.030 -26.334 10.175 1.00 43.69 296 ASP A C 1
ATOM 2278 O O . ASP A 1 296 ? -1.121 -26.332 10.748 1.00 43.69 296 ASP A O 1
ATOM 2282 N N . LYS A 1 297 ? 0.707 -25.213 10.109 1.00 49.75 297 LYS A N 1
ATOM 2283 C CA . LYS A 1 297 ? 0.246 -23.920 10.656 1.00 49.75 297 LYS A CA 1
ATOM 2284 C C . LYS A 1 297 ? -0.628 -23.209 9.610 1.00 49.75 297 LYS A C 1
ATOM 2286 O O . LYS A 1 297 ? -0.256 -23.136 8.440 1.00 49.75 297 LYS A O 1
ATOM 2291 N N . ALA A 1 298 ? -1.798 -22.703 10.017 1.00 54.28 298 ALA A N 1
ATOM 2292 C CA . ALA A 1 298 ? -2.727 -21.992 9.131 1.00 54.28 298 ALA A CA 1
ATOM 2293 C C . ALA A 1 298 ? -2.017 -20.873 8.339 1.00 54.28 298 ALA A C 1
ATOM 2295 O O . ALA A 1 298 ? -1.166 -20.175 8.886 1.00 54.28 298 ALA A O 1
ATOM 2296 N N . GLU A 1 299 ? -2.355 -20.711 7.051 1.00 68.88 299 GLU A N 1
ATOM 2297 C CA . GLU A 1 299 ? -1.787 -19.652 6.201 1.00 68.88 299 GLU A CA 1
ATOM 2298 C C . GLU A 1 299 ? -2.108 -18.272 6.808 1.00 68.88 299 GLU A C 1
ATOM 2300 O O . GLU A 1 299 ? -3.270 -17.865 6.810 1.00 68.88 299 GLU A O 1
ATOM 2305 N N . THR A 1 300 ? -1.093 -17.563 7.312 1.00 82.94 300 THR A N 1
ATOM 2306 C CA . THR A 1 300 ? -1.220 -16.176 7.785 1.00 82.94 300 THR A CA 1
ATOM 2307 C C . THR A 1 300 ? -0.995 -15.185 6.639 1.00 82.94 300 THR A C 1
ATOM 2309 O O . THR A 1 300 ? -0.405 -15.500 5.604 1.00 82.94 300 THR A O 1
ATOM 2312 N N . GLU A 1 301 ? -1.454 -13.956 6.825 1.00 87.25 301 GLU A N 1
ATOM 2313 C CA . GLU A 1 301 ? -1.422 -12.846 5.873 1.00 87.25 301 GLU A CA 1
ATOM 2314 C C . GLU A 1 301 ? -0.923 -11.562 6.554 1.00 87.25 301 GLU A C 1
ATOM 2316 O O . GLU A 1 301 ? -1.394 -10.464 6.260 1.00 87.25 301 GLU A O 1
ATOM 2321 N N . TRP A 1 302 ? 0.034 -11.689 7.478 1.00 88.06 302 TRP A N 1
ATOM 2322 C CA . TRP A 1 302 ? 0.627 -10.540 8.152 1.00 88.06 302 TRP A CA 1
ATOM 2323 C C . TRP A 1 302 ? 1.319 -9.608 7.152 1.00 88.06 302 TRP A C 1
ATOM 2325 O O . TRP A 1 302 ? 1.936 -10.061 6.180 1.00 88.06 302 TRP A O 1
ATOM 2335 N N . LEU A 1 303 ? 1.211 -8.303 7.419 1.00 84.81 303 LEU A N 1
ATOM 2336 C CA . LEU A 1 303 ? 1.755 -7.220 6.592 1.00 84.81 303 LEU A CA 1
ATOM 2337 C C . LEU A 1 303 ? 2.546 -6.168 7.390 1.00 84.81 303 LEU A C 1
ATOM 2339 O O . LEU A 1 303 ? 2.997 -5.196 6.791 1.00 84.81 303 LEU A O 1
ATOM 2343 N N . ASN A 1 304 ? 2.714 -6.353 8.704 1.00 91.75 304 ASN A N 1
ATOM 2344 C CA . ASN A 1 304 ? 3.450 -5.410 9.550 1.00 91.75 304 ASN A CA 1
ATOM 2345 C C . ASN A 1 304 ? 4.969 -5.696 9.563 1.00 91.75 304 ASN A C 1
ATOM 2347 O O . ASN A 1 304 ? 5.424 -6.734 9.079 1.00 91.75 304 ASN A O 1
ATOM 2351 N N . MET A 1 305 ? 5.758 -4.787 10.139 1.00 90.12 305 MET A N 1
ATOM 2352 C CA . MET A 1 305 ? 7.224 -4.895 10.199 1.00 90.12 305 MET A CA 1
ATOM 2353 C C . MET A 1 305 ? 7.773 -5.996 11.127 1.00 90.12 305 MET A C 1
ATOM 2355 O O . MET A 1 305 ? 8.916 -6.424 10.945 1.00 90.12 305 MET A O 1
ATOM 2359 N N . GLY A 1 306 ? 6.984 -6.467 12.094 1.00 95.19 306 GLY A N 1
ATOM 2360 C CA . GLY A 1 306 ? 7.343 -7.504 13.065 1.00 95.19 306 GLY A CA 1
ATOM 2361 C C . GLY A 1 306 ? 8.301 -7.069 14.183 1.00 95.19 306 GLY A C 1
ATOM 2362 O O . GLY A 1 306 ? 9.096 -6.145 14.032 1.00 95.19 306 GLY A O 1
ATOM 2363 N N . TYR A 1 307 ? 8.236 -7.771 15.313 1.00 97.31 307 TYR A N 1
ATOM 2364 C CA . TYR A 1 307 ? 9.108 -7.646 16.480 1.00 97.31 307 TYR A CA 1
ATOM 2365 C C . TYR A 1 307 ? 9.973 -8.908 16.601 1.00 97.31 307 TYR A C 1
ATOM 2367 O O . TYR A 1 307 ? 9.469 -10.004 16.829 1.00 97.31 307 TYR A O 1
ATOM 2375 N N . TRP A 1 308 ? 11.283 -8.770 16.404 1.00 97.06 308 TRP A N 1
ATOM 2376 C CA . TRP A 1 308 ? 12.179 -9.869 16.023 1.00 97.06 308 TRP A CA 1
ATOM 2377 C C . TRP A 1 308 ? 13.125 -10.346 17.132 1.00 97.06 308 TRP A C 1
ATOM 2379 O O . TRP A 1 308 ? 14.084 -11.053 16.838 1.00 97.06 308 TRP A O 1
ATOM 2389 N N . GLU A 1 309 ? 12.908 -9.972 18.396 1.00 92.50 309 GLU A N 1
ATOM 2390 C CA . GLU A 1 309 ? 13.851 -10.319 19.480 1.00 92.50 309 GLU A CA 1
ATOM 2391 C C . GLU A 1 309 ? 14.056 -11.824 19.648 1.00 92.50 309 GLU A C 1
ATOM 2393 O O . GLU A 1 309 ? 15.186 -12.277 19.807 1.00 92.50 309 GLU A O 1
ATOM 2398 N N . ASN A 1 310 ? 12.971 -12.595 19.572 1.00 91.56 310 ASN A N 1
ATOM 2399 C CA . ASN A 1 310 ? 12.976 -14.018 19.913 1.00 91.56 310 ASN A CA 1
ATOM 2400 C C . ASN A 1 310 ? 12.641 -14.926 18.722 1.00 91.56 310 ASN A C 1
ATOM 2402 O O . ASN A 1 310 ? 12.391 -16.114 18.902 1.00 91.56 310 ASN A O 1
ATOM 2406 N N . THR A 1 311 ? 12.613 -14.388 17.499 1.00 93.06 311 THR A N 1
ATOM 2407 C CA . THR A 1 311 ? 12.267 -15.169 16.308 1.00 93.06 311 THR A CA 1
ATOM 2408 C C . THR A 1 311 ? 12.958 -14.652 15.051 1.00 93.06 311 THR A C 1
ATOM 2410 O O . THR A 1 311 ? 13.338 -13.491 14.929 1.00 93.06 311 THR A O 1
ATOM 2413 N N . THR A 1 312 ? 13.111 -15.548 14.079 1.00 89.00 312 THR A N 1
ATOM 2414 C CA . THR A 1 312 ? 13.544 -15.224 12.711 1.00 89.00 312 THR A CA 1
ATOM 2415 C C . THR A 1 312 ? 12.463 -15.543 11.675 1.00 89.00 312 THR A C 1
ATOM 2417 O O . THR A 1 312 ? 12.704 -15.439 10.468 1.00 89.00 312 THR A O 1
ATOM 2420 N N . VAL A 1 313 ? 11.273 -15.929 12.142 1.00 89.56 313 VAL A N 1
ATOM 2421 C CA . VAL A 1 313 ? 10.116 -16.307 11.334 1.00 89.56 313 VAL A CA 1
ATOM 2422 C C . VAL A 1 313 ? 9.165 -15.115 11.263 1.00 89.56 313 VAL A C 1
ATOM 2424 O O . VAL A 1 313 ? 8.738 -14.585 12.282 1.00 89.56 313 VAL A O 1
ATOM 2427 N N . PHE A 1 314 ? 8.820 -14.689 10.047 1.00 89.56 314 PHE A N 1
ATOM 2428 C CA . PHE A 1 314 ? 8.062 -13.452 9.832 1.00 89.56 314 PHE A CA 1
ATOM 2429 C C . PHE A 1 314 ? 6.675 -13.437 10.487 1.00 89.56 314 PHE A C 1
ATOM 2431 O O . PHE A 1 314 ? 6.427 -12.508 11.248 1.00 89.56 314 PHE A O 1
ATOM 2438 N N . PRO A 1 315 ? 5.808 -14.452 10.301 1.00 91.44 315 PRO A N 1
ATOM 2439 C CA . PRO A 1 315 ? 4.528 -14.493 11.008 1.00 91.44 315 PRO A CA 1
ATOM 2440 C C . PRO A 1 315 ? 4.648 -14.387 12.531 1.00 91.44 315 PRO A C 1
ATOM 2442 O O . PRO A 1 315 ? 3.852 -13.696 13.154 1.00 91.44 315 PRO A O 1
ATOM 2445 N N . GLU A 1 316 ? 5.654 -15.035 13.125 1.00 93.56 316 GLU A N 1
ATOM 2446 C CA . GLU A 1 316 ? 5.887 -14.991 14.574 1.00 93.56 316 GLU A CA 1
ATOM 2447 C C . GLU A 1 316 ? 6.340 -13.599 15.019 1.00 93.56 316 GLU A C 1
ATOM 2449 O O . GLU A 1 316 ? 5.880 -13.103 16.042 1.00 93.56 316 GLU A O 1
ATOM 2454 N N . ALA A 1 317 ? 7.190 -12.933 14.231 1.00 95.56 317 ALA A N 1
ATOM 2455 C CA . ALA A 1 317 ? 7.592 -11.560 14.510 1.00 95.56 317 ALA A CA 1
ATOM 2456 C C . ALA A 1 317 ? 6.391 -10.606 14.418 1.00 95.56 317 ALA A C 1
ATOM 2458 O O . ALA A 1 317 ? 6.227 -9.720 15.256 1.00 95.56 317 ALA A O 1
ATOM 2459 N N . CYS A 1 318 ? 5.535 -10.782 13.411 1.00 95.69 318 CYS A N 1
ATOM 2460 C CA . CYS A 1 318 ? 4.339 -9.967 13.228 1.00 95.69 318 CYS A CA 1
ATOM 2461 C C . CYS A 1 318 ? 3.315 -10.145 14.351 1.00 95.69 318 CYS A C 1
ATOM 2463 O O . CYS A 1 318 ? 2.758 -9.152 14.822 1.00 95.69 318 CYS A O 1
ATOM 2465 N N . GLU A 1 319 ? 3.106 -11.384 14.792 1.00 96.44 319 GLU A N 1
ATOM 2466 C CA . GLU A 1 319 ? 2.277 -11.721 15.949 1.00 96.44 319 GLU A CA 1
ATOM 2467 C C . GLU A 1 319 ? 2.860 -11.122 17.237 1.00 96.44 319 GLU A C 1
ATOM 2469 O O . GLU A 1 319 ? 2.139 -10.457 17.978 1.00 96.44 319 GLU A O 1
ATOM 2474 N N . ALA A 1 320 ? 4.174 -11.242 17.462 1.00 97.69 320 ALA A N 1
ATOM 2475 C CA . ALA A 1 320 ? 4.847 -10.660 18.625 1.00 97.69 320 ALA A CA 1
ATOM 2476 C C . ALA A 1 320 ? 4.698 -9.130 18.694 1.00 97.69 320 ALA A C 1
ATOM 2478 O O . ALA A 1 320 ? 4.474 -8.577 19.773 1.00 97.69 320 ALA A O 1
ATOM 2479 N N . LEU A 1 321 ? 4.768 -8.435 17.549 1.00 98.12 321 LEU A N 1
ATOM 2480 C CA . LEU A 1 321 ? 4.524 -6.990 17.494 1.00 98.12 321 LEU A CA 1
ATOM 2481 C C . LEU A 1 321 ? 3.073 -6.648 17.856 1.00 98.12 321 LEU A C 1
ATOM 2483 O O . LEU A 1 321 ? 2.838 -5.719 18.628 1.00 98.12 321 LEU A O 1
ATOM 2487 N N . ALA A 1 322 ? 2.108 -7.408 17.332 1.00 97.88 322 ALA A N 1
ATOM 2488 C CA . ALA A 1 322 ? 0.696 -7.227 17.650 1.00 97.88 322 ALA A CA 1
ATOM 2489 C C . ALA A 1 322 ? 0.406 -7.484 19.142 1.00 97.88 322 ALA A C 1
ATOM 2491 O O . ALA A 1 322 ? -0.300 -6.697 19.768 1.00 97.88 322 ALA A O 1
ATOM 2492 N N . LEU A 1 323 ? 1.003 -8.518 19.748 1.00 98.06 323 LEU A N 1
ATOM 2493 C CA . LEU A 1 323 ? 0.877 -8.799 21.184 1.00 98.06 323 LEU A CA 1
ATOM 2494 C C . LEU A 1 323 ? 1.463 -7.678 22.047 1.00 98.06 323 LEU A C 1
ATOM 2496 O O . LEU A 1 323 ? 0.811 -7.227 22.991 1.00 98.06 323 LEU A O 1
ATOM 2500 N N . LYS A 1 324 ? 2.653 -7.173 21.699 1.00 97.88 324 LYS A N 1
ATOM 2501 C CA . LYS A 1 324 ? 3.258 -6.023 22.388 1.00 97.88 324 LYS A CA 1
ATOM 2502 C C . LYS A 1 324 ? 2.363 -4.781 22.293 1.00 97.88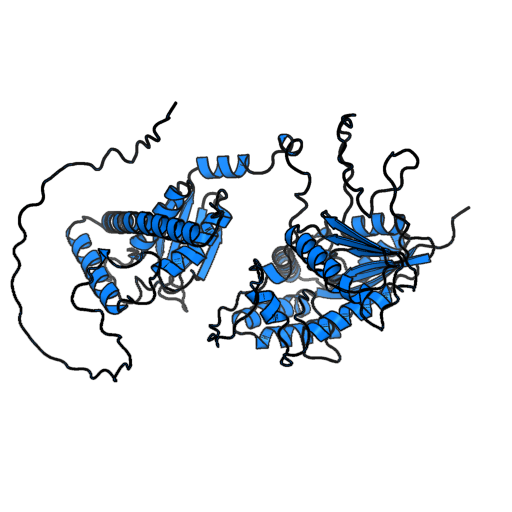 324 LYS A C 1
ATOM 2504 O O . LYS A 1 324 ? 2.218 -4.058 23.278 1.00 97.88 324 LYS A O 1
ATOM 2509 N N . LEU A 1 325 ? 1.710 -4.564 21.147 1.00 97.88 325 LEU A N 1
ATOM 2510 C CA . LEU A 1 325 ? 0.761 -3.464 20.962 1.00 97.88 325 LEU A CA 1
ATOM 2511 C C . LEU A 1 325 ? -0.497 -3.621 21.832 1.00 97.88 325 LEU A C 1
ATOM 2513 O O . LEU A 1 325 ? -0.905 -2.659 22.477 1.00 97.88 325 LEU A O 1
ATOM 2517 N N . VAL A 1 326 ? -1.071 -4.828 21.906 1.00 97.62 326 VAL A N 1
ATOM 2518 C CA . VAL A 1 326 ? -2.232 -5.144 22.763 1.00 97.62 326 VAL A CA 1
ATOM 2519 C C . VAL A 1 326 ? -1.923 -4.919 24.247 1.00 97.62 326 VAL A C 1
ATOM 2521 O O . VAL A 1 326 ? -2.770 -4.423 24.995 1.00 97.62 326 VAL A O 1
ATOM 2524 N N . GLN A 1 327 ? -0.709 -5.267 24.682 1.00 97.56 327 GLN A N 1
ATOM 2525 C CA . GLN A 1 327 ? -0.243 -4.993 26.043 1.00 97.56 327 GLN A CA 1
ATOM 2526 C C . GLN A 1 327 ? -0.115 -3.484 26.291 1.00 97.56 327 GLN A C 1
ATOM 2528 O O . GLN A 1 327 ? -0.603 -2.985 27.306 1.00 97.56 327 GLN A O 1
ATOM 2533 N N . ALA A 1 328 ? 0.474 -2.740 25.349 1.00 97.81 328 ALA A N 1
ATOM 2534 C CA . ALA A 1 328 ? 0.626 -1.289 25.449 1.00 97.81 328 ALA A CA 1
ATOM 2535 C C . ALA A 1 328 ? -0.721 -0.542 25.458 1.00 97.81 328 ALA A C 1
ATOM 2537 O O . ALA A 1 328 ? -0.866 0.451 26.171 1.00 97.81 328 ALA A O 1
ATOM 2538 N N . SER A 1 329 ? -1.730 -1.035 24.730 1.00 96.50 329 SER A N 1
ATOM 2539 C CA . SER A 1 329 ? -3.093 -0.482 24.740 1.00 96.50 329 SER A CA 1
ATOM 2540 C C . SER A 1 329 ? -3.928 -0.925 25.940 1.00 96.50 329 SER A C 1
ATOM 2542 O O . SER A 1 329 ? -5.112 -0.585 26.004 1.00 96.50 329 SER A O 1
ATOM 2544 N N . LYS A 1 330 ? -3.345 -1.710 26.861 1.00 97.31 330 LYS A N 1
ATOM 2545 C CA . LYS A 1 330 ? -3.986 -2.231 28.077 1.00 97.31 330 LYS A CA 1
ATOM 2546 C C . LYS A 1 330 ? -5.388 -2.788 27.804 1.00 97.31 330 LYS A C 1
ATOM 2548 O O . LYS A 1 330 ? -6.342 -2.440 28.497 1.00 97.31 330 LYS A O 1
ATOM 2553 N N . CYS A 1 331 ? -5.526 -3.606 26.757 1.00 95.94 331 CYS A N 1
ATOM 2554 C CA . CYS A 1 331 ? -6.806 -4.237 26.430 1.00 95.94 331 CYS A CA 1
ATOM 2555 C C . CYS A 1 331 ? -7.348 -5.015 27.638 1.00 95.94 331 CYS A C 1
ATOM 2557 O O . CYS A 1 331 ? -6.595 -5.696 28.329 1.00 95.94 331 CYS A O 1
ATOM 2559 N N . ILE A 1 332 ? -8.657 -4.926 27.882 1.00 96.00 332 ILE A N 1
ATOM 2560 C CA . ILE A 1 332 ? -9.322 -5.571 29.022 1.00 96.00 332 ILE A CA 1
ATOM 2561 C C . ILE A 1 332 ? -10.362 -6.589 28.556 1.00 96.00 332 ILE A C 1
ATOM 2563 O O . ILE A 1 332 ? -10.979 -6.431 27.500 1.00 96.00 332 ILE A O 1
ATOM 2567 N N . ALA A 1 333 ? -10.586 -7.622 29.370 1.00 96.31 333 ALA A N 1
ATOM 2568 C CA . ALA A 1 333 ? -11.659 -8.581 29.134 1.00 96.31 333 ALA A CA 1
ATOM 2569 C C . ALA A 1 333 ? -13.028 -7.880 29.210 1.00 96.31 333 ALA A C 1
ATOM 2571 O O . ALA A 1 333 ? -13.251 -7.031 30.071 1.00 96.31 333 ALA A O 1
ATOM 2572 N N . GLY A 1 334 ? -13.931 -8.202 28.285 1.00 95.94 334 GLY A N 1
ATOM 2573 C CA . GLY A 1 334 ? -15.226 -7.535 28.139 1.00 95.94 334 GLY A CA 1
ATOM 2574 C C . GLY A 1 334 ? -15.153 -6.110 27.571 1.00 95.94 334 GLY A C 1
ATOM 2575 O O . GLY A 1 334 ? -16.189 -5.456 27.453 1.00 95.94 334 GLY A O 1
ATOM 2576 N N . GLY A 1 335 ? -13.969 -5.623 27.184 1.00 96.00 335 GLY A N 1
ATOM 2577 C CA . GLY A 1 335 ? -13.773 -4.275 26.644 1.00 96.00 335 GLY A CA 1
ATOM 2578 C C . GLY A 1 335 ? -14.390 -4.038 25.258 1.00 96.00 335 GLY A C 1
ATOM 2579 O O . GLY A 1 335 ? -14.815 -4.971 24.575 1.00 96.00 335 GLY A O 1
ATOM 2580 N N . CYS A 1 336 ? -14.407 -2.772 24.840 1.00 96.81 336 CYS A N 1
ATOM 2581 C CA . CYS A 1 336 ? -14.749 -2.340 23.482 1.00 96.81 336 CYS A CA 1
ATOM 2582 C C . CYS A 1 336 ? -13.463 -1.905 22.770 1.00 96.81 336 CYS A C 1
ATOM 2584 O O . CYS A 1 336 ? -12.865 -0.899 23.156 1.00 96.81 336 CYS A O 1
ATOM 2586 N N . VAL A 1 337 ? -13.032 -2.660 21.760 1.00 98.19 337 VAL A N 1
ATOM 2587 C CA . VAL A 1 337 ? -11.746 -2.457 21.074 1.00 98.19 337 VAL A CA 1
ATOM 2588 C C . VAL A 1 337 ? -11.978 -1.952 19.656 1.00 98.19 337 VAL A C 1
ATOM 2590 O O . VAL A 1 337 ? -12.791 -2.529 18.941 1.00 98.19 337 VAL A O 1
ATOM 2593 N N . LEU A 1 338 ? -11.249 -0.914 19.243 1.00 98.06 338 LEU A N 1
ATOM 2594 C CA . LEU A 1 338 ? -11.174 -0.472 17.848 1.00 98.06 338 LEU A CA 1
ATOM 2595 C C . LEU A 1 338 ? -9.791 -0.788 17.266 1.00 98.06 338 LEU A C 1
ATOM 2597 O O . LEU A 1 338 ? -8.788 -0.263 17.747 1.00 98.06 338 LEU A O 1
ATOM 2601 N N . ASP A 1 339 ? -9.760 -1.609 16.220 1.00 98.12 339 ASP A N 1
ATOM 2602 C CA . ASP A 1 339 ? -8.575 -1.953 15.433 1.00 98.12 339 ASP A CA 1
ATOM 2603 C C . ASP A 1 339 ? -8.543 -1.148 14.124 1.00 98.12 339 ASP A C 1
ATOM 2605 O O . ASP A 1 339 ? -9.368 -1.329 13.218 1.00 98.12 339 ASP A O 1
ATOM 2609 N N . VAL A 1 340 ? -7.605 -0.207 14.049 1.00 96.81 340 VAL A N 1
ATOM 2610 C CA . VAL A 1 340 ? -7.483 0.760 12.960 1.00 96.81 340 VAL A CA 1
ATOM 2611 C C . VAL A 1 340 ? -6.406 0.309 11.980 1.00 96.81 340 VAL A C 1
ATOM 2613 O O . VAL A 1 340 ? -5.237 0.159 12.331 1.00 96.81 340 VAL A O 1
ATOM 2616 N N . GLY A 1 341 ? -6.788 0.148 10.713 1.00 92.06 341 GLY A N 1
ATOM 2617 C CA . GLY A 1 341 ? -5.885 -0.326 9.668 1.00 92.06 341 GLY A CA 1
ATOM 2618 C C . GLY A 1 341 ? -5.642 -1.834 9.728 1.00 92.06 341 GLY A C 1
ATOM 2619 O O . GLY A 1 341 ? -4.549 -2.286 9.406 1.00 92.06 341 GLY A O 1
ATOM 2620 N N . HIS A 1 342 ? -6.662 -2.624 10.078 1.00 92.19 342 HIS A N 1
ATOM 2621 C CA . HIS A 1 342 ? -6.563 -4.075 10.316 1.00 92.19 342 HIS A CA 1
ATOM 2622 C C . HIS A 1 342 ? -6.165 -4.943 9.101 1.00 92.19 342 HIS A C 1
ATOM 2624 O O . HIS A 1 342 ? -6.169 -6.175 9.177 1.00 92.19 342 HIS A O 1
ATOM 2630 N N . ALA A 1 343 ? -5.885 -4.332 7.947 1.00 89.19 343 ALA A N 1
ATOM 2631 C CA . ALA A 1 343 ? -5.556 -5.002 6.695 1.00 89.19 343 ALA A CA 1
ATOM 2632 C C . ALA A 1 343 ? -6.502 -6.185 6.388 1.00 89.19 343 ALA A C 1
ATOM 2634 O O . ALA A 1 343 ? -7.723 -6.044 6.471 1.00 89.19 343 ALA A O 1
ATOM 2635 N N . THR A 1 344 ? -5.968 -7.357 6.036 1.00 88.19 344 THR A N 1
ATOM 2636 C CA . THR A 1 344 ? -6.769 -8.563 5.770 1.00 88.19 344 THR A CA 1
ATOM 2637 C C . THR A 1 344 ? -7.227 -9.303 7.034 1.00 88.19 344 THR A C 1
ATOM 2639 O O . THR A 1 344 ? -7.856 -10.352 6.913 1.00 88.19 344 THR A O 1
ATOM 2642 N N . GLY A 1 345 ? -6.985 -8.756 8.233 1.00 92.44 345 GLY A N 1
ATOM 2643 C CA . GLY A 1 345 ? -7.656 -9.158 9.472 1.00 92.44 345 GLY A CA 1
ATOM 2644 C C . GLY A 1 345 ? -6.855 -10.020 10.452 1.00 92.44 345 GLY A C 1
ATOM 2645 O O . GLY A 1 345 ? -7.464 -10.599 11.343 1.00 92.44 345 GLY A O 1
ATOM 2646 N N . GLU A 1 346 ? -5.528 -10.127 10.340 1.00 94.19 346 GLU A N 1
ATOM 2647 C CA . GLU A 1 346 ? -4.725 -10.909 11.305 1.00 94.19 346 GLU A CA 1
ATOM 2648 C C . GLU A 1 346 ? -4.832 -10.388 12.747 1.00 94.19 346 GLU A C 1
ATOM 2650 O O . GLU A 1 346 ? -5.039 -11.167 13.675 1.00 94.19 346 GLU A O 1
ATOM 2655 N N . SER A 1 347 ? -4.755 -9.070 12.942 1.00 95.31 347 SER A N 1
ATOM 2656 C CA . SER A 1 347 ? -4.911 -8.440 14.259 1.00 95.31 347 SER A CA 1
ATOM 2657 C C . SER A 1 347 ? -6.321 -8.642 14.832 1.00 95.31 347 SER A C 1
ATOM 2659 O O . SER A 1 347 ? -6.468 -8.916 16.024 1.00 95.31 347 SER A O 1
ATOM 2661 N N . LEU A 1 348 ? -7.354 -8.638 13.980 1.00 96.94 348 LEU A N 1
ATOM 2662 C CA . LEU A 1 348 ? -8.724 -8.980 14.378 1.00 96.94 348 LEU A CA 1
ATOM 2663 C C . LEU A 1 348 ? -8.814 -10.428 14.872 1.00 96.94 348 LEU A C 1
ATOM 2665 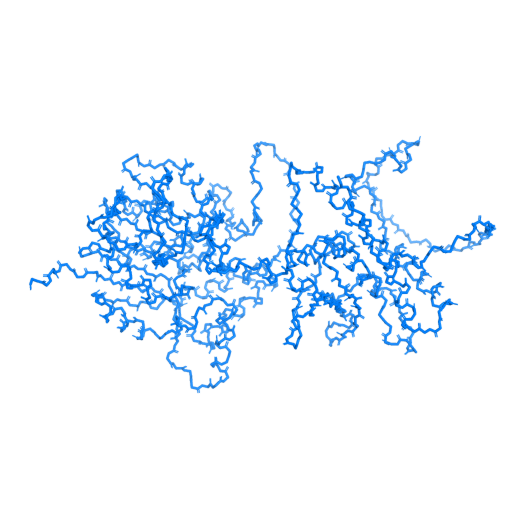O O . LEU A 1 348 ? -9.369 -10.687 15.937 1.00 96.94 348 LEU A O 1
ATOM 2669 N N . LEU A 1 349 ? -8.246 -11.382 14.128 1.00 95.88 349 LEU A N 1
ATOM 2670 C CA . LEU A 1 349 ? -8.234 -12.790 14.533 1.00 95.88 349 LEU A CA 1
ATOM 2671 C C . LEU A 1 349 ? -7.440 -13.008 15.824 1.00 95.88 349 LEU A C 1
ATOM 2673 O O . LEU A 1 349 ? -7.845 -13.815 16.659 1.00 95.88 349 LEU A O 1
ATOM 2677 N N . LEU A 1 350 ? -6.359 -12.255 16.029 1.00 96.19 350 LEU A N 1
ATOM 2678 C CA . LEU A 1 350 ? -5.595 -12.256 17.274 1.00 96.19 350 LEU A CA 1
ATOM 2679 C C . LEU A 1 350 ? -6.470 -11.823 18.466 1.00 96.19 350 LEU A C 1
ATOM 2681 O O . LEU A 1 350 ? -6.498 -12.520 19.484 1.00 96.19 350 LEU A O 1
ATOM 2685 N N . HIS A 1 351 ? -7.279 -10.768 18.316 1.00 97.00 351 HIS A N 1
ATOM 2686 C CA . HIS A 1 351 ? -8.267 -10.359 19.325 1.00 97.00 351 HIS A CA 1
ATOM 2687 C C . HIS A 1 351 ? -9.356 -11.398 19.604 1.00 97.00 351 HIS A C 1
ATOM 2689 O O . HIS A 1 351 ? -9.849 -11.477 20.734 1.00 97.00 351 HIS A O 1
ATOM 2695 N N . LEU A 1 352 ? -9.722 -12.207 18.611 1.00 95.81 352 LEU A N 1
ATOM 2696 C CA . LEU A 1 352 ? -10.775 -13.217 18.732 1.00 95.81 352 LEU A CA 1
ATOM 2697 C C . LEU A 1 352 ? -10.270 -14.557 19.282 1.00 95.81 352 LEU A C 1
ATOM 2699 O O . LEU A 1 352 ? -11.002 -15.219 20.016 1.00 95.81 352 LEU A O 1
ATOM 2703 N N . MET A 1 353 ? -9.027 -14.944 18.971 1.00 93.69 353 MET A N 1
ATOM 2704 C CA . MET A 1 353 ? -8.550 -16.323 19.155 1.00 93.69 353 MET A CA 1
ATOM 2705 C C . MET A 1 353 ? -7.271 -16.480 19.980 1.00 93.69 353 MET A C 1
ATOM 2707 O O . MET A 1 353 ? -7.086 -17.531 20.594 1.00 93.69 353 MET A O 1
ATOM 2711 N N . HIS A 1 354 ? -6.389 -15.477 20.053 1.00 95.19 354 HIS A N 1
ATOM 2712 C CA . HIS A 1 354 ? -5.083 -15.663 20.697 1.00 95.19 354 HIS A CA 1
ATOM 2713 C C . HIS A 1 354 ? -5.199 -15.738 22.232 1.00 95.19 354 HIS A C 1
ATOM 2715 O O . HIS A 1 354 ? -5.799 -14.833 22.815 1.00 95.19 354 HIS A O 1
ATOM 2721 N N . PRO A 1 355 ? -4.672 -16.773 22.914 1.00 93.94 355 PRO A N 1
ATOM 2722 C CA . PRO A 1 355 ? -4.946 -17.037 24.335 1.00 93.94 355 PRO A CA 1
ATOM 2723 C C . PRO A 1 355 ? -4.442 -15.947 25.289 1.00 93.94 355 PRO A C 1
ATOM 2725 O O . PRO A 1 355 ? -5.042 -15.726 26.334 1.00 93.94 355 PRO A O 1
ATOM 2728 N N . GLU A 1 356 ? -3.373 -15.243 24.920 1.00 94.38 356 GLU A N 1
ATOM 2729 C CA . GLU A 1 356 ? -2.810 -14.153 25.732 1.00 94.38 356 GLU A CA 1
ATOM 2730 C C . GLU A 1 356 ? -3.568 -12.824 25.587 1.00 94.38 356 GLU A C 1
ATOM 2732 O O . GLU A 1 356 ? -3.277 -11.866 26.299 1.00 94.38 356 GLU A O 1
ATOM 2737 N N . VAL A 1 357 ? -4.528 -12.739 24.660 1.00 96.56 357 VAL A N 1
ATOM 2738 C CA . VAL A 1 357 ? -5.258 -11.499 24.378 1.00 96.56 357 VAL A CA 1
ATOM 2739 C C . VAL A 1 357 ? -6.578 -11.490 25.148 1.00 96.56 357 VAL A C 1
ATOM 2741 O O . VAL A 1 357 ? -7.408 -12.379 24.932 1.00 96.56 357 VAL A O 1
ATOM 2744 N N . PRO A 1 358 ? -6.821 -10.483 26.009 1.00 96.50 358 PRO A N 1
ATOM 2745 C CA . PRO A 1 358 ? -8.092 -10.345 26.710 1.00 96.50 358 PRO A CA 1
ATOM 2746 C C . PRO A 1 358 ? -9.262 -10.246 25.727 1.00 96.50 358 PRO A C 1
ATOM 2748 O O . PRO A 1 358 ? -9.233 -9.443 24.793 1.00 96.50 358 PRO A O 1
ATOM 2751 N N . ARG A 1 359 ? -10.295 -11.074 25.930 1.00 96.31 359 ARG A N 1
ATOM 2752 C CA . ARG A 1 359 ? -11.433 -11.160 25.005 1.00 96.31 359 ARG A CA 1
ATOM 2753 C C . ARG A 1 359 ? -12.324 -9.923 25.109 1.00 96.31 359 ARG A C 1
ATOM 2755 O O . ARG A 1 359 ? -12.841 -9.672 26.198 1.00 96.31 359 ARG A O 1
ATOM 2762 N N . PRO A 1 360 ? -12.535 -9.163 24.022 1.00 97.06 360 PRO A N 1
ATOM 2763 C CA . PRO A 1 360 ? -13.440 -8.021 24.043 1.00 97.06 360 PRO A CA 1
ATOM 2764 C C . PRO A 1 360 ? -14.903 -8.482 24.059 1.00 97.06 360 PRO A C 1
ATOM 2766 O O . PRO A 1 360 ? -15.213 -9.575 23.598 1.00 97.06 360 PRO A O 1
ATOM 2769 N N . SER A 1 361 ? -15.815 -7.632 24.533 1.00 96.44 361 SER A N 1
ATOM 2770 C CA . SER A 1 361 ? -17.254 -7.814 24.281 1.00 96.44 361 SER A CA 1
ATOM 2771 C C . SER A 1 361 ? -17.648 -7.291 22.897 1.00 96.44 361 SER A C 1
ATOM 2773 O O . SER A 1 361 ? -18.562 -7.817 22.265 1.00 96.44 361 SER A O 1
ATOM 2775 N N . HIS A 1 362 ? -16.950 -6.255 22.418 1.00 96.06 362 HIS A N 1
ATOM 2776 C CA . HIS A 1 362 ? -17.160 -5.659 21.103 1.00 96.06 362 HIS A CA 1
ATOM 2777 C C . HIS A 1 362 ? -15.812 -5.379 20.431 1.00 96.06 362 HIS A C 1
ATOM 2779 O O . HIS A 1 362 ? -14.945 -4.725 21.015 1.00 96.06 362 HIS A O 1
ATOM 2785 N N . LEU A 1 363 ? -15.652 -5.855 19.201 1.00 97.19 363 LEU A N 1
ATOM 2786 C CA . LEU A 1 363 ? -14.487 -5.625 18.357 1.00 97.19 363 LEU A CA 1
ATOM 2787 C C . LEU A 1 363 ? -14.914 -4.857 17.108 1.00 97.19 363 LEU A C 1
ATOM 2789 O O . LEU A 1 363 ? -15.711 -5.335 16.303 1.00 97.19 363 LEU A O 1
ATOM 2793 N N . PHE A 1 364 ? -14.357 -3.670 16.940 1.00 96.81 364 PHE A N 1
ATOM 2794 C CA . PHE A 1 364 ? -14.570 -2.823 15.782 1.00 96.81 364 PHE A CA 1
ATOM 2795 C C . PHE A 1 364 ? -13.304 -2.820 14.935 1.00 96.81 364 PHE A C 1
ATOM 2797 O O . PHE A 1 364 ? -12.205 -2.745 15.475 1.00 96.81 364 PHE A O 1
ATOM 2804 N N . GLY A 1 365 ? -13.446 -2.893 13.617 1.00 96.19 365 GLY A N 1
ATOM 2805 C CA . GLY A 1 365 ? -12.328 -2.792 12.685 1.00 96.19 365 GLY A CA 1
ATOM 2806 C C . GLY A 1 365 ? -12.607 -1.741 11.624 1.00 96.19 365 GLY A C 1
ATOM 2807 O O . GLY A 1 365 ? -13.719 -1.693 11.110 1.00 96.19 365 GLY A O 1
ATOM 2808 N N . ILE A 1 366 ? -11.624 -0.917 11.269 1.00 94.50 366 ILE A N 1
ATOM 2809 C CA . ILE A 1 366 ? -11.715 -0.043 10.094 1.00 94.50 366 ILE A CA 1
ATOM 2810 C C . ILE A 1 366 ? -10.505 -0.191 9.169 1.00 94.50 366 ILE A C 1
ATOM 2812 O O . ILE A 1 366 ? -9.360 -0.239 9.620 1.00 94.50 366 ILE A O 1
ATOM 2816 N N . THR A 1 367 ? -10.755 -0.245 7.861 1.00 88.75 367 THR A N 1
ATOM 2817 C CA . THR A 1 367 ? -9.723 -0.146 6.819 1.00 88.75 367 THR A CA 1
ATOM 2818 C C . THR A 1 367 ? -10.265 0.580 5.588 1.00 88.75 367 THR A C 1
ATOM 2820 O O . THR A 1 367 ? -11.443 0.456 5.252 1.00 88.75 367 THR A O 1
ATOM 2823 N N . SER A 1 368 ? -9.407 1.318 4.882 1.00 83.06 368 SER A N 1
ATOM 2824 C CA . SER A 1 368 ? -9.785 2.107 3.700 1.00 83.06 368 SER A CA 1
ATOM 2825 C C . SER A 1 368 ? -9.797 1.292 2.406 1.00 83.06 368 SER A C 1
ATOM 2827 O O . SER A 1 368 ? -10.410 1.684 1.412 1.00 83.06 368 SER A O 1
ATOM 2829 N N . LEU A 1 369 ? -9.143 0.128 2.397 1.00 78.00 369 LEU A N 1
ATOM 2830 C CA . LEU A 1 369 ? -9.005 -0.696 1.203 1.00 78.00 369 LEU A CA 1
ATOM 2831 C C . LEU A 1 369 ? -10.116 -1.746 1.139 1.00 78.00 369 LEU A C 1
ATOM 2833 O O . LEU A 1 369 ? -10.096 -2.741 1.865 1.00 78.00 369 LEU A O 1
ATOM 2837 N N . LYS A 1 370 ? -11.048 -1.575 0.192 1.00 78.62 370 LYS A N 1
ATOM 2838 C CA . LYS A 1 370 ? -12.207 -2.469 0.018 1.00 78.62 370 LYS A CA 1
ATOM 2839 C C . LYS A 1 370 ? -11.830 -3.951 -0.050 1.00 78.62 370 LYS A C 1
ATOM 2841 O O . LYS A 1 370 ? -12.483 -4.779 0.573 1.00 78.62 370 LYS A O 1
ATOM 2846 N N . PHE A 1 371 ? -10.770 -4.306 -0.775 1.00 75.38 371 PHE A N 1
ATOM 2847 C CA . PHE A 1 371 ? -10.372 -5.713 -0.890 1.00 75.38 371 PHE A CA 1
ATOM 2848 C C . PHE A 1 371 ? -9.872 -6.297 0.443 1.00 75.38 371 PHE A C 1
ATOM 2850 O O . PHE A 1 371 ? -10.104 -7.474 0.712 1.00 75.38 371 PHE A O 1
ATOM 2857 N N . GLN A 1 372 ? -9.190 -5.491 1.267 1.00 83.25 372 GLN A N 1
ATOM 2858 C CA . GLN A 1 372 ? -8.719 -5.901 2.590 1.00 83.25 372 GLN A CA 1
ATOM 2859 C C . GLN A 1 372 ? -9.898 -6.063 3.542 1.00 83.25 372 GLN A C 1
ATOM 2861 O O . GLN A 1 372 ? -9.991 -7.083 4.217 1.00 83.25 372 GLN A O 1
ATOM 2866 N N . HIS A 1 373 ? -10.835 -5.112 3.511 1.00 88.25 373 HIS A N 1
ATOM 2867 C CA . HIS A 1 373 ? -12.099 -5.188 4.235 1.00 88.25 373 HIS A CA 1
ATOM 2868 C C . HIS A 1 373 ? -12.877 -6.469 3.891 1.00 88.25 373 HIS A C 1
ATOM 2870 O O . HIS A 1 373 ? -13.201 -7.256 4.777 1.00 88.25 373 HIS A O 1
ATOM 2876 N N . ASP A 1 374 ? -13.120 -6.729 2.601 1.00 79.94 374 ASP A N 1
ATOM 2877 C CA . ASP A 1 374 ? -13.866 -7.908 2.146 1.00 79.94 374 ASP A CA 1
ATOM 2878 C C . ASP A 1 374 ? -13.157 -9.222 2.553 1.00 79.94 374 ASP A C 1
ATOM 2880 O O . ASP A 1 374 ? -13.804 -10.206 2.937 1.00 79.94 374 ASP A O 1
ATOM 2884 N N . ARG A 1 375 ? -11.814 -9.245 2.506 1.00 84.94 375 ARG A N 1
ATOM 2885 C CA . ARG A 1 375 ? -10.999 -10.389 2.946 1.00 84.94 375 ARG A CA 1
ATOM 2886 C C . ARG A 1 375 ? -11.089 -10.599 4.456 1.00 84.94 375 ARG A C 1
ATOM 2888 O O . ARG A 1 375 ? -11.337 -11.728 4.874 1.00 84.94 375 ARG A O 1
ATOM 2895 N N . ALA A 1 376 ? -10.944 -9.540 5.248 1.00 88.56 376 ALA A N 1
ATOM 2896 C CA . ALA A 1 376 ? -11.069 -9.586 6.701 1.00 88.56 376 ALA A CA 1
ATOM 2897 C C . ALA A 1 376 ? -12.460 -10.078 7.120 1.00 88.56 376 ALA A C 1
ATOM 2899 O O . ALA A 1 376 ? -12.559 -11.017 7.905 1.00 88.56 376 ALA A O 1
ATOM 2900 N N . ALA A 1 377 ? -13.528 -9.545 6.516 1.00 88.56 377 ALA A N 1
ATOM 2901 C CA . ALA A 1 377 ? -14.900 -9.981 6.772 1.00 88.56 377 ALA A CA 1
ATOM 2902 C C . ALA A 1 377 ? -15.088 -11.481 6.497 1.00 88.56 377 ALA A C 1
ATOM 2904 O O . ALA A 1 377 ? -15.614 -12.210 7.335 1.00 88.56 377 ALA A O 1
ATOM 2905 N N . THR A 1 378 ? -14.587 -11.970 5.358 1.00 87.06 378 THR A N 1
ATOM 2906 C CA . THR A 1 378 ? -14.639 -13.402 5.012 1.00 87.06 378 THR A CA 1
ATOM 2907 C C . THR A 1 378 ? -13.908 -14.268 6.044 1.00 87.06 378 THR A C 1
ATOM 2909 O O . THR A 1 378 ? -14.365 -15.361 6.373 1.00 87.06 378 THR A O 1
ATOM 2912 N N . ARG A 1 379 ? -12.765 -13.798 6.555 1.00 88.94 379 ARG A N 1
ATOM 2913 C CA . ARG A 1 379 ? -11.940 -14.531 7.525 1.00 88.94 379 ARG A CA 1
ATOM 2914 C C . ARG A 1 379 ? -12.530 -14.527 8.929 1.00 88.94 379 ARG A C 1
ATOM 2916 O O . ARG A 1 379 ? -12.499 -15.566 9.582 1.00 88.94 379 ARG A O 1
ATOM 2923 N N . VAL A 1 380 ? -13.099 -13.406 9.363 1.00 90.81 380 VAL A N 1
ATOM 2924 C CA . VAL A 1 380 ? -13.826 -13.314 10.634 1.00 90.81 380 VAL A CA 1
ATOM 2925 C C . VAL A 1 380 ? -15.034 -14.251 10.598 1.00 90.81 380 VAL A C 1
ATOM 2927 O O . VAL A 1 380 ? -15.137 -15.117 11.455 1.00 90.81 380 VAL A O 1
ATOM 2930 N N . LEU A 1 381 ? -15.871 -14.185 9.553 1.00 88.88 381 LEU A N 1
ATOM 2931 C CA . LEU A 1 381 ? -17.042 -15.065 9.396 1.00 88.88 381 LEU A CA 1
ATOM 2932 C C . LEU A 1 381 ? -16.688 -16.558 9.297 1.00 88.88 381 LEU A C 1
ATOM 2934 O O . LEU A 1 381 ? -17.510 -17.412 9.616 1.00 88.88 381 LEU A O 1
ATOM 2938 N N . GLY A 1 382 ? -15.488 -16.883 8.812 1.00 86.81 382 GLY A N 1
ATOM 2939 C CA . GLY A 1 382 ? -14.993 -18.257 8.719 1.00 86.81 382 GLY A CA 1
ATOM 2940 C C . GLY A 1 382 ? -14.334 -18.785 9.997 1.00 86.81 382 GLY A C 1
ATOM 2941 O O . GLY A 1 382 ? -13.978 -19.962 10.037 1.00 86.81 382 GLY A O 1
ATOM 2942 N N . THR A 1 383 ? -14.137 -17.939 11.011 1.00 87.75 383 THR A N 1
ATOM 2943 C CA . THR A 1 383 ? -13.472 -18.292 12.271 1.00 87.75 383 THR A CA 1
ATOM 2944 C C . THR A 1 383 ? -14.510 -18.546 13.357 1.00 87.75 383 THR A C 1
ATOM 2946 O O . THR A 1 383 ? -15.414 -17.744 13.551 1.00 87.75 383 THR A O 1
ATOM 2949 N N . SER A 1 384 ? -14.367 -19.644 14.100 1.00 90.62 384 SER A N 1
ATOM 2950 C CA . SER A 1 384 ? -15.204 -19.912 15.272 1.00 90.62 384 SER A CA 1
ATOM 2951 C C . SER A 1 384 ? -14.637 -19.181 16.488 1.00 90.62 384 SER A C 1
ATOM 2953 O O . SER A 1 384 ? -13.557 -19.537 16.950 1.00 90.62 384 SER A O 1
ATOM 2955 N N . TYR A 1 385 ? -15.369 -18.206 17.020 1.00 91.81 385 TYR A N 1
ATOM 2956 C CA . TYR A 1 385 ? -15.058 -17.472 18.253 1.00 91.81 385 TYR A CA 1
ATOM 2957 C C . TYR A 1 385 ? -16.320 -17.383 19.136 1.00 91.81 385 TYR A C 1
ATOM 2959 O O . TYR A 1 385 ? -17.403 -17.696 18.645 1.00 91.81 385 TYR A O 1
ATOM 2967 N N . PRO A 1 386 ? -16.220 -17.022 20.432 1.00 89.25 386 PRO A N 1
ATOM 2968 C CA . PRO A 1 386 ? -17.381 -16.989 21.326 1.00 89.25 386 PRO A CA 1
ATOM 2969 C C . PRO A 1 386 ? -18.504 -16.068 20.821 1.00 89.25 386 PRO A C 1
ATOM 2971 O O . PRO A 1 386 ? -18.248 -14.900 20.528 1.00 89.25 386 PRO A O 1
ATOM 2974 N N . ASP A 1 387 ? -19.745 -16.570 20.791 1.00 84.06 387 ASP A N 1
ATOM 2975 C CA . ASP A 1 387 ? -20.930 -15.866 20.255 1.00 84.06 387 ASP A CA 1
ATOM 2976 C C . ASP A 1 387 ? -21.256 -14.545 20.980 1.00 84.06 387 ASP A C 1
ATOM 2978 O O . ASP A 1 387 ? -21.963 -13.685 20.457 1.00 84.06 387 ASP A O 1
ATOM 2982 N N . GLU A 1 388 ? -20.735 -14.367 22.194 1.00 90.81 388 GLU A N 1
ATOM 2983 C CA . GLU A 1 388 ? -20.900 -13.156 23.003 1.00 90.81 388 GLU A CA 1
ATOM 2984 C C . GLU A 1 388 ? -20.136 -11.948 22.433 1.00 90.81 388 GLU A C 1
ATOM 2986 O O . GLU A 1 388 ? -20.481 -10.801 22.734 1.00 90.81 388 GLU A O 1
ATOM 2991 N N . ILE A 1 389 ? -19.108 -12.186 21.609 1.00 93.56 389 ILE A N 1
ATOM 2992 C CA . ILE A 1 389 ? -18.266 -11.133 21.036 1.00 93.56 389 ILE A CA 1
ATOM 2993 C C . ILE A 1 389 ? -18.933 -10.567 19.785 1.00 93.56 389 ILE A C 1
ATOM 2995 O O . ILE A 1 389 ? -19.077 -11.246 18.766 1.00 93.56 389 ILE A O 1
ATOM 2999 N N . LYS A 1 390 ? -19.276 -9.278 19.812 1.00 94.25 390 LYS A N 1
ATOM 3000 C CA . LYS A 1 390 ? -19.835 -8.591 18.642 1.00 94.25 390 LYS A CA 1
ATOM 3001 C C . LYS A 1 390 ? -18.724 -7.999 17.790 1.00 94.25 390 LYS A C 1
ATOM 3003 O O . LYS A 1 390 ? -17.952 -7.179 18.278 1.00 94.25 390 LYS A O 1
ATOM 3008 N N . VAL A 1 391 ? -18.669 -8.373 16.514 1.00 94.94 391 VAL A N 1
ATOM 3009 C CA . VAL A 1 391 ? -17.677 -7.848 15.566 1.00 94.94 391 VAL A CA 1
ATOM 3010 C C . VAL A 1 391 ? -18.350 -6.941 14.542 1.00 94.94 391 VAL A C 1
ATOM 3012 O O . VAL A 1 391 ? -19.342 -7.333 13.930 1.00 94.94 391 VAL A O 1
ATOM 3015 N N . GLN A 1 392 ? -17.803 -5.744 14.331 1.00 92.88 392 GLN A N 1
ATOM 3016 C CA . GLN A 1 392 ? -18.285 -4.800 13.323 1.00 92.88 392 GLN A CA 1
ATOM 3017 C C . GLN A 1 392 ? -17.118 -4.210 12.531 1.00 92.88 392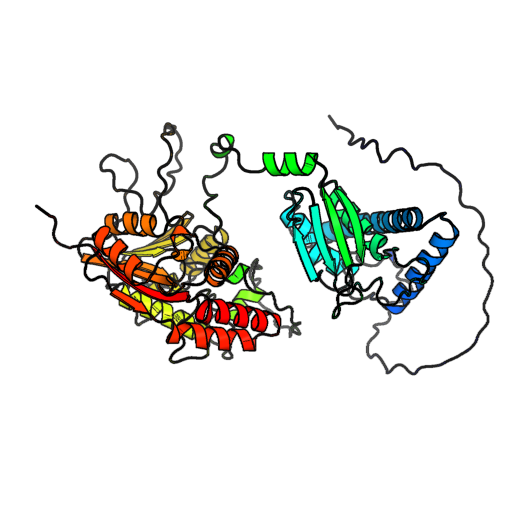 GLN A C 1
ATOM 3019 O O . GLN A 1 392 ? -16.199 -3.629 13.101 1.00 92.88 392 GLN A O 1
ATOM 3024 N N . LEU A 1 393 ? -17.163 -4.350 11.206 1.00 91.94 393 LEU A N 1
ATOM 3025 C CA . LEU A 1 393 ? -16.123 -3.856 10.305 1.00 91.94 393 LEU A CA 1
ATOM 3026 C C . LEU A 1 393 ? -16.639 -2.673 9.483 1.00 91.94 393 LEU A C 1
ATOM 3028 O O . LEU A 1 393 ? -17.788 -2.670 9.039 1.00 91.94 393 LEU A O 1
ATOM 3032 N N . TYR A 1 394 ? -15.777 -1.683 9.286 1.00 89.19 394 TYR A N 1
ATOM 3033 C CA . TYR A 1 394 ? -16.041 -0.462 8.541 1.00 89.19 394 TYR A CA 1
ATOM 3034 C C . TYR A 1 394 ? -15.081 -0.348 7.357 1.00 89.19 394 TYR A C 1
ATOM 3036 O O . TYR A 1 394 ? -13.883 -0.623 7.465 1.00 89.19 394 TYR A O 1
ATOM 3044 N N . LEU A 1 395 ? -15.620 0.112 6.230 1.00 85.44 395 LEU A N 1
ATOM 3045 C CA . LEU A 1 395 ? -14.855 0.513 5.057 1.00 85.44 395 LEU A CA 1
ATOM 3046 C C . LEU A 1 395 ? -14.798 2.042 5.011 1.00 85.44 395 LEU A C 1
ATOM 3048 O O . LEU A 1 395 ? -15.824 2.681 4.787 1.00 85.44 395 LEU A O 1
ATOM 3052 N N . GLY A 1 396 ? -13.618 2.623 5.213 1.00 84.12 396 GLY A N 1
ATOM 3053 C CA . GLY A 1 396 ? -13.448 4.077 5.232 1.00 84.12 396 GLY A CA 1
ATOM 3054 C C . GLY A 1 396 ? -12.046 4.518 5.643 1.00 84.12 396 GLY A C 1
ATOM 3055 O O . GLY A 1 396 ? -11.206 3.688 5.990 1.00 84.12 396 GLY A O 1
ATOM 3056 N N . ASP A 1 397 ? -11.793 5.828 5.580 1.00 85.44 397 ASP A N 1
ATOM 3057 C CA . ASP A 1 397 ? -10.597 6.425 6.191 1.00 85.44 397 ASP A CA 1
ATOM 3058 C C . ASP A 1 397 ? -10.563 6.106 7.691 1.00 85.44 397 ASP A C 1
ATOM 3060 O O . ASP A 1 397 ? -11.608 5.975 8.310 1.00 85.44 397 ASP A O 1
ATOM 3064 N N . ALA A 1 398 ? -9.375 5.977 8.276 1.00 90.50 398 ALA A N 1
ATOM 3065 C CA . ALA A 1 398 ? -9.219 5.933 9.725 1.00 90.50 398 ALA A CA 1
ATOM 3066 C C . ALA A 1 398 ? -9.614 7.266 10.385 1.00 90.50 398 ALA A C 1
ATOM 3068 O O . ALA A 1 398 ? -9.990 7.285 11.557 1.00 90.50 398 ALA A O 1
ATOM 3069 N N . ILE A 1 399 ? -9.497 8.371 9.646 1.00 90.56 399 ILE A N 1
ATOM 3070 C CA . ILE A 1 399 ? -9.861 9.716 10.073 1.00 90.56 399 ILE A CA 1
ATOM 3071 C C . ILE A 1 399 ? -11.296 10.023 9.644 1.00 90.56 399 ILE A C 1
ATOM 3073 O O . ILE A 1 399 ? -11.652 9.974 8.469 1.00 90.56 399 ILE A O 1
ATOM 3077 N N . TYR A 1 400 ? -12.118 10.433 10.603 1.00 89.62 400 TYR A N 1
ATOM 3078 C CA . TYR A 1 400 ? -13.444 10.951 10.317 1.00 89.62 400 TYR A CA 1
ATOM 3079 C C . TYR A 1 400 ? -13.354 12.283 9.563 1.00 89.62 400 TYR A C 1
ATOM 3081 O O . TYR A 1 400 ? -12.708 13.225 10.023 1.00 89.62 400 TYR A O 1
ATOM 3089 N N . HIS A 1 401 ? -14.077 12.393 8.452 1.00 82.88 401 HIS A N 1
ATOM 3090 C CA . HIS A 1 401 ? -14.278 13.655 7.750 1.00 82.88 401 HIS A CA 1
ATOM 3091 C C . HIS A 1 401 ? -15.768 14.011 7.770 1.00 82.88 401 HIS A C 1
ATOM 3093 O O . HIS A 1 401 ? -16.565 13.247 7.218 1.00 82.88 401 HIS A O 1
ATOM 3099 N N . PRO A 1 402 ? -16.170 15.144 8.377 1.00 73.06 402 PRO A N 1
ATOM 3100 C CA . PRO A 1 402 ? -17.559 15.573 8.335 1.00 73.06 402 PRO A CA 1
ATOM 3101 C C . PRO A 1 402 ? -17.974 15.831 6.886 1.00 73.06 402 PRO A C 1
ATOM 3103 O O . PRO A 1 402 ? -17.274 16.519 6.137 1.00 73.06 402 PRO A O 1
ATOM 3106 N N . ALA A 1 403 ? -19.106 15.257 6.478 1.00 63.03 403 ALA A N 1
ATOM 3107 C CA . ALA A 1 403 ? -19.680 15.561 5.178 1.00 63.03 403 ALA A CA 1
ATOM 3108 C C . ALA A 1 403 ? -20.078 17.050 5.148 1.00 63.03 403 ALA A C 1
ATOM 3110 O O . ALA A 1 403 ? -20.659 17.530 6.122 1.00 63.03 403 ALA A O 1
ATOM 3111 N N . PRO A 1 404 ? -19.788 17.799 4.067 1.00 50.84 404 PRO A N 1
ATOM 3112 C CA . PRO A 1 404 ? -20.361 19.132 3.900 1.00 50.84 404 PRO A CA 1
ATOM 3113 C C . PRO A 1 404 ? -21.886 18.999 3.879 1.00 50.84 404 PRO A C 1
ATOM 3115 O O . PRO A 1 404 ? -22.369 18.073 3.230 1.00 50.84 404 PRO A O 1
ATOM 3118 N N . ASP A 1 405 ? -22.601 19.888 4.583 1.00 43.03 405 ASP A N 1
ATOM 3119 C CA . ASP A 1 405 ? -24.062 19.909 4.787 1.00 43.03 405 ASP A CA 1
ATOM 3120 C C . ASP A 1 405 ? -24.857 19.639 3.495 1.00 43.03 405 ASP A C 1
ATOM 3122 O O . ASP A 1 405 ? -25.337 20.543 2.809 1.00 43.03 405 ASP A O 1
ATOM 3126 N N . ALA A 1 406 ? -24.989 18.369 3.126 1.00 38.53 406 ALA A N 1
ATOM 3127 C CA . ALA A 1 406 ? -25.821 17.929 2.030 1.00 38.53 406 ALA A CA 1
ATOM 3128 C C . ALA A 1 406 ? -27.196 17.626 2.632 1.00 38.53 406 ALA A C 1
ATOM 3130 O O . ALA A 1 406 ? -27.275 16.858 3.595 1.00 38.53 406 ALA A O 1
ATOM 3131 N N . PRO A 1 407 ? -28.284 18.214 2.107 1.00 39.78 407 PRO A N 1
ATOM 3132 C CA . PRO A 1 407 ? -29.613 17.967 2.639 1.00 39.78 407 PRO A CA 1
ATOM 3133 C C . PRO A 1 407 ? -29.916 16.467 2.574 1.00 39.78 407 PRO A C 1
ATOM 3135 O O . PRO A 1 407 ? -29.922 15.866 1.499 1.00 39.78 407 PRO A O 1
ATOM 3138 N N . LEU A 1 408 ? -30.149 15.864 3.742 1.00 41.88 408 LEU A N 1
ATOM 3139 C CA . LEU A 1 408 ? -30.587 14.479 3.876 1.00 41.88 408 LEU A CA 1
ATOM 3140 C C . LEU A 1 408 ? -31.876 14.300 3.063 1.00 41.88 408 LEU A C 1
ATOM 3142 O O . LEU A 1 408 ? -32.914 14.867 3.407 1.00 41.88 408 LEU A O 1
ATOM 3146 N N . SER A 1 409 ? -31.833 13.519 1.979 1.00 38.28 409 SER A N 1
ATOM 3147 C CA . SER A 1 409 ? -33.058 13.151 1.266 1.00 38.28 409 SER A CA 1
ATOM 3148 C C . SER A 1 409 ? -33.918 12.286 2.203 1.00 38.28 409 SER A C 1
ATOM 3150 O O . SER A 1 409 ? -33.422 11.245 2.649 1.00 38.28 409 SER A O 1
ATOM 3152 N N . PRO A 1 410 ? -35.188 12.629 2.485 1.00 40.25 410 PRO A N 1
ATOM 3153 C CA . PRO A 1 410 ? -36.017 11.906 3.458 1.00 40.25 410 PRO A CA 1
ATOM 3154 C C . PRO A 1 410 ? -36.399 10.464 3.068 1.00 40.25 410 PRO A C 1
ATOM 3156 O O . PRO A 1 410 ? -37.197 9.845 3.764 1.00 40.25 410 PRO A O 1
ATOM 3159 N N . GLN A 1 411 ? -35.905 9.929 1.943 1.00 38.00 411 GLN A N 1
ATOM 3160 C CA . GLN A 1 411 ? -36.388 8.676 1.340 1.00 38.00 411 GLN A CA 1
ATOM 3161 C C . GLN A 1 411 ? -35.305 7.611 1.082 1.00 38.00 411 GLN A C 1
ATOM 3163 O O . GLN A 1 411 ? -35.589 6.605 0.435 1.00 38.00 411 GLN A O 1
ATOM 3168 N N . SER A 1 412 ? -34.084 7.769 1.603 1.00 39.25 412 SER A N 1
ATOM 3169 C CA . SER A 1 412 ? -33.073 6.700 1.557 1.00 39.25 412 SER A CA 1
ATOM 3170 C C . SER A 1 412 ? -33.231 5.761 2.759 1.00 39.25 412 SER A C 1
ATOM 3172 O O . SER A 1 412 ? -32.897 6.119 3.885 1.00 39.25 412 SER A O 1
ATOM 3174 N N . SER A 1 413 ? -33.711 4.539 2.525 1.00 36.81 413 SER A N 1
ATOM 3175 C CA . SER A 1 413 ? -33.762 3.453 3.518 1.00 36.81 413 SER A CA 1
ATOM 3176 C C . SER A 1 413 ? -32.394 2.812 3.805 1.00 36.81 413 SER A C 1
ATOM 3178 O O . SER A 1 413 ? -32.305 1.887 4.611 1.00 36.81 413 SER A O 1
ATOM 3180 N N . VAL A 1 414 ? -31.320 3.295 3.172 1.00 34.78 414 VAL A N 1
ATOM 3181 C CA . VAL A 1 414 ? -29.951 2.828 3.402 1.00 34.78 414 VAL A CA 1
ATOM 3182 C C . VAL A 1 414 ? -29.284 3.788 4.383 1.00 34.78 414 VAL A C 1
ATOM 3184 O O . VAL A 1 414 ? -28.782 4.844 3.999 1.00 34.78 414 VAL A O 1
ATOM 3187 N N . GLN A 1 415 ? -29.301 3.439 5.672 1.00 40.72 415 GLN A N 1
ATOM 3188 C CA . GLN A 1 415 ? -28.466 4.120 6.661 1.00 40.72 415 GLN A CA 1
ATOM 3189 C C . GLN A 1 415 ? -26.997 3.821 6.340 1.00 40.72 415 GLN A C 1
ATOM 3191 O O . GLN A 1 415 ? -26.531 2.695 6.514 1.00 40.72 415 GLN A O 1
ATOM 3196 N N . ILE A 1 416 ? -26.272 4.832 5.857 1.00 52.94 416 ILE A N 1
ATOM 3197 C CA . ILE A 1 416 ? -24.809 4.812 5.776 1.00 52.94 416 ILE A CA 1
ATOM 3198 C C . ILE A 1 416 ? -24.304 4.596 7.208 1.00 52.94 416 ILE A C 1
ATOM 3200 O O . ILE A 1 416 ? -24.670 5.354 8.109 1.00 52.94 416 ILE A O 1
ATOM 3204 N N . MET A 1 417 ? -23.538 3.527 7.449 1.00 57.06 417 MET A N 1
ATOM 3205 C CA . MET A 1 417 ? -22.984 3.271 8.780 1.00 57.06 417 MET A CA 1
ATOM 3206 C C . MET A 1 417 ? -22.127 4.466 9.207 1.00 57.06 417 MET A C 1
ATOM 3208 O O . MET A 1 417 ? -21.255 4.902 8.457 1.00 57.06 417 MET A O 1
ATOM 3212 N N . ARG A 1 418 ? -22.388 4.990 10.409 1.00 72.94 418 ARG A N 1
ATOM 3213 C CA . ARG A 1 418 ? -21.607 6.084 10.994 1.00 72.94 418 ARG A CA 1
ATOM 3214 C C . ARG A 1 418 ? -20.152 5.682 11.156 1.00 72.94 418 ARG A C 1
ATOM 3216 O O . ARG A 1 418 ? -19.854 4.533 11.484 1.00 72.94 418 ARG A O 1
ATOM 3223 N N . HIS A 1 419 ? -19.253 6.633 10.945 1.00 87.12 419 HIS A N 1
ATOM 3224 C CA . HIS A 1 419 ? -17.826 6.387 11.092 1.00 87.12 419 HIS A CA 1
ATOM 3225 C C . HIS A 1 419 ? -17.495 6.033 12.563 1.00 87.12 419 HIS A C 1
ATOM 3227 O O . HIS A 1 419 ? -18.067 6.630 13.480 1.00 87.12 419 HIS A O 1
ATOM 3233 N N . PRO A 1 420 ? -16.571 5.092 12.840 1.00 90.06 420 PRO A N 1
ATOM 3234 C CA . PRO A 1 420 ? -16.268 4.646 14.205 1.00 90.06 420 PRO A CA 1
ATOM 3235 C C . PRO A 1 420 ? -15.638 5.716 15.105 1.00 90.06 420 PRO A C 1
ATOM 3237 O O . PRO A 1 420 ? -15.601 5.517 16.310 1.00 90.06 420 PRO A O 1
ATOM 3240 N N . LEU A 1 421 ? -15.149 6.825 14.547 1.00 91.00 421 LEU A N 1
ATOM 3241 C CA . LEU A 1 421 ? -14.671 8.007 15.286 1.00 91.00 421 LEU A CA 1
ATOM 3242 C C . LEU A 1 421 ? -15.545 9.257 15.074 1.00 91.00 421 LEU A C 1
ATOM 3244 O O . LEU A 1 421 ? -15.120 10.370 15.376 1.00 91.00 421 LEU A O 1
ATOM 3248 N N . GLU A 1 422 ? -16.739 9.107 14.496 1.00 86.69 422 GLU A N 1
ATOM 3249 C CA . GLU A 1 422 ? -17.677 10.227 14.375 1.00 86.69 422 GLU A CA 1
ATOM 3250 C C . GLU A 1 422 ? -18.092 10.743 15.768 1.00 86.69 422 GLU A C 1
ATOM 3252 O O . GLU A 1 422 ? -18.441 9.932 16.634 1.00 86.69 422 GLU A O 1
ATOM 3257 N N . PRO A 1 423 ? -18.102 12.070 16.005 1.00 81.00 423 PRO A N 1
ATOM 3258 C CA . PRO A 1 423 ? -18.560 12.639 17.266 1.00 81.00 423 PRO A CA 1
ATOM 3259 C C . PRO A 1 423 ? -19.993 12.227 17.622 1.00 81.00 423 PRO A C 1
ATOM 3261 O O . PRO A 1 423 ? -20.893 12.185 16.782 1.00 81.00 423 PRO A O 1
ATOM 3264 N N . LYS A 1 424 ? -20.225 11.968 18.911 1.00 75.38 424 LYS A N 1
ATOM 3265 C CA . LYS A 1 424 ? -21.547 11.608 19.434 1.00 75.38 424 LYS A CA 1
ATOM 3266 C C . LYS A 1 424 ? -22.437 12.850 19.524 1.00 75.38 424 LYS A C 1
ATOM 3268 O O . LYS A 1 424 ? -22.368 13.579 20.508 1.00 75.38 424 LYS A O 1
ATOM 3273 N N . ASP A 1 425 ? -23.274 13.073 18.515 1.00 67.81 425 ASP A N 1
ATOM 3274 C CA . ASP A 1 425 ? -24.365 14.054 18.581 1.00 67.81 425 ASP A CA 1
ATOM 3275 C C . ASP A 1 425 ? -25.616 13.426 19.219 1.00 67.81 425 ASP A C 1
ATOM 3277 O O . ASP A 1 425 ? -26.083 12.368 18.783 1.00 67.81 425 ASP A O 1
ATOM 3281 N N . ALA A 1 426 ? -26.159 14.087 20.246 1.00 55.91 426 ALA A N 1
ATOM 3282 C CA . ALA A 1 426 ? -27.353 13.669 20.976 1.00 55.91 426 ALA A CA 1
ATOM 3283 C C . ALA A 1 426 ? -28.632 13.678 20.115 1.00 55.91 426 ALA A C 1
ATOM 3285 O O . ALA A 1 426 ? -29.586 12.981 20.453 1.00 55.91 426 ALA A O 1
ATOM 3286 N N . ASN A 1 427 ? -28.653 14.430 19.007 1.00 55.53 427 ASN A N 1
ATOM 3287 C CA . ASN A 1 427 ? -29.861 14.665 18.207 1.00 55.53 427 ASN A CA 1
ATOM 3288 C C . ASN A 1 427 ? -29.925 13.875 16.889 1.00 55.53 427 ASN A C 1
ATOM 3290 O O . ASN A 1 427 ? -30.871 14.042 16.118 1.00 55.53 427 ASN A O 1
ATOM 3294 N N . HIS A 1 428 ? -28.943 13.021 16.597 1.00 57.66 428 HIS A N 1
ATOM 3295 C CA . HIS A 1 428 ? -28.860 12.363 15.294 1.00 57.66 428 HIS A CA 1
ATOM 3296 C C . HIS A 1 428 ? -29.540 10.971 15.291 1.00 57.66 428 HIS A C 1
ATOM 3298 O O . HIS A 1 428 ? -29.249 10.147 16.157 1.00 57.66 428 HIS A O 1
ATOM 3304 N N . PRO A 1 429 ? -30.381 10.641 14.287 1.00 52.09 429 PRO A N 1
ATOM 3305 C CA . PRO A 1 429 ? -31.250 9.448 14.272 1.00 52.09 429 PRO A CA 1
ATOM 3306 C C . PRO A 1 429 ? -30.570 8.070 14.116 1.00 52.09 429 PRO A C 1
ATOM 3308 O O . PRO A 1 429 ? -31.266 7.058 14.058 1.00 52.09 429 PRO A O 1
ATOM 3311 N N . THR A 1 430 ? -29.240 7.987 14.030 1.00 53.44 430 THR A N 1
ATOM 3312 C CA . THR A 1 430 ? -28.504 6.711 13.889 1.00 53.44 430 THR A CA 1
ATOM 3313 C C . THR A 1 430 ? -27.847 6.318 15.213 1.00 53.44 430 THR A C 1
ATOM 3315 O O . THR A 1 430 ? -27.317 7.196 15.896 1.00 53.44 430 THR A O 1
ATOM 3318 N N . PRO A 1 431 ? -27.820 5.021 15.576 1.00 55.78 431 PRO A N 1
ATOM 3319 C CA . PRO A 1 431 ? -27.172 4.552 16.799 1.00 55.78 431 PRO A CA 1
ATOM 3320 C C . PRO A 1 431 ? -25.686 4.935 16.836 1.00 55.78 431 PRO A C 1
ATOM 3322 O O . PRO A 1 431 ? -24.972 4.760 15.848 1.00 55.78 431 PRO A O 1
ATOM 3325 N N . THR A 1 432 ? -25.215 5.450 17.973 1.00 65.44 432 THR A N 1
ATOM 3326 C CA . THR A 1 432 ? -23.790 5.741 18.195 1.00 65.44 432 THR A CA 1
ATOM 3327 C C . THR A 1 432 ? -23.057 4.478 18.646 1.00 65.44 432 THR A C 1
ATOM 3329 O O . THR A 1 432 ? -23.617 3.638 19.354 1.00 65.44 432 THR A O 1
ATOM 3332 N N . HIS A 1 433 ? -21.795 4.325 18.246 1.00 72.75 433 HIS A N 1
ATOM 3333 C CA . HIS A 1 433 ? -20.943 3.256 18.767 1.00 72.75 433 HIS A CA 1
ATOM 3334 C C . HIS A 1 433 ? -20.654 3.484 20.272 1.00 72.75 433 HIS A C 1
ATOM 3336 O O . HIS A 1 433 ? -20.613 4.633 20.745 1.00 72.75 433 HIS A O 1
ATOM 3342 N N . PRO A 1 434 ? -20.446 2.415 21.067 1.00 82.88 434 PRO A N 1
ATOM 3343 C CA . PRO A 1 434 ? -19.995 2.555 22.449 1.00 82.88 434 PRO A CA 1
ATOM 3344 C C . PRO A 1 434 ? -18.624 3.238 22.496 1.00 82.88 434 PRO A C 1
ATOM 3346 O O . PRO A 1 434 ? -17.867 3.209 21.532 1.00 82.88 434 PRO A O 1
ATOM 3349 N N . SER A 1 435 ? -18.303 3.895 23.612 1.00 91.88 435 SER A N 1
ATOM 3350 C CA . SER A 1 435 ? -16.948 4.431 23.793 1.00 91.88 435 SER A CA 1
ATOM 3351 C C . SER A 1 435 ? -15.943 3.286 23.926 1.00 91.88 435 SER A C 1
ATOM 3353 O O . SER A 1 435 ? -16.230 2.283 24.581 1.00 91.88 435 SER A O 1
ATOM 3355 N N . TYR A 1 436 ? -14.766 3.438 23.325 1.00 96.31 436 TYR A N 1
ATOM 3356 C CA . TYR A 1 436 ? -13.765 2.373 23.273 1.00 96.31 436 TYR A CA 1
ATOM 3357 C C . TYR A 1 436 ? -12.944 2.317 24.559 1.00 96.31 436 TYR A C 1
ATOM 3359 O O . TYR A 1 436 ? -12.435 3.331 25.028 1.00 96.31 436 TYR A O 1
ATOM 3367 N N . THR A 1 437 ? -12.761 1.130 25.125 1.00 97.88 437 THR A N 1
ATOM 3368 C CA . THR A 1 437 ? -11.814 0.933 26.232 1.00 97.88 437 THR A CA 1
ATOM 3369 C C . THR A 1 437 ? -10.378 0.908 25.721 1.00 97.88 437 THR A C 1
ATOM 3371 O O . THR A 1 437 ? -9.472 1.329 26.439 1.00 97.88 437 THR A O 1
ATOM 3374 N N . SER A 1 438 ? -10.185 0.459 24.474 1.00 98.12 438 SER A N 1
ATOM 3375 C CA . SER A 1 438 ? -8.884 0.449 23.808 1.00 98.12 438 SER A CA 1
ATOM 3376 C C . SER A 1 438 ? -9.005 0.787 22.321 1.00 98.12 438 SER A C 1
ATOM 3378 O O . SER A 1 438 ? -9.899 0.286 21.641 1.00 98.12 438 SER A O 1
ATOM 3380 N N . ILE A 1 439 ? -8.085 1.602 21.808 1.00 98.56 439 ILE A N 1
ATOM 3381 C CA . ILE A 1 439 ? -7.896 1.844 20.370 1.00 98.56 439 ILE A CA 1
ATOM 3382 C C . ILE A 1 439 ? -6.481 1.392 20.004 1.00 98.56 439 ILE A C 1
ATOM 3384 O O . ILE A 1 439 ? -5.525 1.739 20.701 1.00 98.56 439 ILE A O 1
ATOM 3388 N N . ILE A 1 440 ? -6.335 0.626 18.926 1.00 98.38 440 ILE A N 1
ATOM 3389 C CA . ILE A 1 440 ? -5.031 0.186 18.424 1.00 98.38 440 ILE A CA 1
ATOM 3390 C C . ILE A 1 440 ? -4.836 0.583 16.963 1.00 98.38 440 ILE A C 1
ATOM 3392 O O . ILE A 1 440 ? -5.776 0.565 16.173 1.00 98.38 440 ILE A O 1
ATOM 3396 N N . ALA A 1 441 ? -3.599 0.924 16.611 1.00 97.88 441 ALA A N 1
ATOM 3397 C CA . ALA A 1 441 ? -3.177 1.170 15.236 1.00 97.88 441 ALA A CA 1
ATOM 3398 C C . ALA A 1 441 ? -1.839 0.459 14.989 1.00 97.88 441 ALA A C 1
ATOM 3400 O O . ALA A 1 441 ? -0.790 0.881 15.484 1.00 97.88 441 ALA A O 1
ATOM 3401 N N . LEU A 1 442 ? -1.877 -0.661 14.271 1.00 97.06 442 LEU A N 1
ATOM 3402 C CA . LEU A 1 442 ? -0.703 -1.497 14.029 1.00 97.06 442 LEU A CA 1
ATOM 3403 C C . LEU A 1 442 ? -0.053 -1.126 12.695 1.00 97.06 442 LEU A C 1
ATOM 3405 O O . LEU A 1 442 ? -0.543 -1.526 11.645 1.00 97.06 442 LEU A O 1
ATOM 3409 N N . ASP A 1 443 ? 1.075 -0.411 12.747 1.00 93.31 443 ASP A N 1
ATOM 3410 C CA . ASP A 1 443 ? 1.941 -0.159 11.585 1.00 93.31 443 ASP A CA 1
ATOM 3411 C C . ASP A 1 443 ? 1.211 0.543 10.422 1.00 93.31 443 ASP A C 1
ATOM 3413 O O . ASP A 1 443 ? 1.311 0.158 9.258 1.00 93.31 443 ASP A O 1
ATOM 3417 N N . CYS A 1 444 ? 0.405 1.556 10.755 1.00 92.75 444 CYS A N 1
ATOM 3418 C CA . CYS A 1 444 ? -0.461 2.237 9.788 1.00 92.75 444 CYS A CA 1
ATOM 3419 C C . CYS A 1 444 ? -0.554 3.762 9.976 1.00 92.75 444 CYS A C 1
ATOM 3421 O O . CYS A 1 444 ? -0.720 4.489 8.996 1.00 92.75 444 CYS A O 1
ATOM 3423 N N . ALA A 1 445 ? -0.419 4.270 11.205 1.00 93.62 445 ALA A N 1
ATOM 3424 C CA . ALA A 1 445 ? -0.783 5.649 11.531 1.00 93.62 445 ALA A CA 1
ATOM 3425 C C . ALA A 1 445 ? 0.121 6.725 10.911 1.00 93.62 445 ALA A C 1
ATOM 3427 O O . ALA A 1 445 ? -0.344 7.831 10.630 1.00 93.62 445 ALA A O 1
ATOM 3428 N N . TYR A 1 446 ? 1.383 6.404 10.612 1.00 90.69 446 TYR A N 1
ATOM 3429 C CA . TYR A 1 446 ? 2.289 7.293 9.879 1.00 90.69 446 TYR A CA 1
ATOM 3430 C C . TYR A 1 446 ? 1.832 7.606 8.442 1.00 90.69 446 TYR A C 1
ATOM 3432 O O . TYR A 1 446 ? 2.351 8.546 7.833 1.00 90.69 446 TYR A O 1
ATOM 3440 N N . HIS A 1 447 ? 0.838 6.893 7.905 1.00 86.19 447 HIS A N 1
ATOM 3441 C CA . HIS A 1 447 ? 0.238 7.184 6.601 1.00 86.19 447 HIS A CA 1
ATOM 3442 C C . HIS A 1 447 ? -0.995 8.105 6.655 1.00 86.19 447 HIS A C 1
ATOM 3444 O O . HIS A 1 447 ? -1.477 8.528 5.605 1.00 86.19 447 HIS A O 1
ATOM 3450 N N . PHE A 1 448 ? -1.538 8.404 7.839 1.00 90.19 448 PHE A N 1
ATOM 3451 C CA . PHE A 1 448 ? -2.792 9.159 7.965 1.00 90.19 448 PHE A CA 1
ATOM 3452 C C . PHE A 1 448 ? -2.609 10.655 7.660 1.00 90.19 448 PHE A C 1
ATOM 3454 O O . PHE A 1 448 ? -1.520 11.195 7.850 1.00 90.19 448 PHE A O 1
ATOM 3461 N N . GLN A 1 449 ? -3.678 11.348 7.251 1.00 84.88 449 GLN A N 1
ATOM 3462 C CA . GLN A 1 449 ? -3.661 12.776 6.887 1.00 84.88 449 GLN A CA 1
ATOM 3463 C C . GLN A 1 449 ? -4.520 13.623 7.849 1.00 84.88 449 GLN A C 1
ATOM 3465 O O . GLN A 1 449 ? -5.669 13.934 7.559 1.00 84.88 449 GLN A O 1
ATOM 3470 N N . THR A 1 450 ? -4.033 14.018 9.027 1.00 90.19 450 THR A N 1
ATOM 3471 C CA . THR A 1 450 ? -2.726 13.715 9.639 1.00 90.19 450 THR A CA 1
ATOM 3472 C C . THR A 1 450 ? -2.893 12.780 10.835 1.00 90.19 450 THR A C 1
ATOM 3474 O O . THR A 1 450 ? -3.973 12.680 11.421 1.00 90.19 450 THR A O 1
ATOM 3477 N N . ARG A 1 451 ? -1.807 12.133 11.271 1.00 94.38 451 ARG A N 1
ATOM 3478 C CA . ARG A 1 451 ? -1.812 11.316 12.494 1.00 94.38 451 ARG A CA 1
ATOM 3479 C C . ARG A 1 451 ? -2.292 12.090 13.723 1.00 94.38 451 ARG A C 1
ATOM 3481 O O . ARG A 1 451 ? -2.934 11.519 14.597 1.00 94.38 451 ARG A O 1
ATOM 3488 N N . GLU A 1 452 ? -1.989 13.383 13.800 1.00 95.38 452 GLU A N 1
ATOM 3489 C CA . GLU A 1 452 ? -2.462 14.230 14.895 1.00 95.38 452 GLU A CA 1
ATOM 3490 C C . GLU A 1 452 ? -3.993 14.315 14.931 1.00 95.38 452 GLU A C 1
ATOM 3492 O O . GLU A 1 452 ? -4.578 14.172 16.002 1.00 95.38 452 GLU A O 1
ATOM 3497 N N . HIS A 1 453 ? -4.647 14.454 13.775 1.00 94.00 453 HIS A N 1
ATOM 3498 C CA . HIS A 1 453 ? -6.107 14.509 13.714 1.00 94.00 453 HIS A CA 1
ATOM 3499 C C . HIS A 1 453 ? -6.748 13.165 14.093 1.00 94.00 453 HIS A C 1
ATOM 3501 O O . HIS A 1 453 ? -7.746 13.124 14.810 1.00 94.00 453 HIS A O 1
ATOM 3507 N N . PHE A 1 454 ? -6.123 12.048 13.710 1.00 96.69 454 PHE A N 1
ATOM 3508 C CA . PHE A 1 454 ? -6.525 10.728 14.201 1.00 96.69 454 PHE A CA 1
ATOM 3509 C C . PHE A 1 454 ? -6.437 10.626 15.735 1.00 96.69 454 PHE A C 1
ATOM 3511 O O . PHE A 1 454 ? -7.368 10.137 16.379 1.00 96.69 454 PHE A O 1
ATOM 3518 N N . LEU A 1 455 ? -5.345 11.109 16.342 1.00 97.75 455 LEU A N 1
ATOM 3519 C CA . LEU A 1 455 ? -5.174 11.119 17.800 1.00 97.75 455 LEU A CA 1
ATOM 3520 C C . LEU A 1 455 ? -6.215 12.012 18.495 1.00 97.75 455 LEU A C 1
ATOM 3522 O O . LEU A 1 455 ? -6.726 11.635 19.549 1.00 97.75 455 LEU A O 1
ATOM 3526 N N . GLU A 1 456 ? -6.549 13.161 17.911 1.00 95.88 456 GLU A N 1
ATOM 3527 C CA . GLU A 1 456 ? -7.586 14.077 18.400 1.00 95.88 456 GLU A CA 1
ATOM 3528 C C . GLU A 1 456 ? -8.982 13.430 18.387 1.00 95.88 456 GLU A C 1
ATOM 3530 O O . GLU A 1 456 ? -9.716 13.485 19.372 1.00 95.88 456 GLU A O 1
ATOM 3535 N N . GLN A 1 457 ? -9.350 12.741 17.309 1.00 94.69 457 GLN A N 1
ATOM 3536 C CA . GLN A 1 457 ? -10.643 12.052 17.222 1.00 94.69 457 GLN A CA 1
ATOM 3537 C C . GLN A 1 457 ? -10.708 10.814 18.128 1.00 94.69 457 GLN A C 1
ATOM 3539 O O . GLN A 1 457 ? -11.745 10.501 18.727 1.00 94.69 457 GLN A O 1
ATOM 3544 N N . SER A 1 458 ? -9.577 10.123 18.278 1.00 96.44 458 SER A N 1
ATOM 3545 C CA . SER A 1 458 ? -9.462 8.938 19.124 1.00 96.44 458 SER A CA 1
ATOM 3546 C C . SER A 1 458 ? -9.684 9.261 20.601 1.00 96.44 458 SER A C 1
ATOM 3548 O O . SER A 1 458 ? -10.437 8.548 21.266 1.00 96.44 458 SER A O 1
ATOM 3550 N N . ILE A 1 459 ? -9.117 10.361 21.124 1.00 95.50 459 ILE A N 1
ATOM 3551 C CA . ILE A 1 459 ? -9.285 10.704 22.547 1.00 95.50 459 ILE A CA 1
ATOM 3552 C C . ILE A 1 459 ? -10.745 11.012 22.889 1.00 95.50 459 ILE A C 1
ATOM 3554 O O . ILE A 1 459 ? -11.210 10.665 23.973 1.00 95.50 459 ILE A O 1
ATOM 3558 N N . LEU A 1 460 ? -11.500 11.597 21.957 1.00 92.81 460 LEU A N 1
ATOM 3559 C CA . LEU A 1 460 ? -12.927 11.875 22.134 1.00 92.81 460 LEU A CA 1
ATOM 3560 C C . LEU A 1 460 ? -13.775 10.595 22.147 1.00 92.81 460 LEU A C 1
ATOM 3562 O O . LEU A 1 460 ? -14.803 10.552 22.832 1.00 92.81 460 LEU A O 1
ATOM 3566 N N . SER A 1 461 ? -13.314 9.549 21.460 1.00 93.12 461 SER A N 1
ATOM 3567 C CA . SER A 1 461 ? -14.013 8.268 21.308 1.00 93.12 461 SER A CA 1
ATOM 3568 C C . SER A 1 461 ? -13.663 7.242 22.398 1.00 93.12 461 SER A C 1
ATOM 3570 O O . SER A 1 461 ? -14.444 6.321 22.656 1.00 93.12 461 SER A O 1
ATOM 3572 N N . LEU A 1 462 ? -12.530 7.406 23.090 1.00 95.31 462 LEU A N 1
ATOM 3573 C CA . LEU A 1 462 ? -12.137 6.564 24.227 1.00 95.31 462 LEU A CA 1
ATOM 3574 C C . LEU A 1 462 ? -13.094 6.715 25.418 1.00 95.31 462 LEU A C 1
ATOM 3576 O O . LEU A 1 462 ? -13.573 7.803 25.710 1.00 95.31 462 LEU A O 1
ATOM 3580 N N . ALA A 1 463 ? -13.354 5.651 26.166 1.00 94.62 463 ALA A N 1
ATOM 3581 C CA . ALA A 1 463 ? -14.005 5.743 27.469 1.00 94.62 463 ALA A CA 1
ATOM 3582 C C . ALA A 1 463 ? -13.088 6.478 28.473 1.00 94.62 463 ALA A C 1
ATOM 3584 O O . ALA A 1 463 ? -11.869 6.499 28.280 1.00 94.62 463 ALA A O 1
ATOM 3585 N N . PRO A 1 464 ? -13.621 7.080 29.551 1.00 93.62 464 PRO A N 1
ATOM 3586 C CA . PRO A 1 464 ? -12.786 7.565 30.652 1.00 93.62 464 PRO A CA 1
ATOM 3587 C C . PRO A 1 464 ? -11.888 6.433 31.186 1.00 93.62 464 PRO A C 1
ATOM 3589 O O . PRO A 1 464 ? -12.388 5.351 31.487 1.00 93.62 464 PRO A O 1
ATOM 3592 N N . GLY A 1 465 ? -10.572 6.657 31.266 1.00 94.56 465 GLY A N 1
ATOM 3593 C CA . GLY A 1 465 ? -9.579 5.622 31.605 1.00 94.56 465 GLY A CA 1
ATOM 3594 C C . GLY A 1 465 ? -9.225 4.658 30.459 1.00 94.56 465 GLY A C 1
ATOM 3595 O O . GLY A 1 465 ? -8.430 3.739 30.651 1.00 94.56 465 GLY A O 1
ATOM 3596 N N . GLY A 1 466 ? -9.807 4.841 29.270 1.00 96.88 466 GLY A N 1
ATOM 3597 C CA . GLY A 1 466 ? -9.484 4.074 28.068 1.00 96.88 466 GLY A CA 1
ATOM 3598 C C . GLY A 1 466 ? -8.095 4.412 27.524 1.00 96.88 466 GLY A C 1
ATOM 3599 O O . GLY A 1 466 ? -7.583 5.511 27.740 1.00 96.88 466 GLY A O 1
ATOM 3600 N N . ASN A 1 467 ? -7.481 3.472 26.810 1.00 98.25 467 ASN A N 1
ATOM 3601 C CA . ASN A 1 467 ? -6.092 3.583 26.358 1.00 98.25 467 ASN A CA 1
ATOM 3602 C C . ASN A 1 467 ? -5.989 3.510 24.829 1.00 98.25 467 ASN A C 1
ATOM 3604 O O . ASN A 1 467 ? -6.770 2.835 24.164 1.00 98.25 467 ASN A O 1
ATOM 3608 N N . ILE A 1 468 ? -4.990 4.178 24.266 1.00 98.56 468 ILE A N 1
ATOM 3609 C CA . ILE A 1 468 ? -4.599 4.031 22.865 1.00 98.56 468 ILE A CA 1
ATOM 3610 C C . ILE A 1 468 ? -3.172 3.504 22.789 1.00 98.56 468 ILE A C 1
ATOM 3612 O O . ILE A 1 468 ? -2.333 3.899 23.603 1.00 98.56 468 ILE A O 1
ATOM 3616 N N . ALA A 1 469 ? -2.883 2.655 21.803 1.00 98.62 469 ALA A N 1
ATOM 3617 C CA . ALA A 1 469 ? -1.508 2.370 21.417 1.00 98.62 469 ALA A CA 1
ATOM 3618 C C . ALA A 1 469 ? -1.325 2.299 19.898 1.00 98.62 469 ALA A C 1
ATOM 3620 O O . ALA A 1 469 ? -2.201 1.837 19.167 1.00 98.62 469 ALA A O 1
ATOM 3621 N N . LEU A 1 470 ? -0.165 2.751 19.427 1.00 98.62 470 LEU A N 1
ATOM 3622 C CA . LEU A 1 470 ? 0.209 2.767 18.021 1.00 98.62 470 LEU A CA 1
ATOM 3623 C C . LEU A 1 470 ? 1.608 2.171 17.857 1.00 98.62 470 LEU A C 1
ATOM 3625 O O . LEU A 1 470 ? 2.550 2.627 18.507 1.00 98.62 470 LEU A O 1
ATOM 3629 N N . ALA A 1 471 ? 1.749 1.182 16.975 1.00 98.00 471 ALA A N 1
ATOM 3630 C CA . ALA A 1 471 ? 3.051 0.785 16.445 1.00 98.00 471 ALA A CA 1
ATOM 3631 C C . ALA A 1 471 ? 3.330 1.666 15.227 1.00 98.00 471 ALA A C 1
ATOM 3633 O O . ALA A 1 471 ? 2.595 1.598 14.242 1.00 98.00 471 ALA A O 1
ATOM 3634 N N . ASP A 1 472 ? 4.314 2.553 15.328 1.00 96.00 472 ASP A N 1
ATOM 3635 C CA . ASP A 1 472 ? 4.382 3.728 14.459 1.00 96.00 472 ASP A CA 1
ATOM 3636 C C . ASP A 1 472 ? 5.824 4.171 14.163 1.00 96.00 472 ASP A C 1
ATOM 3638 O O . ASP A 1 472 ? 6.792 3.656 14.727 1.00 96.00 472 ASP A O 1
ATOM 3642 N N . MET A 1 473 ? 5.976 5.146 13.266 1.00 92.69 473 MET A N 1
ATOM 3643 C CA . MET A 1 473 ? 7.255 5.703 12.849 1.00 92.69 473 MET A CA 1
ATOM 3644 C C . MET A 1 473 ? 7.469 7.148 13.315 1.00 92.69 473 MET A C 1
ATOM 3646 O O . MET A 1 473 ? 6.595 8.016 13.226 1.00 92.69 473 MET A O 1
ATOM 3650 N N . CYS A 1 474 ? 8.706 7.407 13.731 1.00 92.19 474 CYS A N 1
ATOM 3651 C CA . CYS A 1 474 ? 9.261 8.712 14.076 1.00 92.19 474 CYS A CA 1
ATOM 3652 C C . CYS A 1 474 ? 10.599 8.928 13.359 1.00 92.19 474 CYS A C 1
ATOM 3654 O O . CYS A 1 474 ? 11.140 8.034 12.706 1.00 92.19 474 CYS A O 1
ATOM 3656 N N . VAL A 1 475 ? 11.180 10.112 13.527 1.00 90.69 475 VAL A N 1
ATOM 3657 C CA . VAL A 1 475 ? 12.554 10.403 13.109 1.00 90.69 475 VAL A CA 1
ATOM 3658 C C . VAL A 1 475 ? 13.387 10.968 14.252 1.00 90.69 475 VAL A C 1
ATOM 3660 O O . VAL A 1 475 ? 12.879 11.584 15.184 1.00 90.69 475 VAL A O 1
ATOM 3663 N N . ASP A 1 476 ? 14.696 10.785 14.181 1.00 84.19 476 ASP A N 1
ATOM 3664 C CA . ASP A 1 476 ? 15.635 11.404 15.104 1.00 84.19 476 ASP A CA 1
ATOM 3665 C C . ASP A 1 476 ? 15.668 12.934 14.912 1.00 84.19 476 ASP A C 1
ATOM 3667 O O . ASP A 1 476 ? 15.620 13.444 13.781 1.00 84.19 476 ASP A O 1
ATOM 3671 N N . ALA A 1 477 ? 15.770 13.661 16.028 1.00 71.31 477 ALA A N 1
ATOM 3672 C CA . ALA A 1 477 ? 15.895 15.118 16.061 1.00 71.31 477 ALA A CA 1
ATOM 3673 C C . ALA A 1 477 ? 17.215 15.594 15.431 1.00 71.31 477 ALA A C 1
ATOM 3675 O O . ALA A 1 477 ? 17.301 16.697 14.890 1.00 71.31 477 ALA A O 1
ATOM 3676 N N . SER A 1 478 ? 18.245 14.749 15.469 1.00 61.69 478 SER A N 1
ATOM 3677 C CA . SER A 1 478 ? 19.600 15.071 15.030 1.00 61.69 478 SER A CA 1
ATOM 3678 C C . SER A 1 478 ? 19.789 14.878 13.518 1.00 61.69 478 SER A C 1
ATOM 3680 O O . SER A 1 478 ? 20.325 13.883 13.048 1.00 61.69 478 SER A O 1
ATOM 3682 N N . THR A 1 479 ? 19.360 15.848 12.703 1.00 59.56 479 THR A N 1
ATOM 3683 C CA . THR A 1 479 ? 19.707 15.861 11.261 1.00 59.56 479 THR A CA 1
ATOM 3684 C C . THR A 1 479 ? 20.128 17.250 10.775 1.00 59.56 479 THR A C 1
ATOM 3686 O O . THR A 1 479 ? 19.339 17.965 10.157 1.00 59.56 479 THR A O 1
ATOM 3689 N N . PRO A 1 480 ? 21.387 17.652 11.036 1.00 58.31 480 PRO A N 1
ATOM 3690 C CA . PRO A 1 480 ? 21.879 18.982 10.672 1.00 58.31 480 PRO A CA 1
ATOM 3691 C C . PRO A 1 480 ? 22.122 19.160 9.161 1.00 58.31 480 PRO A C 1
ATOM 3693 O O . PRO A 1 480 ? 22.142 20.285 8.672 1.00 58.31 480 PRO A O 1
ATOM 3696 N N . ASN A 1 481 ? 22.296 18.075 8.396 1.00 77.00 481 ASN A N 1
ATOM 3697 C CA . ASN A 1 481 ? 22.701 18.144 6.989 1.00 77.00 481 ASN A CA 1
ATOM 3698 C C . ASN A 1 481 ? 21.494 18.237 6.030 1.00 77.00 481 ASN A C 1
ATOM 3700 O O . ASN A 1 481 ? 20.614 17.372 6.037 1.00 77.00 481 ASN A O 1
ATOM 3704 N N . LEU A 1 482 ? 21.498 19.243 5.146 1.00 80.44 482 LEU A N 1
ATOM 3705 C CA . LEU A 1 482 ? 20.499 19.454 4.089 1.00 80.44 482 LEU A CA 1
ATOM 3706 C C . LEU A 1 482 ? 20.318 18.221 3.185 1.00 80.44 482 LEU A C 1
ATOM 3708 O O . LEU A 1 482 ? 19.196 17.890 2.804 1.00 80.44 482 LEU A O 1
ATOM 3712 N N . THR A 1 483 ? 21.402 17.490 2.920 1.00 82.62 483 THR A N 1
ATOM 3713 C CA . THR A 1 483 ? 21.396 16.262 2.109 1.00 82.62 483 THR A CA 1
ATOM 3714 C C . THR A 1 483 ? 20.553 15.167 2.758 1.00 82.62 483 THR A C 1
ATOM 3716 O O . THR A 1 483 ? 19.757 14.514 2.090 1.00 82.62 483 THR A O 1
ATOM 3719 N N . ILE A 1 484 ? 20.668 14.998 4.081 1.00 83.19 484 ILE A N 1
ATOM 3720 C CA . ILE A 1 484 ? 19.885 13.998 4.818 1.00 83.19 484 ILE A CA 1
ATOM 3721 C C . ILE A 1 484 ? 18.412 14.416 4.874 1.00 83.19 484 ILE A C 1
ATOM 3723 O O . ILE A 1 484 ? 17.536 13.562 4.799 1.00 83.19 484 ILE A O 1
ATOM 3727 N N . ARG A 1 485 ? 18.109 15.720 4.931 1.00 81.25 485 ARG A N 1
ATOM 3728 C CA . ARG A 1 485 ? 16.723 16.219 4.863 1.00 81.25 485 ARG A CA 1
ATOM 3729 C C . ARG A 1 485 ? 16.084 15.952 3.497 1.00 81.25 485 ARG A C 1
ATOM 3731 O O . ARG A 1 485 ? 14.932 15.526 3.449 1.00 81.25 485 ARG A O 1
ATOM 3738 N N . ALA A 1 486 ? 16.824 16.156 2.407 1.00 83.94 486 ALA A N 1
ATOM 3739 C CA . ALA A 1 486 ? 16.367 15.824 1.058 1.00 83.94 486 ALA A CA 1
ATOM 3740 C C . ALA A 1 486 ? 16.169 14.309 0.887 1.00 83.94 486 ALA A C 1
ATOM 3742 O O . ALA A 1 486 ? 15.115 13.874 0.425 1.00 83.94 486 ALA A O 1
ATOM 3743 N N . LEU A 1 487 ? 17.134 13.507 1.350 1.00 85.19 487 LEU A N 1
ATOM 3744 C CA . LEU A 1 487 ? 17.035 12.049 1.351 1.00 85.19 487 LEU A CA 1
ATOM 3745 C C . LEU A 1 487 ? 15.833 11.578 2.178 1.00 85.19 487 LEU A C 1
ATOM 3747 O O . LEU A 1 487 ? 15.070 10.729 1.731 1.00 85.19 487 LEU A O 1
ATOM 3751 N N . ARG A 1 488 ? 15.595 12.189 3.343 1.00 85.31 488 ARG A N 1
ATOM 3752 C CA . ARG A 1 488 ? 14.435 11.888 4.183 1.00 85.31 488 ARG A CA 1
ATOM 3753 C C . ARG A 1 488 ? 13.126 12.162 3.448 1.00 85.31 488 ARG A C 1
ATOM 3755 O O . ARG A 1 488 ? 12.239 11.320 3.463 1.00 85.31 488 ARG A O 1
ATOM 3762 N N . ARG A 1 489 ? 13.029 13.295 2.749 1.00 83.50 489 ARG A N 1
ATOM 3763 C CA . ARG A 1 489 ? 11.853 13.635 1.936 1.00 83.50 489 ARG A CA 1
ATOM 3764 C C . ARG A 1 489 ? 11.626 12.634 0.803 1.00 83.50 489 ARG A C 1
ATOM 3766 O O . ARG A 1 489 ? 10.484 12.255 0.566 1.00 83.50 489 ARG A O 1
ATOM 3773 N N . PHE A 1 490 ? 12.696 12.171 0.156 1.00 81.75 490 PHE A N 1
ATOM 3774 C CA . PHE A 1 490 ? 12.620 11.100 -0.839 1.00 81.75 490 PHE A CA 1
ATOM 3775 C C . PHE A 1 490 ? 12.054 9.806 -0.239 1.00 81.75 490 PHE A C 1
ATOM 3777 O O . PHE A 1 490 ? 11.121 9.237 -0.796 1.00 81.75 490 PHE A O 1
ATOM 3784 N N . TYR A 1 491 ? 12.550 9.377 0.925 1.00 81.31 491 TYR A N 1
ATOM 3785 C CA . TYR A 1 491 ? 12.042 8.183 1.605 1.00 81.31 491 TYR A CA 1
ATOM 3786 C C . TYR A 1 491 ? 10.595 8.319 2.083 1.00 81.31 491 TYR A C 1
ATOM 3788 O O . TYR A 1 491 ? 9.862 7.340 2.041 1.00 81.31 491 TYR A O 1
ATOM 3796 N N . CYS A 1 492 ? 10.151 9.508 2.492 1.00 80.19 492 CYS A N 1
ATOM 3797 C CA . CYS A 1 492 ? 8.749 9.727 2.846 1.00 80.19 492 CYS A CA 1
ATOM 3798 C C . CYS A 1 492 ? 7.827 9.621 1.631 1.00 80.19 492 CYS A C 1
ATOM 3800 O O . CYS A 1 492 ? 6.771 9.011 1.735 1.00 80.19 492 CYS A O 1
ATOM 3802 N N . ILE A 1 493 ? 8.242 10.133 0.468 1.00 73.25 493 ILE A N 1
ATOM 3803 C CA . ILE A 1 493 ? 7.502 9.928 -0.785 1.00 73.25 493 ILE A CA 1
ATOM 3804 C C . ILE A 1 493 ? 7.484 8.441 -1.143 1.00 73.25 493 ILE A C 1
ATOM 3806 O O . ILE A 1 493 ? 6.423 7.896 -1.431 1.00 73.25 493 ILE A O 1
ATOM 3810 N N . LEU A 1 494 ? 8.646 7.783 -1.080 1.00 72.75 494 LEU A N 1
ATOM 3811 C CA . LEU A 1 494 ? 8.772 6.363 -1.377 1.00 72.75 494 LEU A CA 1
ATOM 3812 C C . LEU A 1 494 ? 7.851 5.538 -0.475 1.00 72.75 494 LEU A C 1
ATOM 3814 O O . LEU A 1 494 ? 7.026 4.797 -0.976 1.00 72.75 494 LEU A O 1
ATOM 3818 N N . PHE A 1 495 ? 7.926 5.704 0.841 1.00 74.19 495 PHE A N 1
ATOM 3819 C CA . PHE A 1 495 ? 7.110 4.954 1.792 1.00 74.19 495 PHE A CA 1
ATOM 3820 C C . PHE A 1 495 ? 5.705 5.529 1.997 1.00 74.19 495 PHE A C 1
ATOM 3822 O O . PHE A 1 495 ? 5.012 5.095 2.907 1.00 74.19 495 PHE A O 1
ATOM 3829 N N . SER A 1 496 ? 5.260 6.487 1.174 1.00 73.88 496 SER A N 1
ATOM 3830 C CA . SER A 1 496 ? 3.940 7.129 1.301 1.00 73.88 496 SER A CA 1
ATOM 3831 C C . SER A 1 496 ? 3.637 7.636 2.724 1.00 73.88 496 SER A C 1
ATOM 3833 O O . SER A 1 496 ? 2.523 7.488 3.225 1.00 73.88 496 SER A O 1
ATOM 3835 N N . ILE A 1 497 ? 4.643 8.201 3.392 1.00 80.00 497 ILE A N 1
ATOM 3836 C CA . ILE A 1 497 ? 4.538 8.805 4.724 1.00 80.00 497 ILE A CA 1
ATOM 3837 C C . ILE A 1 497 ? 4.179 10.276 4.541 1.00 80.00 497 ILE A C 1
ATOM 3839 O O . ILE A 1 497 ? 4.917 11.014 3.878 1.00 80.00 497 ILE A O 1
ATOM 3843 N N . ASP A 1 498 ? 3.078 10.718 5.151 1.00 79.06 498 ASP A N 1
ATOM 3844 C CA . ASP A 1 498 ? 2.713 12.132 5.121 1.00 79.06 498 ASP A CA 1
ATOM 3845 C C . ASP A 1 498 ? 3.801 12.968 5.811 1.00 79.06 498 ASP A C 1
ATOM 3847 O O . ASP A 1 498 ? 4.272 12.645 6.905 1.00 79.06 498 ASP A O 1
ATOM 3851 N N . SER A 1 499 ? 4.212 14.064 5.173 1.00 81.44 499 SER A N 1
ATOM 3852 C CA . SER A 1 499 ? 5.253 14.939 5.713 1.00 81.44 499 SER A CA 1
ATOM 3853 C C . SER A 1 499 ? 4.906 15.541 7.079 1.00 81.44 499 SER A C 1
ATOM 3855 O O . SER A 1 499 ? 5.819 15.788 7.867 1.00 81.44 499 SER A O 1
ATOM 3857 N N . ALA A 1 500 ? 3.616 15.717 7.389 1.00 85.81 500 ALA A N 1
ATOM 3858 C CA . ALA A 1 500 ? 3.143 16.166 8.696 1.00 85.81 500 ALA A CA 1
ATOM 3859 C C . ALA A 1 500 ? 3.375 15.121 9.804 1.00 85.81 500 ALA A C 1
ATOM 3861 O O . ALA A 1 500 ? 3.471 15.475 10.977 1.00 85.81 500 ALA A O 1
ATOM 3862 N N . ASN A 1 501 ? 3.532 13.842 9.446 1.00 89.25 501 ASN A N 1
ATOM 3863 C CA . ASN A 1 501 ? 3.782 12.757 10.396 1.00 89.25 501 ASN A CA 1
ATOM 3864 C C . ASN A 1 501 ? 5.281 12.545 10.681 1.00 89.25 501 ASN A C 1
ATOM 3866 O O . ASN A 1 501 ? 5.646 11.729 11.533 1.00 89.25 501 ASN A O 1
ATOM 3870 N N . ILE A 1 502 ? 6.172 13.295 10.024 1.00 88.06 502 ILE A N 1
ATOM 3871 C CA . ILE A 1 502 ? 7.618 13.252 10.271 1.00 88.06 502 ILE A CA 1
ATOM 3872 C C . ILE A 1 502 ? 7.939 14.071 11.526 1.00 88.06 502 ILE A C 1
ATOM 3874 O O . ILE A 1 502 ? 8.332 15.236 11.458 1.00 88.06 502 ILE A O 1
ATOM 3878 N N . VAL A 1 503 ? 7.793 13.446 12.690 1.00 91.38 503 VAL A N 1
ATOM 3879 C CA . VAL A 1 503 ? 8.039 14.085 13.990 1.00 91.38 503 VAL A CA 1
ATOM 3880 C C . VAL A 1 503 ? 9.103 13.338 14.782 1.00 91.38 503 VAL A C 1
ATOM 3882 O O . VAL A 1 503 ? 9.403 12.169 14.528 1.00 91.38 503 VAL A O 1
ATOM 3885 N N . THR A 1 504 ? 9.687 14.028 15.758 1.00 94.62 504 THR A N 1
ATOM 3886 C CA . THR A 1 504 ? 10.615 13.409 16.707 1.00 94.62 504 THR A CA 1
ATOM 3887 C C . THR A 1 504 ? 9.858 12.667 17.799 1.00 94.62 504 THR A C 1
ATOM 3889 O O . THR A 1 504 ? 8.709 12.993 18.076 1.00 94.62 504 THR A O 1
ATOM 3892 N N . ILE A 1 505 ? 10.511 11.718 18.475 1.00 94.56 505 ILE A N 1
ATOM 3893 C CA . ILE A 1 505 ? 9.933 11.024 19.644 1.00 94.56 505 ILE A CA 1
ATOM 3894 C C . ILE A 1 505 ? 9.418 12.034 20.684 1.00 94.56 505 ILE A C 1
ATOM 3896 O O . ILE A 1 505 ? 8.317 11.890 21.212 1.00 94.56 505 ILE A O 1
ATOM 3900 N N . ARG A 1 506 ? 10.196 13.097 20.930 1.00 95.31 506 ARG A N 1
ATOM 3901 C CA . ARG A 1 506 ? 9.813 14.191 21.828 1.00 95.31 506 ARG A CA 1
ATOM 3902 C C . ARG A 1 506 ? 8.578 14.939 21.321 1.00 95.31 506 ARG A C 1
ATOM 3904 O O . ARG A 1 506 ? 7.629 15.090 22.078 1.00 95.31 506 ARG A O 1
ATOM 3911 N N . GLY A 1 507 ? 8.575 15.352 20.052 1.00 95.25 507 GLY A N 1
ATOM 3912 C CA . GLY A 1 507 ? 7.440 16.065 19.460 1.00 95.25 507 GLY A CA 1
ATOM 3913 C C . GLY A 1 507 ? 6.167 15.217 19.415 1.00 95.25 507 GLY A C 1
ATOM 3914 O O . GLY A 1 507 ? 5.079 15.734 19.636 1.00 95.25 507 GLY A O 1
ATOM 3915 N N . TYR A 1 508 ? 6.294 13.902 19.208 1.00 96.75 508 TYR A N 1
ATOM 3916 C CA . TYR A 1 508 ? 5.168 12.973 19.286 1.00 96.75 508 TYR A CA 1
ATOM 3917 C C . TYR A 1 508 ? 4.561 12.987 20.693 1.00 96.75 508 TYR A C 1
ATOM 3919 O O . TYR A 1 508 ? 3.356 13.196 20.848 1.00 96.75 508 TYR A O 1
ATOM 3927 N N . LYS A 1 509 ? 5.400 12.796 21.720 1.00 97.50 509 LYS A N 1
ATOM 3928 C CA . LYS A 1 509 ? 4.971 12.803 23.122 1.00 97.50 509 LYS A CA 1
ATOM 3929 C C . LYS A 1 509 ? 4.287 14.120 23.497 1.00 97.50 509 LYS A C 1
ATOM 3931 O O . LYS A 1 509 ? 3.182 14.090 24.029 1.00 97.50 509 LYS A O 1
ATOM 3936 N N . GLU A 1 510 ? 4.903 15.250 23.154 1.00 97.25 510 GLU A N 1
ATOM 3937 C CA . GLU A 1 510 ? 4.358 16.589 23.413 1.00 97.25 510 GLU A CA 1
ATOM 3938 C C . GLU A 1 510 ? 2.995 16.790 22.727 1.00 97.25 510 GLU A C 1
ATOM 3940 O O . GLU A 1 510 ? 2.081 17.353 23.328 1.00 97.25 510 GLU A O 1
ATOM 3945 N N . THR A 1 511 ? 2.812 16.288 21.500 1.00 97.00 511 THR A N 1
ATOM 3946 C CA . THR A 1 511 ? 1.511 16.320 20.812 1.00 97.00 511 THR A CA 1
ATOM 3947 C C . THR A 1 511 ? 0.455 15.491 21.540 1.00 97.00 511 THR A C 1
ATOM 3949 O O . THR A 1 511 ? -0.644 15.995 21.759 1.00 97.00 511 THR A O 1
ATOM 3952 N N . MET A 1 512 ? 0.760 14.262 21.968 1.00 98.19 512 MET A N 1
ATOM 3953 C CA . MET A 1 512 ? -0.201 13.457 22.735 1.00 98.19 512 MET A CA 1
ATOM 3954 C C . MET A 1 512 ? -0.579 14.131 24.063 1.00 98.19 512 MET A C 1
ATOM 3956 O O . MET A 1 512 ? -1.760 14.223 24.393 1.00 98.19 512 MET A O 1
ATOM 3960 N N . GLU A 1 513 ? 0.397 14.654 24.804 1.00 97.88 513 GLU A N 1
ATOM 3961 C CA . GLU A 1 513 ? 0.149 15.360 26.068 1.00 97.88 513 GLU A CA 1
ATOM 3962 C C . GLU A 1 513 ? -0.697 16.624 25.851 1.00 97.88 513 GLU A C 1
ATOM 3964 O O . GLU A 1 513 ? -1.653 16.869 26.589 1.00 97.88 513 GLU A O 1
ATOM 3969 N N . ARG A 1 514 ? -0.415 17.393 24.789 1.00 97.44 514 ARG A N 1
ATOM 3970 C CA . ARG A 1 514 ? -1.197 18.578 24.402 1.00 97.44 514 ARG A CA 1
ATOM 3971 C C . ARG A 1 514 ? -2.640 18.237 24.034 1.00 97.44 514 ARG A C 1
ATOM 3973 O O . ARG A 1 514 ? -3.536 19.004 24.375 1.00 97.44 514 ARG A O 1
ATOM 3980 N N . LEU A 1 515 ? -2.869 17.107 23.364 1.00 96.69 515 LEU A N 1
ATOM 3981 C CA . LEU A 1 515 ? -4.212 16.612 23.041 1.00 96.69 515 LEU A CA 1
ATOM 3982 C C . LEU A 1 515 ? -4.972 16.090 24.275 1.00 96.69 515 LEU A C 1
ATOM 3984 O O . LEU A 1 515 ? -6.163 15.808 24.181 1.00 96.69 515 LEU A O 1
ATOM 3988 N N . GLY A 1 516 ? -4.315 15.988 25.435 1.00 96.06 516 GLY A N 1
ATOM 3989 C CA . GLY A 1 516 ? -4.936 15.610 26.704 1.00 96.06 516 GLY A CA 1
ATOM 3990 C C . GLY A 1 516 ? -4.755 14.144 27.097 1.00 96.06 516 GLY A C 1
ATOM 3991 O O . GLY A 1 516 ? -5.369 13.708 28.076 1.00 96.06 516 GLY A O 1
ATOM 3992 N N . TYR A 1 517 ? -3.919 13.385 26.381 1.00 97.88 517 TYR A N 1
ATOM 3993 C CA . TYR A 1 517 ? -3.532 12.044 26.815 1.00 97.88 517 TYR A CA 1
ATOM 3994 C C . TYR A 1 517 ? -2.666 12.120 28.078 1.00 97.88 517 TYR A C 1
ATOM 3996 O O . TYR A 1 517 ? -1.784 12.967 28.211 1.00 97.88 517 TYR A O 1
ATOM 4004 N N . GLN A 1 518 ? -2.909 11.204 29.008 1.00 96.50 518 GLN A N 1
ATOM 4005 C CA . GLN A 1 518 ? -2.147 11.019 30.240 1.00 96.50 518 GLN A CA 1
ATOM 4006 C C . GLN A 1 518 ? -1.295 9.756 30.144 1.00 96.50 518 GLN A C 1
ATOM 4008 O O . GLN A 1 518 ? -1.513 8.918 29.269 1.00 96.50 518 GLN A O 1
ATOM 4013 N N . ASN A 1 519 ? -0.314 9.620 31.042 1.00 96.56 519 ASN A N 1
ATOM 4014 C CA . ASN A 1 519 ? 0.577 8.456 31.096 1.00 96.56 519 ASN A CA 1
ATOM 4015 C C . ASN A 1 519 ? 1.243 8.148 29.739 1.00 96.56 519 ASN A C 1
ATOM 4017 O O . ASN A 1 519 ? 1.410 6.986 29.378 1.00 96.56 519 ASN A O 1
ATOM 4021 N N . VAL A 1 520 ? 1.595 9.195 28.978 1.00 98.06 520 VAL A N 1
ATOM 4022 C CA . VAL A 1 520 ? 2.131 9.047 27.622 1.00 98.06 520 VAL A CA 1
ATOM 4023 C C . VAL A 1 520 ? 3.516 8.406 27.663 1.00 98.06 520 VAL A C 1
ATOM 4025 O O . VAL A 1 520 ? 4.464 8.963 28.231 1.00 98.06 520 VAL A O 1
ATOM 4028 N N . ALA A 1 521 ? 3.641 7.257 27.004 1.00 97.94 521 ALA A N 1
ATOM 4029 C CA . ALA A 1 521 ? 4.888 6.522 26.857 1.00 97.94 521 ALA A CA 1
ATOM 4030 C C . ALA A 1 521 ? 5.180 6.276 25.374 1.00 97.94 521 ALA A C 1
ATOM 4032 O O . ALA A 1 521 ? 4.331 5.769 24.643 1.00 97.94 521 ALA A O 1
ATOM 4033 N N . ILE A 1 522 ? 6.394 6.636 24.949 1.00 97.81 522 ILE A N 1
ATOM 4034 C CA . ILE A 1 522 ? 6.912 6.366 23.608 1.00 97.81 522 ILE A CA 1
ATOM 4035 C C . ILE A 1 522 ? 8.149 5.479 23.761 1.00 97.81 522 ILE A C 1
ATOM 4037 O O . ILE A 1 522 ? 9.204 5.952 24.186 1.00 97.81 522 ILE A O 1
ATOM 4041 N N . GLU A 1 523 ? 8.009 4.195 23.456 1.00 97.62 523 GLU A N 1
ATOM 4042 C CA . GLU A 1 523 ? 9.091 3.210 23.511 1.00 97.62 523 GLU A CA 1
ATOM 4043 C C . GLU A 1 523 ? 9.750 3.096 22.130 1.00 97.62 523 GLU A C 1
ATOM 4045 O O . GLU A 1 523 ? 9.072 2.780 21.155 1.00 97.62 523 GLU A O 1
ATOM 4050 N N . ASP A 1 524 ? 11.060 3.344 22.022 1.00 97.06 524 ASP A N 1
ATOM 4051 C CA . ASP A 1 524 ? 11.814 3.082 20.787 1.00 97.06 524 ASP A CA 1
ATOM 4052 C C . ASP A 1 524 ? 12.185 1.599 20.702 1.00 97.06 524 ASP A C 1
ATOM 4054 O O . ASP A 1 524 ? 13.025 1.114 21.457 1.00 97.06 524 ASP A O 1
ATOM 4058 N N . ILE A 1 525 ? 11.575 0.896 19.748 1.00 97.62 525 ILE A N 1
ATOM 4059 C CA . ILE A 1 525 ? 11.780 -0.535 19.502 1.00 97.62 525 ILE A CA 1
ATOM 4060 C C . ILE A 1 525 ? 12.569 -0.786 18.209 1.00 97.62 525 ILE A C 1
ATOM 4062 O O . ILE A 1 525 ? 12.609 -1.903 17.696 1.00 97.62 525 ILE A O 1
ATOM 4066 N N . SER A 1 526 ? 13.239 0.237 17.668 1.00 96.69 526 SER A N 1
ATOM 4067 C CA . SER A 1 526 ? 13.968 0.167 16.394 1.00 96.69 526 SER A CA 1
ATOM 4068 C C . SER A 1 526 ? 14.992 -0.971 16.337 1.00 96.69 526 SER A C 1
ATOM 4070 O O . SER A 1 526 ? 15.146 -1.609 15.294 1.00 96.69 526 SER A O 1
ATOM 4072 N N . SER A 1 527 ? 15.707 -1.230 17.438 1.00 96.12 527 SER A N 1
ATOM 4073 C CA . SER A 1 527 ? 16.699 -2.315 17.540 1.00 96.12 527 SER A CA 1
ATOM 4074 C C . SER A 1 527 ? 16.077 -3.705 17.464 1.00 96.12 527 SER A C 1
ATOM 4076 O O . SER A 1 527 ? 16.728 -4.635 16.995 1.00 96.12 527 SER A O 1
ATOM 4078 N N . SER A 1 528 ? 14.823 -3.821 17.885 1.00 97.38 528 SER A N 1
ATOM 4079 C CA . SER A 1 528 ? 14.054 -5.062 17.932 1.00 97.38 528 SER A CA 1
ATOM 4080 C C . SER A 1 528 ? 13.253 -5.285 16.642 1.00 97.38 528 SER A C 1
ATOM 4082 O O . SER A 1 528 ? 12.767 -6.385 16.402 1.00 97.38 528 SER A O 1
ATOM 4084 N N . VAL A 1 529 ? 13.152 -4.267 15.775 1.00 96.56 529 VAL A N 1
ATOM 4085 C CA . VAL A 1 529 ? 12.408 -4.312 14.504 1.00 96.56 529 VAL A CA 1
ATOM 4086 C C . VAL A 1 529 ? 13.341 -4.364 13.291 1.00 96.56 529 VAL A C 1
ATOM 4088 O O . VAL A 1 529 ? 13.376 -5.356 12.560 1.00 96.56 529 VAL A O 1
ATOM 4091 N N . PHE A 1 530 ? 14.135 -3.313 13.061 1.00 95.69 530 PHE A N 1
ATOM 4092 C CA . PHE A 1 530 ? 14.838 -3.142 11.786 1.00 95.69 530 PHE A CA 1
ATOM 4093 C C . PHE A 1 530 ? 15.898 -4.218 11.487 1.00 95.69 530 PHE A C 1
ATOM 4095 O O . PHE A 1 530 ? 15.929 -4.676 10.343 1.00 95.69 530 PHE A O 1
ATOM 4102 N N . PRO A 1 531 ? 16.761 -4.665 12.428 1.00 95.69 531 PRO A N 1
ATOM 4103 C CA . PRO A 1 531 ? 17.750 -5.709 12.142 1.00 95.69 531 PRO A CA 1
ATOM 4104 C C . PRO A 1 531 ? 17.129 -7.016 11.663 1.00 95.69 531 PRO A C 1
ATOM 4106 O O . PRO A 1 531 ? 17.562 -7.562 10.646 1.00 95.69 531 PRO A O 1
ATOM 4109 N N . GLY A 1 532 ? 16.112 -7.499 12.383 1.00 94.38 532 GLY A N 1
ATOM 4110 C CA . GLY A 1 532 ? 15.419 -8.741 12.060 1.00 94.38 532 GLY A CA 1
ATOM 4111 C C . GLY A 1 532 ? 14.682 -8.634 10.732 1.00 94.38 532 GLY A C 1
ATOM 4112 O O . GLY A 1 532 ? 14.867 -9.485 9.861 1.00 94.38 532 GLY A O 1
ATOM 4113 N N . PHE A 1 533 ? 13.970 -7.524 10.517 1.00 92.19 533 PHE A N 1
ATOM 4114 C CA . PHE A 1 533 ? 13.283 -7.256 9.258 1.00 92.19 533 PHE A CA 1
ATOM 4115 C C . PHE A 1 533 ? 14.255 -7.207 8.067 1.00 92.19 533 PHE A C 1
ATOM 4117 O O . PHE A 1 533 ? 14.070 -7.909 7.076 1.00 92.19 533 PHE A O 1
ATOM 4124 N N . VAL A 1 534 ? 15.366 -6.470 8.170 1.00 91.44 534 VAL A N 1
ATOM 4125 C CA . VAL A 1 534 ? 16.410 -6.410 7.127 1.00 91.44 534 VAL A CA 1
ATOM 4126 C C . VAL A 1 534 ? 17.024 -7.789 6.865 1.00 91.44 534 VAL A C 1
ATOM 4128 O O . VAL A 1 534 ? 17.221 -8.166 5.706 1.00 91.44 534 VAL A O 1
ATOM 4131 N N . ALA A 1 535 ? 17.326 -8.559 7.914 1.00 92.06 535 ALA A N 1
ATOM 4132 C CA . ALA A 1 535 ? 17.878 -9.906 7.781 1.00 92.06 535 ALA A CA 1
ATOM 4133 C C . ALA A 1 535 ? 16.898 -10.859 7.082 1.00 92.06 535 ALA A C 1
ATOM 4135 O O . ALA A 1 535 ? 17.312 -11.663 6.243 1.00 92.06 535 ALA A O 1
ATOM 4136 N N . PHE A 1 536 ? 15.607 -10.742 7.386 1.00 88.88 536 PHE A N 1
ATOM 4137 C CA . PHE A 1 536 ? 14.539 -11.483 6.730 1.00 88.88 536 PHE A CA 1
ATOM 4138 C C . PHE A 1 536 ? 14.420 -11.133 5.240 1.00 88.88 536 PHE A C 1
ATOM 4140 O O . PHE A 1 536 ? 14.408 -12.035 4.400 1.00 88.88 536 PHE A O 1
ATOM 4147 N N . LEU A 1 537 ? 14.409 -9.842 4.893 1.00 83.06 537 LEU A N 1
ATOM 4148 C CA . LEU A 1 537 ? 14.316 -9.377 3.505 1.00 83.06 537 LEU A CA 1
ATOM 4149 C C . LEU A 1 537 ? 15.504 -9.874 2.663 1.00 83.06 537 LEU A C 1
ATOM 4151 O O . LEU A 1 537 ? 15.320 -10.414 1.574 1.00 83.06 537 LEU A O 1
ATOM 4155 N N . ARG A 1 538 ? 16.737 -9.788 3.182 1.00 85.94 538 ARG A N 1
ATOM 4156 C CA . ARG A 1 538 ? 17.952 -10.210 2.454 1.00 85.94 538 ARG A CA 1
ATOM 4157 C C . ARG A 1 538 ? 17.941 -11.676 2.013 1.00 85.94 538 ARG A C 1
ATOM 4159 O O . ARG A 1 538 ? 18.592 -12.010 1.027 1.00 85.94 538 ARG A O 1
ATOM 4166 N N . LYS A 1 539 ? 17.200 -12.546 2.704 1.00 82.69 539 LYS A N 1
ATOM 4167 C CA . LYS A 1 539 ? 17.102 -13.980 2.383 1.00 82.69 539 LYS A CA 1
ATOM 4168 C C . LYS A 1 539 ? 16.163 -14.287 1.206 1.00 82.69 539 LYS A C 1
ATOM 4170 O O . LYS A 1 539 ? 16.057 -15.443 0.812 1.00 82.69 539 LYS A O 1
ATOM 4175 N N . ARG A 1 540 ? 15.478 -13.286 0.638 1.00 71.88 540 ARG A N 1
ATOM 4176 C CA . ARG A 1 540 ? 14.374 -13.476 -0.327 1.00 71.88 540 ARG A CA 1
ATOM 4177 C C . ARG A 1 540 ? 14.718 -13.122 -1.776 1.00 71.88 540 ARG A C 1
ATOM 4179 O O . ARG A 1 540 ? 13.830 -13.042 -2.621 1.00 71.88 540 ARG A O 1
ATOM 4186 N N . GLY A 1 541 ? 16.004 -12.961 -2.084 1.00 69.44 541 GLY A N 1
ATOM 4187 C CA . GLY A 1 541 ? 16.514 -12.714 -3.436 1.00 69.44 541 GLY A CA 1
ATOM 4188 C C . GLY A 1 541 ? 16.992 -11.279 -3.658 1.00 69.44 541 GLY A C 1
ATOM 4189 O O . GLY A 1 541 ? 16.950 -10.442 -2.759 1.00 69.44 541 GLY A O 1
ATOM 4190 N N . VAL A 1 542 ? 17.467 -10.996 -4.873 1.00 62.16 542 VAL A N 1
ATOM 4191 C CA . VAL A 1 542 ? 18.206 -9.758 -5.189 1.00 62.16 542 VAL A CA 1
ATOM 4192 C C . VAL A 1 542 ? 17.358 -8.497 -4.998 1.00 62.16 542 VAL A C 1
ATOM 4194 O O . VAL A 1 542 ? 17.824 -7.551 -4.371 1.00 62.16 542 VAL A O 1
ATOM 4197 N N . GLY A 1 543 ? 16.103 -8.484 -5.463 1.00 63.00 543 GLY A N 1
ATOM 4198 C CA . GLY A 1 543 ? 15.221 -7.323 -5.283 1.00 63.00 543 GLY A CA 1
ATOM 4199 C C . GLY A 1 543 ? 15.019 -6.986 -3.804 1.00 63.00 543 GLY A C 1
ATOM 4200 O O . GLY A 1 543 ? 15.193 -5.847 -3.378 1.00 63.00 543 GLY A O 1
ATOM 4201 N N . TRP A 1 544 ? 14.741 -8.001 -2.990 1.00 69.50 544 TRP A N 1
ATOM 4202 C CA . TRP A 1 544 ? 14.566 -7.840 -1.551 1.00 69.50 544 TRP A CA 1
ATOM 4203 C C . TRP A 1 544 ? 15.840 -7.439 -0.826 1.00 69.50 544 TRP A C 1
ATOM 4205 O O . TRP A 1 544 ? 15.784 -6.679 0.135 1.00 69.50 544 TRP A O 1
ATOM 4215 N N . TRP A 1 545 ? 16.993 -7.906 -1.301 1.00 78.69 545 TRP A N 1
ATOM 4216 C CA . TRP A 1 545 ? 18.280 -7.455 -0.797 1.00 78.69 545 TRP A CA 1
ATOM 4217 C C . TRP A 1 545 ? 18.486 -5.956 -1.047 1.00 78.69 545 TRP A C 1
ATOM 4219 O O . TRP A 1 545 ? 18.898 -5.257 -0.122 1.00 78.69 545 TRP A O 1
ATOM 4229 N N . ILE A 1 546 ? 18.142 -5.445 -2.238 1.00 69.62 546 ILE A N 1
ATOM 4230 C CA . ILE A 1 546 ? 18.201 -4.005 -2.554 1.00 69.62 546 ILE A CA 1
ATOM 4231 C C . ILE A 1 546 ? 17.263 -3.228 -1.627 1.00 69.62 546 ILE A C 1
ATOM 4233 O O . ILE A 1 546 ? 17.693 -2.280 -0.972 1.00 69.62 546 ILE A O 1
ATOM 4237 N N . PHE A 1 547 ? 16.009 -3.669 -1.502 1.00 73.19 547 PHE A N 1
ATOM 4238 C CA . PHE A 1 547 ? 15.043 -3.031 -0.608 1.00 73.19 547 PHE A CA 1
ATOM 4239 C C . PHE A 1 547 ? 15.517 -3.039 0.855 1.00 73.19 547 PHE A C 1
ATOM 4241 O O . PHE A 1 547 ? 15.406 -2.039 1.559 1.00 73.19 547 PHE A O 1
ATOM 4248 N N . ALA A 1 548 ? 16.146 -4.125 1.308 1.00 77.81 548 ALA A N 1
ATOM 4249 C CA . ALA A 1 548 ? 16.739 -4.200 2.637 1.00 77.81 548 ALA A CA 1
ATOM 4250 C C . ALA A 1 548 ? 17.859 -3.161 2.843 1.00 77.81 548 ALA A C 1
ATOM 4252 O O . ALA A 1 548 ? 17.993 -2.625 3.943 1.00 77.81 548 ALA A O 1
ATOM 4253 N N . GLN A 1 549 ? 18.649 -2.840 1.808 1.00 84.19 549 GLN A N 1
ATOM 4254 C CA . GLN A 1 549 ? 19.619 -1.737 1.885 1.00 84.19 549 GLN A CA 1
ATOM 4255 C C . GLN A 1 549 ? 18.925 -0.377 1.994 1.00 84.19 549 GLN A C 1
ATOM 4257 O O . GLN A 1 549 ? 19.374 0.473 2.757 1.00 84.19 549 GLN A O 1
ATOM 4262 N N . MET A 1 550 ? 17.807 -0.179 1.295 1.00 82.75 550 MET A N 1
ATOM 4263 C CA . MET A 1 550 ? 17.019 1.053 1.405 1.00 82.75 550 MET A CA 1
ATOM 4264 C C . MET A 1 550 ? 16.465 1.240 2.822 1.00 82.75 550 MET A C 1
ATOM 4266 O O . MET A 1 550 ? 16.620 2.308 3.407 1.00 82.75 550 MET A O 1
ATOM 4270 N N . VAL A 1 551 ? 15.908 0.183 3.423 1.00 85.81 551 VAL A N 1
ATOM 4271 C CA . VAL A 1 551 ? 15.459 0.199 4.828 1.00 85.81 551 VAL A CA 1
ATOM 4272 C C . VAL A 1 551 ? 16.625 0.498 5.778 1.00 85.81 551 VAL A C 1
ATOM 4274 O O . VAL A 1 551 ? 16.474 1.281 6.714 1.00 85.81 551 VAL A O 1
ATOM 4277 N N . MET A 1 552 ? 17.815 -0.058 5.522 1.00 89.38 552 MET A N 1
ATOM 4278 C CA . MET A 1 552 ? 19.018 0.251 6.305 1.00 89.38 552 MET A CA 1
ATOM 4279 C C . MET A 1 552 ? 19.419 1.725 6.214 1.00 89.38 552 MET A C 1
ATOM 4281 O O . MET A 1 552 ? 19.758 2.314 7.236 1.00 89.38 552 MET A O 1
ATOM 4285 N N . VAL A 1 553 ? 19.374 2.334 5.027 1.00 88.88 553 VAL A N 1
ATOM 4286 C CA . VAL A 1 553 ? 19.663 3.766 4.840 1.00 88.88 553 VAL A CA 1
ATOM 4287 C C . VAL A 1 553 ? 18.591 4.627 5.513 1.00 88.88 553 VAL A C 1
ATOM 4289 O O . VAL A 1 553 ? 18.921 5.607 6.184 1.00 88.88 553 VAL A O 1
ATOM 4292 N N . TRP A 1 554 ? 17.316 4.250 5.401 1.00 89.00 554 TRP A N 1
ATOM 4293 C CA . TRP A 1 554 ? 16.219 4.927 6.094 1.00 89.00 554 TRP A CA 1
ATOM 4294 C C . TRP A 1 554 ? 16.433 4.938 7.611 1.00 89.00 554 TRP A C 1
ATOM 4296 O O . TRP A 1 554 ? 16.401 5.990 8.252 1.00 89.00 554 TRP A O 1
ATOM 4306 N N . TRP A 1 555 ? 16.766 3.781 8.176 1.00 91.75 555 TRP A N 1
ATOM 4307 C CA . TRP A 1 555 ? 17.025 3.636 9.600 1.00 91.75 555 TRP A CA 1
ATOM 4308 C C . TRP A 1 555 ? 18.318 4.333 10.051 1.00 91.75 555 TRP A C 1
ATOM 4310 O O . TRP A 1 555 ? 18.287 5.214 10.909 1.00 91.75 555 TRP A O 1
ATOM 4320 N N . LYS A 1 556 ? 19.469 3.954 9.486 1.00 90.94 556 LYS A N 1
ATOM 4321 C CA . LYS A 1 556 ? 20.796 4.365 9.978 1.00 90.94 556 LYS A CA 1
ATOM 4322 C C . LYS A 1 556 ? 21.219 5.756 9.521 1.00 90.94 556 LYS A C 1
ATOM 4324 O O . LYS A 1 556 ? 21.946 6.421 10.249 1.00 90.94 556 LYS A O 1
ATOM 4329 N N . THR A 1 557 ? 20.802 6.187 8.331 1.00 88.19 557 THR A N 1
ATOM 4330 C CA . THR A 1 557 ? 21.240 7.463 7.743 1.00 88.19 557 THR A CA 1
ATOM 4331 C C . THR A 1 557 ? 20.177 8.544 7.881 1.00 88.19 557 THR A C 1
ATOM 4333 O O . THR A 1 557 ? 20.503 9.673 8.237 1.00 88.19 557 THR A O 1
ATOM 4336 N N . CYS A 1 558 ? 18.905 8.221 7.628 1.00 87.69 558 CYS A N 1
ATOM 4337 C CA . CYS A 1 558 ? 17.815 9.198 7.743 1.00 87.69 558 CYS A CA 1
ATOM 4338 C C . CYS A 1 558 ? 17.260 9.317 9.168 1.00 87.69 558 CYS A C 1
ATOM 4340 O O . CYS A 1 558 ? 16.460 10.220 9.433 1.00 87.69 558 CYS A O 1
ATOM 4342 N N . GLY A 1 559 ? 17.702 8.445 10.080 1.00 90.62 559 GLY A N 1
ATOM 4343 C CA . GLY A 1 559 ? 17.337 8.465 11.492 1.00 90.62 559 GLY A CA 1
ATOM 4344 C C . GLY A 1 559 ? 15.903 8.018 11.752 1.00 90.62 559 GLY A C 1
ATOM 4345 O O . GLY A 1 559 ? 15.299 8.508 12.700 1.00 90.62 559 GLY A O 1
ATOM 4346 N N . ALA A 1 560 ? 15.327 7.158 10.910 1.00 91.94 560 ALA A N 1
ATOM 4347 C CA . ALA A 1 560 ? 13.995 6.616 11.159 1.00 91.94 560 ALA A CA 1
ATOM 4348 C C . ALA A 1 560 ? 13.967 5.800 12.456 1.00 91.94 560 ALA A C 1
ATOM 4350 O O . ALA A 1 560 ? 14.903 5.059 12.751 1.00 91.94 560 ALA A O 1
ATOM 4351 N N . ARG A 1 561 ? 12.890 5.924 13.225 1.00 95.12 561 ARG A N 1
ATOM 4352 C CA . ARG A 1 561 ? 12.660 5.191 14.469 1.00 95.12 561 ARG A CA 1
ATOM 4353 C C . ARG A 1 561 ? 11.331 4.465 14.375 1.00 95.12 561 ARG A C 1
ATOM 4355 O O . ARG A 1 561 ? 10.356 5.070 13.940 1.00 95.12 561 ARG A O 1
ATOM 4362 N N . PHE A 1 562 ? 11.303 3.204 14.782 1.00 96.56 562 PHE A N 1
ATOM 4363 C CA . PHE A 1 562 ? 10.071 2.439 14.933 1.00 96.56 562 PHE A CA 1
ATOM 4364 C C . PHE A 1 562 ? 9.737 2.358 16.419 1.00 96.56 562 PHE A C 1
ATOM 4366 O O . PHE A 1 562 ? 10.594 1.986 17.222 1.00 96.56 562 PHE A O 1
ATOM 4373 N N . ILE A 1 563 ? 8.529 2.765 16.788 1.00 97.75 563 ILE A N 1
ATOM 4374 C CA . ILE A 1 563 ? 8.143 3.018 18.175 1.00 97.75 563 ILE A CA 1
ATOM 4375 C C . ILE A 1 563 ? 6.837 2.311 18.540 1.00 97.75 563 ILE A C 1
ATOM 4377 O O . ILE A 1 563 ? 6.027 1.998 17.669 1.00 97.75 563 ILE A O 1
ATOM 4381 N N . ILE A 1 564 ? 6.608 2.142 19.841 1.00 98.50 564 ILE A N 1
ATOM 4382 C CA . ILE A 1 564 ? 5.272 1.961 20.410 1.00 98.50 564 ILE A CA 1
ATOM 4383 C C . ILE A 1 564 ? 4.899 3.249 21.144 1.00 98.50 564 ILE A C 1
ATOM 4385 O O . ILE A 1 564 ? 5.503 3.586 22.163 1.00 98.50 564 ILE A O 1
ATOM 4389 N N . ALA A 1 565 ? 3.919 3.983 20.620 1.00 98.44 565 ALA A N 1
ATOM 4390 C CA . ALA A 1 565 ? 3.307 5.118 21.302 1.00 98.44 565 ALA A CA 1
ATOM 4391 C C . ALA A 1 565 ? 2.082 4.648 22.082 1.00 98.44 565 ALA A C 1
ATOM 4393 O O . ALA A 1 565 ? 1.263 3.915 21.538 1.00 98.44 565 ALA A O 1
ATOM 4394 N N . SER A 1 566 ? 1.914 5.090 23.324 1.00 98.56 566 SER A N 1
ATOM 4395 C CA . SER A 1 566 ? 0.723 4.795 24.124 1.00 98.56 566 SER A CA 1
ATOM 4396 C C . SER A 1 566 ? 0.311 5.976 24.992 1.00 98.56 566 SER A C 1
ATOM 4398 O O . SER A 1 566 ? 1.139 6.819 25.347 1.00 98.56 566 SER A O 1
ATOM 4400 N N . GLY A 1 567 ? -0.978 6.048 25.317 1.00 98.12 567 GLY A N 1
ATOM 4401 C CA . GLY A 1 567 ? -1.540 7.083 26.179 1.00 98.12 567 GLY A CA 1
ATOM 4402 C C . GLY A 1 567 ? -2.943 6.736 26.666 1.00 98.12 567 GLY A C 1
ATOM 4403 O O . GLY A 1 567 ? -3.619 5.873 26.111 1.00 98.12 567 GLY A O 1
ATOM 4404 N N . GLU A 1 568 ? -3.384 7.426 27.709 1.00 97.75 568 GLU A N 1
ATOM 4405 C CA . GLU A 1 568 ? -4.643 7.168 28.409 1.00 97.75 568 GLU A CA 1
ATOM 4406 C C . GLU A 1 568 ? -5.553 8.403 28.373 1.00 97.75 568 GLU A C 1
ATOM 4408 O O . GLU A 1 568 ? -5.094 9.527 28.581 1.00 97.75 568 GLU A O 1
ATOM 4413 N N . ARG A 1 569 ? -6.858 8.222 28.144 1.00 95.19 569 ARG A N 1
ATOM 4414 C CA . ARG A 1 569 ? -7.847 9.293 28.330 1.00 95.19 569 ARG A CA 1
ATOM 4415 C C . ARG A 1 569 ? -8.116 9.470 29.822 1.00 95.19 569 ARG A C 1
ATOM 4417 O O . ARG A 1 569 ? -8.506 8.518 30.492 1.00 95.19 569 ARG A O 1
ATOM 4424 N N . SER A 1 570 ? -8.010 10.698 30.333 1.00 88.81 570 SER A N 1
ATOM 4425 C CA . SER A 1 570 ? -8.263 10.968 31.755 1.00 88.81 570 SER A CA 1
ATOM 4426 C C . SER A 1 570 ? -9.638 10.478 32.231 1.00 88.81 570 SER A C 1
ATOM 4428 O O . SER A 1 570 ? -10.660 10.750 31.600 1.00 88.81 570 SER A O 1
ATOM 4430 N N . GLY A 1 571 ? -9.658 9.797 33.380 1.00 70.31 571 GLY A N 1
ATOM 4431 C CA . GLY A 1 571 ? -10.878 9.331 34.047 1.00 70.31 571 GLY A CA 1
ATOM 4432 C C . GLY A 1 571 ? -11.638 10.405 34.837 1.00 70.31 571 GLY A C 1
ATOM 4433 O O . GLY A 1 571 ? -12.759 10.157 35.273 1.00 70.31 571 GLY A O 1
ATOM 4434 N N . ARG A 1 572 ? -11.056 11.595 35.050 1.00 58.44 572 ARG A N 1
ATOM 4435 C CA . ARG A 1 572 ? -11.720 12.691 35.772 1.00 58.44 572 ARG A CA 1
ATOM 4436 C C . ARG A 1 572 ? -12.429 13.611 34.788 1.00 58.44 572 ARG A C 1
ATOM 4438 O O . ARG A 1 572 ? -11.783 14.393 34.092 1.00 58.44 572 ARG A O 1
ATOM 4445 N N . THR A 1 573 ? -13.757 13.571 34.783 1.00 44.22 573 THR A N 1
ATOM 4446 C CA . THR A 1 573 ? -14.570 14.681 34.283 1.00 44.22 573 THR A CA 1
ATOM 4447 C C . THR A 1 573 ? -14.140 15.919 35.068 1.00 44.22 573 THR A C 1
ATOM 4449 O O . THR A 1 573 ? -14.246 15.923 36.295 1.00 44.22 573 THR A O 1
ATOM 4452 N N . LYS A 1 574 ? -13.579 16.939 34.409 1.00 37.84 574 LYS A N 1
ATOM 4453 C CA . LYS A 1 574 ? -13.471 18.257 35.044 1.00 37.84 574 LYS A CA 1
ATOM 4454 C C . LYS A 1 574 ? -14.913 18.707 35.302 1.00 37.84 574 LYS A C 1
ATOM 4456 O O . LYS A 1 574 ? -15.626 18.983 34.342 1.00 37.84 574 LYS A O 1
ATOM 4461 N N . LEU A 1 575 ? -15.332 18.608 36.565 1.00 31.36 575 LEU A N 1
ATOM 4462 C CA . LEU A 1 575 ? -16.573 19.173 37.096 1.00 31.36 575 LEU A CA 1
ATOM 4463 C C . LEU A 1 575 ? -16.564 20.692 36.949 1.00 31.36 575 LEU A C 1
ATOM 4465 O O . LEU A 1 575 ? -15.468 21.277 37.131 1.00 31.36 575 LEU A O 1
#

Sequence (575 aa):
MTYPLQNPRASSIFGAQSASDLQSPSAATTSSRFSVAPTTSQQRIGAGATIYDRSLNKARLSEVSASAFAFLFSEIVQYTQKRVSGIGDLERRLGTLGYRIGTRVLELMVWRAEGNAKAPKREIRFLPALMAIHSQVWKACFGKPADGIEKSVEKEDEYMIIDNDPPITRYISVPKDMDQLSCSALTAGIVEAVLDGLGFPARVTAHSVPMPNLPHRTLILIKLDQSVLEREEALKPTAQSRQILDPTTTSRMMSFGELLPSPQLPLIATRNSGRRKAREPYGGYLRSLNATANIDKAETEWLNMGYWENTTVFPEACEALALKLVQASKCIAGGCVLDVGHATGESLLLHLMHPEVPRPSHLFGITSLKFQHDRAATRVLGTSYPDEIKVQLYLGDAIYHPAPDAPLSPQSSVQIMRHPLEPKDANHPTPTHPSYTSIIALDCAYHFQTREHFLEQSILSLAPGGNIALADMCVDASTPNLTIRALRRFYCILFSIDSANIVTIRGYKETMERLGYQNVAIEDISSSVFPGFVAFLRKRGVGWWIFAQMVMVWWKTCGARFIIASGERSGRTKL

InterPro domains:
  IPR007194 Transport protein particle (TRAPP) component [PF04051] (69-224)
  IPR016696 TRAPP I complex, subunit 5 [PTHR20902] (27-236)
  IPR016696 TRAPP I complex, subunit 5 [cd14943] (64-225)
  IPR024096 NO signalling/Golgi transport ligand-binding domain superfamily [SSF111126] (62-235)
  IPR029063 S-adenosyl-L-methionine-dependent methyltransferase superfamily [G3DSA:3.40.50.150] (302-547)
  IPR029063 S-adenosyl-L-methionine-dependent methyltransferase superfamily [SSF53335] (311-551)

Secondary structure (DSSP, 8-state):
-------TTSTT----------------------------------TT--GGGS-TT--TT-PPPHHHHHHHHHHHHHHHHTT-SSHHHHHHHHHHHHHHHHHHHHHHHHHHHHTT-SSPPPP-SHHHHHHHIIIIIHHHHHSS--SEEEE-SS-TTEEEEEESS-TTTTT----GGGTT--TTHHHHHHHHHHHHHTT--EEEEEEE--BTTBTT-EEEEEEE-HHHHHHHHHTS--TTGGGTS-S--------GGGSS----------------PPPPTTTTHHHHHH--S-TTS------S----SS-S-HHHHHHHHHHHHHHHTT--TT-EEEEET-TTSHHHHHHHH-TTSPPPSEEEEEES-HHHHHHHHHHHHTS---TT-EEEEEES-SS--PPP-----TT----PPPPTT----TT-SSPPPPPEEEEEEES-GGGSTTHHHHHHHHHHHEEEEEEEEEEEEEE-S----HHHHHHHHHHHHHTT--GGG--BHHHHHHHHHHTTEEEEEEEE-HHHHHHHHHHHHHTT-HHHHHHHHHHHHHHHTT-EEEEEEEEEE-S----

Foldseek 3Di:
DDDDPDDVVVPPPDDDDDDDDDDDDDDDDDDDDDDDDDDPDDDDPPPPDDPVNDDLLDPPPDDDDLVVLQVVLQVVLVVLVVVDDDQVSSLVVLLVLLQVVLLVLLVSVQVNQVVVDVDRDQDPADVVLVVCCQQVVCCVVQVGGFPDKDQDPVDRQKIKTKHLQGSNCNNDDDDPVPPFHDSCSSVQSSSQNSCVVSPFHWRWDKGQDADPVRHRMIITMTGTDPVSVVVNVVVPDDPVNCPPDDNQPDDDQDQPLNLFDDDDDDDDDDDDDDDDDDDDPCVPRLQVLQDDPDPPDPRDRQRALFFAPPHLHRVNRSLVLLLVQLVQQVAAAQFAEEEEQCFLNPSVVCQFDPPSHRNYLEYEYEDSDPSSQVNNVVVVVVDDGDPSYHYYYYHHALFDDDDDPDPDDPPDPDDDDDDLLDADDPPDPDDHDAQGLGYEYGRRQQLHPHSLRSLLSNLRRHDAFRKYKYFYKEFAPDDPDPVLVVVLVVVCVSNNGPPVSHHHLVRVQVSNVVSPFPPKDKAFSQVRRLVSSLVSQCVVDDSSVVVSVVSVCCCVVSRMTGIMIMTTRHNDDPD